Protein AF-A0A259DHG4-F1 (afdb_monomer)

Secondary structure (DSSP, 8-state):
--HHHHHHHHHHHHHHHHHHHHHHHHHHHHHHHHHHHHHHHHHTTSS-HHHHHHHHHHHHHHHHHHHHHHHHHHHHHHHHHHHHT--TTTTSHHHHHHHHHHTTTT--SPPSSHHHHHHHHHHHHHHHHHHTT-HHHHHHHHTSSSHHHHHHHHHHHHHHHHHHHHHHHHHHHHHHHH-HHHHHHHHTT-GGGHHHHHHHHHS-HHHHHHHHHHHHHHHHHHHHHHHHHHHHHIIIIIITTTS-TT---HHHHHHHHHHHHHHHHHHHHHHHHHHHHTT--HHHHHHHHHHHHIIIIIHHHHHHHH-TT--HHHHHHHHHHHHHHHHHHHHH-TT-SS-HHHHHHHHHHHHHHHHHH-GGGGTPPPPPPP--

Foldseek 3Di:
DDLVVQLVVLVVVLVVLVVVLVVLVVVLVVLVVQLVVQVVCVVVVNHDVVSNVVSVVSNVVSVVVSVVSVVSNVVSVLSNCLSVVHQVLQRDQVSLVVVCVVVVVPVPDFPPDLLRNLVVVLLCCLLVLLCPQDQLLVVQLVPDPDNVCSVVVVVVVVVVCVVVVVVLVSQLSVLCRSPVPQNVVCVVPDSVCSNVSSCVVRHDPVVNCVVVVVVVVVVVVVLVSVLQRVLLCCLPVPVCVPDDVVDDDPVNSVVSSVVSSVVVVVVVVVVVVVCVVVVQDPSNVSSVSSLLSLLAPSQLVVCVPPPPLFFPQLNVQLRVQLVVQLVVCCVPPCPDSNHSSVSSNVSSNVSNVVCSVCVVVRVIDGDDDDDD

Sequence (372 aa):
MSARGLLAVNYFSLSQTDAQKALLATTLAGYQRTLEITQNRYTAGIAAKTDVLQAQTQLATAKAEDAGLVRTRAQLEHAIAVLVGDMPAVNGVAPVIEHAAAAGKFEFWPPLEWAAIVTFVAGLLTMGLGSIPQQDVFQRANASKSERIAVWGTVIGGVLYFVFAAVPIYLTYAATLVDPALTASVLAQDAQQVLPAFIKAHLPLYAQIIFYGALLSVIMSTASGTLLAPSVTISENIIKEFMPHHRMSQKKLLWITRSVVVVFTLLVVVYSLWSLQSETSIHTMVANAYKITLACAFVPLVAGLYWKRANNAGAGLSIVLGLTAWIAMEFIAPEAALQPQFVGLLASAAGMIAGSLKPRLFGGRRPLPRHT

Nearest PDB structures (foldseek):
  5c21-assembly1_A  TM=5.154E-01  e=5.474E+00  Escherichia coli
  4tko-assembly1_B  TM=4.702E-01  e=4.037E+00  Aquifex aeolicus VF5
  5c22-assembly4_D  TM=5.212E-01  e=6.238E+00  Escherichia coli
  5iuy-assembly1_A  TM=2.911E-01  e=2.613E+00  Pseudomonas aeruginosa PAO1

Radius of gyration: 33.07 Å; Cα contacts (8 Å, |Δi|>4): 329; chains: 1; bounding box: 79×45×107 Å

Solvent-accessible surface area (backbone atoms only — not comparable to full-atom values): 19723 Å² total; per-residue (Å²): 130,54,74,69,54,51,42,52,53,34,50,52,51,38,55,52,48,53,54,51,49,59,55,48,53,56,52,50,55,51,34,52,51,51,32,52,54,39,47,53,34,33,75,71,70,77,43,57,72,65,57,36,53,51,33,49,50,55,40,52,52,52,51,53,49,51,57,48,51,54,51,54,42,54,53,30,50,45,55,40,23,57,74,73,73,44,54,68,77,45,70,55,67,63,55,47,51,52,51,36,52,76,69,52,70,72,62,83,70,62,63,97,42,71,69,46,45,50,51,52,53,47,52,50,47,32,54,56,52,10,48,68,67,34,65,70,58,52,52,54,44,70,71,35,95,42,70,69,52,31,53,51,52,51,52,52,50,55,56,49,44,56,62,59,54,46,50,62,53,50,53,42,54,42,34,52,67,65,38,46,67,60,37,53,58,34,48,74,74,39,64,83,46,37,50,62,51,45,41,69,74,70,46,56,70,70,58,40,51,51,50,55,50,50,50,52,48,52,52,51,58,47,50,53,52,66,47,45,54,58,20,46,46,44,38,63,68,42,55,46,67,78,38,71,88,91,69,78,49,72,72,54,50,53,51,48,29,54,50,42,35,54,55,50,50,52,52,50,50,54,50,52,59,52,38,69,76,65,74,61,48,69,70,57,56,54,53,56,65,18,33,57,33,31,11,30,42,30,52,44,51,53,32,60,77,72,38,91,60,42,33,69,24,3,36,52,37,8,30,53,38,2,46,51,41,17,55,50,26,53,73,75,40,60,83,39,94,67,46,23,44,55,51,0,32,52,34,9,46,50,21,31,51,53,22,29,76,41,23,75,85,59,78,28,69,82,66,78,84,79,86,128

pLDDT: mean 86.77, std 10.03, range [46.69, 98.0]

Structure (mmCIF, N/CA/C/O backbone):
data_AF-A0A259DHG4-F1
#
_entry.id   AF-A0A259DHG4-F1
#
loop_
_atom_site.group_PDB
_atom_site.id
_atom_site.type_symbol
_atom_site.label_atom_id
_atom_site.label_alt_id
_atom_site.label_comp_id
_atom_site.label_asym_id
_atom_site.label_entity_id
_atom_site.label_seq_id
_atom_site.pdbx_PDB_ins_code
_atom_site.Cartn_x
_atom_site.Cartn_y
_atom_site.Cartn_z
_atom_site.occupancy
_atom_site.B_iso_or_equiv
_atom_site.auth_seq_id
_atom_site.auth_comp_id
_atom_site.auth_asym_id
_atom_site.auth_atom_id
_atom_site.pdbx_PDB_model_num
ATOM 1 N N . MET A 1 1 ? 37.865 11.635 -6.694 1.00 52.16 1 MET A N 1
ATOM 2 C CA . MET A 1 1 ? 37.459 12.558 -7.780 1.00 52.16 1 MET A CA 1
ATOM 3 C C . MET A 1 1 ? 36.088 13.121 -7.427 1.00 52.16 1 MET A C 1
ATOM 5 O O . MET A 1 1 ? 35.242 12.344 -7.006 1.00 52.16 1 MET A O 1
ATOM 9 N N . SER A 1 2 ? 35.872 14.438 -7.501 1.00 67.31 2 SER A N 1
ATOM 10 C CA . SER A 1 2 ? 34.545 15.029 -7.245 1.00 67.31 2 SER A CA 1
ATOM 11 C C . SER A 1 2 ? 33.563 14.653 -8.366 1.00 67.31 2 SER A C 1
ATOM 13 O O . SER A 1 2 ? 33.993 14.381 -9.486 1.00 67.31 2 SER A O 1
ATOM 15 N N . ALA A 1 3 ? 32.250 14.663 -8.100 1.00 56.50 3 ALA A N 1
ATOM 16 C CA . ALA A 1 3 ? 31.225 14.346 -9.108 1.00 56.50 3 ALA A CA 1
ATOM 17 C C . ALA A 1 3 ? 31.346 15.214 -10.379 1.00 56.50 3 ALA A C 1
ATOM 19 O O . ALA A 1 3 ? 31.178 14.723 -11.490 1.00 56.50 3 ALA A O 1
ATOM 20 N N . ARG A 1 4 ? 31.749 16.484 -10.222 1.00 59.97 4 ARG A N 1
ATOM 21 C CA . ARG A 1 4 ? 32.043 17.403 -11.336 1.00 59.97 4 ARG A CA 1
ATOM 22 C C . ARG A 1 4 ? 33.290 17.000 -12.134 1.00 59.97 4 ARG A C 1
ATOM 24 O O . ARG A 1 4 ? 33.307 17.163 -13.347 1.00 59.97 4 ARG A O 1
ATOM 31 N N . GLY A 1 5 ? 34.313 16.456 -11.471 1.00 73.62 5 GLY A N 1
ATOM 32 C CA . GLY A 1 5 ? 35.511 15.934 -12.134 1.00 73.62 5 GLY A CA 1
ATOM 33 C C . GLY A 1 5 ? 35.229 14.665 -12.941 1.00 73.62 5 GLY A C 1
ATOM 34 O O . GLY A 1 5 ? 35.683 14.554 -14.073 1.00 73.62 5 GLY A O 1
ATOM 35 N N . LEU A 1 6 ? 34.420 13.746 -12.399 1.00 71.38 6 LEU A N 1
ATOM 36 C CA . LEU A 1 6 ? 33.980 12.544 -13.122 1.00 71.38 6 LEU A CA 1
ATOM 37 C C . LEU A 1 6 ? 33.096 12.886 -14.328 1.00 71.38 6 LEU A C 1
ATOM 39 O O . LEU A 1 6 ? 33.268 12.295 -15.388 1.00 71.38 6 LEU A O 1
ATOM 43 N N . LEU A 1 7 ? 32.211 13.881 -14.196 1.00 75.81 7 LEU A N 1
ATOM 44 C CA . LEU A 1 7 ? 31.392 14.369 -15.307 1.00 75.81 7 LEU A CA 1
ATOM 45 C C . LEU A 1 7 ? 32.262 14.890 -16.459 1.00 75.81 7 LEU A C 1
ATOM 47 O O . LEU A 1 7 ? 32.045 14.517 -17.609 1.00 75.81 7 LEU A O 1
ATOM 51 N N . ALA A 1 8 ? 33.271 15.709 -16.146 1.00 75.94 8 ALA A N 1
ATOM 52 C CA . ALA A 1 8 ? 34.198 16.234 -17.144 1.00 75.94 8 ALA A CA 1
ATOM 53 C C . ALA A 1 8 ? 34.988 15.109 -17.834 1.00 75.94 8 ALA A C 1
ATOM 55 O O . ALA A 1 8 ? 35.062 15.079 -19.059 1.00 75.94 8 ALA A O 1
ATOM 56 N N . VAL A 1 9 ? 35.523 14.150 -17.069 1.00 82.69 9 VAL A N 1
ATOM 57 C CA . VAL A 1 9 ? 36.259 12.998 -17.622 1.00 82.69 9 VAL A CA 1
ATOM 58 C C . VAL A 1 9 ? 35.373 12.161 -18.546 1.00 82.69 9 VAL A C 1
ATOM 60 O O . VAL A 1 9 ? 35.799 11.826 -19.652 1.00 82.69 9 VAL A O 1
ATOM 63 N N . ASN A 1 10 ? 34.134 11.870 -18.141 1.00 83.56 10 ASN A N 1
ATOM 64 C CA . ASN A 1 10 ? 33.205 11.098 -18.964 1.00 83.56 10 ASN A CA 1
ATOM 65 C C . ASN A 1 10 ? 32.813 11.861 -20.242 1.00 83.56 10 ASN A C 1
ATOM 67 O O . ASN A 1 10 ? 32.786 11.263 -21.313 1.00 83.56 10 ASN A O 1
ATOM 71 N N . TYR A 1 11 ? 32.585 13.177 -20.163 1.00 84.31 11 TYR A N 1
ATOM 72 C CA . TYR A 1 11 ? 32.269 14.020 -21.324 1.00 84.31 11 TYR A CA 1
ATOM 73 C C . TYR A 1 11 ? 33.417 14.092 -22.342 1.00 84.31 11 TYR A C 1
ATOM 75 O O . TYR A 1 11 ? 33.198 13.945 -23.548 1.00 84.31 11 TYR A O 1
ATOM 83 N N . PHE A 1 12 ? 34.655 14.280 -21.876 1.00 88.94 12 PHE A N 1
ATOM 84 C CA . PHE A 1 12 ? 35.820 14.276 -22.763 1.00 88.94 12 PHE A CA 1
ATOM 85 C C . PHE A 1 12 ? 36.059 12.892 -23.376 1.00 88.94 12 PHE A C 1
ATOM 87 O O . PHE A 1 12 ? 36.360 12.803 -24.564 1.00 88.94 12 PHE A O 1
ATOM 94 N N . SER A 1 13 ? 35.842 11.818 -22.611 1.00 88.12 13 SER A N 1
ATOM 95 C CA . SER A 1 13 ? 35.930 10.441 -23.121 1.00 88.12 13 SER A CA 1
ATOM 96 C C . SER A 1 13 ? 34.849 10.147 -24.168 1.00 88.12 13 SER A C 1
ATOM 98 O O . SER A 1 13 ? 35.115 9.463 -25.157 1.00 88.12 13 SER A O 1
ATOM 100 N N . LEU A 1 14 ? 33.639 10.694 -23.991 1.00 89.62 14 LEU A N 1
ATOM 101 C CA . LEU A 1 14 ? 32.547 10.580 -24.960 1.00 89.62 14 LEU A CA 1
ATOM 102 C C . LEU A 1 14 ? 32.919 11.292 -26.263 1.00 89.62 14 LEU A C 1
ATOM 104 O O . LEU A 1 14 ? 32.866 10.688 -27.332 1.00 89.62 14 LEU A O 1
ATOM 108 N N . SER A 1 15 ? 33.403 12.531 -26.153 1.00 87.25 15 SER A N 1
ATOM 109 C CA . SER A 1 15 ? 33.862 13.325 -27.298 1.00 87.25 15 SER A CA 1
ATOM 110 C C . SER A 1 15 ? 35.017 12.642 -28.048 1.00 87.25 15 SER A C 1
ATOM 112 O O . SER A 1 15 ? 35.050 12.634 -29.277 1.00 87.25 15 SER A O 1
ATOM 114 N N . GLN A 1 16 ? 35.954 12.022 -27.322 1.00 91.56 16 GLN A N 1
ATOM 115 C CA . GLN A 1 16 ? 37.041 11.236 -27.912 1.00 91.56 16 GLN A CA 1
ATOM 116 C C . GLN A 1 16 ? 36.514 10.001 -28.657 1.00 91.56 16 GLN A C 1
ATOM 118 O O . GLN A 1 16 ? 36.972 9.708 -29.761 1.00 91.56 16 GLN A O 1
ATOM 123 N N . THR A 1 17 ? 35.542 9.296 -28.074 1.00 90.94 17 THR A N 1
ATOM 124 C CA . THR A 1 17 ? 34.912 8.119 -28.691 1.00 90.94 17 THR A CA 1
ATOM 125 C C . THR A 1 17 ? 34.173 8.502 -29.977 1.00 90.94 17 THR A C 1
ATOM 127 O O . THR A 1 17 ? 34.283 7.799 -30.981 1.00 90.94 17 THR A O 1
ATOM 130 N N . ASP A 1 18 ? 33.479 9.643 -29.995 1.00 89.06 18 ASP A N 1
ATOM 131 C CA . ASP A 1 18 ? 32.809 10.154 -31.196 1.00 89.06 18 ASP A CA 1
ATOM 132 C C . ASP A 1 18 ? 33.810 10.491 -32.315 1.00 89.06 18 ASP A C 1
ATOM 134 O O . ASP A 1 18 ? 33.589 10.134 -33.476 1.00 89.06 18 ASP A O 1
ATOM 138 N N . ALA A 1 19 ? 34.960 11.084 -31.973 1.00 91.56 19 ALA A N 1
ATOM 139 C CA . ALA A 1 19 ? 36.036 11.326 -32.935 1.00 91.56 19 ALA A CA 1
ATOM 140 C C . ALA A 1 19 ? 36.626 10.016 -33.502 1.00 91.56 19 ALA A C 1
ATOM 142 O O . ALA A 1 19 ? 36.876 9.919 -34.706 1.00 91.56 19 ALA A O 1
ATOM 143 N N . GLN A 1 20 ? 36.800 8.985 -32.665 1.00 91.25 20 GLN A N 1
ATOM 144 C CA . GLN A 1 20 ? 37.253 7.658 -33.105 1.00 91.25 20 GLN A CA 1
ATOM 145 C C . GLN A 1 20 ? 36.243 6.988 -34.044 1.00 91.25 20 GLN A C 1
ATOM 147 O O . GLN A 1 20 ? 36.636 6.450 -35.080 1.00 91.25 20 GLN A O 1
ATOM 152 N N . LYS A 1 21 ? 34.942 7.072 -33.738 1.00 91.19 21 LYS A N 1
ATOM 153 C CA . LYS A 1 21 ? 33.882 6.543 -34.610 1.00 91.19 21 LYS A CA 1
ATOM 154 C C . LYS A 1 21 ? 33.854 7.230 -35.974 1.00 91.19 21 LYS A C 1
ATOM 156 O O . LYS A 1 21 ? 33.719 6.551 -36.988 1.00 91.19 21 LYS A O 1
ATOM 161 N N . ALA A 1 22 ? 34.016 8.554 -36.023 1.00 89.50 22 ALA A N 1
ATOM 162 C CA . ALA A 1 22 ? 34.057 9.292 -37.287 1.00 89.50 22 ALA A CA 1
ATOM 163 C C . ALA A 1 22 ? 35.230 8.846 -38.184 1.00 89.50 22 ALA A C 1
ATOM 165 O O . ALA A 1 22 ? 35.069 8.662 -39.396 1.00 89.50 22 ALA A O 1
ATOM 166 N N . LEU A 1 23 ? 36.402 8.601 -37.588 1.00 91.75 23 LEU A N 1
ATOM 167 C CA . LEU A 1 23 ? 37.565 8.073 -38.302 1.00 91.75 23 LEU A CA 1
ATOM 168 C C . LEU A 1 23 ? 37.333 6.632 -38.794 1.00 91.75 23 LEU A C 1
ATOM 170 O O . LEU A 1 23 ? 37.632 6.300 -39.947 1.00 91.75 23 LEU A O 1
ATOM 174 N N . LEU A 1 24 ? 36.755 5.780 -37.945 1.00 92.19 24 LEU A N 1
ATOM 175 C CA . LEU A 1 24 ? 36.470 4.386 -38.281 1.00 92.19 24 LEU A CA 1
ATOM 176 C C . LEU A 1 24 ? 35.411 4.261 -39.385 1.00 92.19 24 LEU A C 1
ATOM 178 O O . LEU A 1 24 ? 35.553 3.413 -40.262 1.00 92.19 24 LEU A O 1
ATOM 182 N N . ALA A 1 25 ? 34.411 5.146 -39.421 1.00 91.44 25 ALA A N 1
ATOM 183 C CA . ALA A 1 25 ? 33.412 5.190 -40.490 1.00 91.44 25 ALA A CA 1
ATOM 184 C C . ALA A 1 25 ? 34.049 5.400 -41.877 1.00 91.44 25 ALA A C 1
ATOM 186 O O . ALA A 1 25 ? 33.679 4.736 -42.848 1.00 91.44 25 ALA A O 1
ATOM 187 N N . THR A 1 26 ? 35.064 6.264 -41.961 1.00 93.75 26 THR A N 1
ATOM 188 C CA . THR A 1 26 ? 35.827 6.485 -43.202 1.00 93.75 26 THR A CA 1
ATOM 189 C C . THR A 1 26 ? 36.617 5.231 -43.597 1.00 93.75 26 THR A C 1
ATOM 191 O O . THR A 1 26 ? 36.647 4.844 -44.766 1.00 93.75 26 THR A O 1
ATOM 194 N N . THR A 1 27 ? 37.202 4.542 -42.613 1.00 92.62 27 THR A N 1
ATOM 195 C CA . THR A 1 27 ? 37.945 3.286 -42.818 1.00 92.62 27 THR A CA 1
ATOM 196 C C . THR A 1 27 ? 37.030 2.152 -43.291 1.00 92.62 27 THR A C 1
ATOM 198 O O . THR A 1 27 ? 37.367 1.432 -44.230 1.00 92.62 27 THR A O 1
ATOM 201 N N . LEU A 1 28 ? 35.837 2.031 -42.702 1.00 93.56 28 LEU A N 1
ATOM 202 C CA . LEU A 1 28 ? 34.814 1.064 -43.099 1.00 93.56 28 LEU A CA 1
ATOM 203 C C . LEU A 1 28 ? 34.371 1.269 -44.548 1.00 93.56 28 LEU A C 1
ATOM 205 O O . LEU A 1 28 ? 34.297 0.296 -45.298 1.00 93.56 28 LEU A O 1
ATOM 209 N N . ALA A 1 29 ? 34.134 2.517 -44.965 1.00 93.75 29 ALA A N 1
ATOM 210 C CA . ALA A 1 29 ? 33.807 2.832 -46.355 1.00 93.75 29 ALA A CA 1
ATOM 211 C C . ALA A 1 29 ? 34.940 2.420 -47.316 1.00 93.75 29 ALA A C 1
ATOM 213 O O . ALA A 1 29 ? 34.680 1.840 -48.373 1.00 93.75 29 ALA A O 1
ATOM 214 N N . GLY A 1 30 ? 36.198 2.649 -46.922 1.00 94.88 30 GLY A N 1
ATOM 215 C CA . GLY A 1 30 ? 37.377 2.199 -47.663 1.00 94.88 30 GLY A CA 1
ATOM 216 C C . GLY A 1 30 ? 37.455 0.674 -47.803 1.00 94.88 30 GLY A C 1
ATOM 217 O O . GLY A 1 30 ? 37.599 0.165 -48.913 1.00 94.88 30 GLY A O 1
ATOM 218 N N . TYR A 1 31 ? 37.298 -0.076 -46.708 1.00 95.31 31 TYR A N 1
ATOM 219 C CA . TYR A 1 31 ? 37.310 -1.545 -46.741 1.00 95.31 31 TYR A CA 1
ATOM 220 C C . TYR A 1 31 ? 36.132 -2.138 -47.514 1.00 95.31 31 TYR A C 1
ATOM 222 O O . TYR A 1 31 ? 36.311 -3.124 -48.228 1.00 95.31 31 TYR A O 1
ATOM 230 N N . GLN A 1 32 ? 34.954 -1.517 -47.442 1.00 95.25 32 GLN A N 1
ATOM 231 C CA . GLN A 1 32 ? 33.796 -1.904 -48.245 1.00 95.25 32 GLN A CA 1
ATOM 232 C C . GLN A 1 32 ? 34.111 -1.779 -49.748 1.00 95.25 32 GLN A C 1
ATOM 234 O O . GLN A 1 32 ? 33.858 -2.712 -50.508 1.00 95.25 32 GLN A O 1
ATOM 239 N N . ARG A 1 33 ? 34.742 -0.671 -50.165 1.00 95.25 33 ARG A N 1
ATOM 240 C CA . ARG A 1 33 ? 35.179 -0.446 -51.554 1.00 95.25 33 ARG A CA 1
ATOM 241 C C . ARG A 1 33 ? 36.246 -1.454 -51.994 1.00 95.25 33 ARG A C 1
ATOM 243 O O . ARG A 1 33 ? 36.180 -1.981 -53.102 1.00 95.25 33 ARG A O 1
ATOM 250 N N . THR A 1 34 ? 37.222 -1.746 -51.135 1.00 92.81 34 THR A N 1
ATOM 251 C CA . THR A 1 34 ? 38.274 -2.740 -51.414 1.00 92.81 34 THR A CA 1
ATOM 252 C C . THR A 1 34 ? 37.694 -4.141 -51.592 1.00 92.81 34 THR A C 1
ATOM 254 O O . THR A 1 34 ? 38.103 -4.867 -52.502 1.00 92.81 34 THR A O 1
ATOM 257 N N . LEU A 1 35 ? 36.715 -4.514 -50.764 1.00 94.31 35 LEU A N 1
ATOM 258 C CA . LEU A 1 35 ? 36.002 -5.781 -50.888 1.00 94.31 35 LEU A CA 1
ATOM 259 C C . LEU A 1 35 ? 35.245 -5.874 -52.222 1.00 94.31 35 LEU A C 1
ATOM 261 O O . LEU A 1 35 ? 35.351 -6.879 -52.920 1.00 94.31 35 LEU A O 1
ATOM 265 N N . GLU A 1 36 ? 34.552 -4.807 -52.615 1.00 94.88 36 GLU A N 1
ATOM 266 C CA . GLU A 1 36 ? 33.826 -4.749 -53.888 1.00 94.88 36 GLU A CA 1
ATOM 267 C C . GLU A 1 36 ? 34.773 -4.914 -55.092 1.00 94.88 36 GLU A C 1
ATOM 269 O O . GLU A 1 36 ? 34.540 -5.738 -55.978 1.00 94.88 36 GLU A O 1
ATOM 274 N N . ILE A 1 37 ? 35.903 -4.197 -55.100 1.00 94.00 37 ILE A N 1
ATOM 275 C CA . ILE A 1 37 ? 36.908 -4.293 -56.171 1.00 94.00 37 ILE A CA 1
ATOM 276 C C . ILE A 1 37 ? 37.509 -5.703 -56.244 1.00 94.00 37 ILE A C 1
ATOM 278 O O . ILE A 1 37 ? 37.667 -6.254 -57.337 1.00 94.00 37 ILE A O 1
ATOM 282 N N . THR A 1 38 ? 37.856 -6.299 -55.102 1.00 91.94 38 THR A N 1
ATOM 283 C CA . THR A 1 38 ? 38.441 -7.651 -55.065 1.00 91.94 38 THR A CA 1
ATOM 284 C C . THR A 1 38 ? 37.438 -8.719 -55.498 1.00 91.94 38 THR A C 1
ATOM 286 O O . THR A 1 38 ? 37.810 -9.616 -56.253 1.00 91.94 38 THR A O 1
ATOM 289 N N . GLN A 1 39 ? 36.160 -8.590 -55.130 1.00 92.31 39 GLN A N 1
ATOM 290 C CA . GLN A 1 39 ? 35.089 -9.470 -55.612 1.00 92.31 39 GLN A CA 1
ATOM 291 C C . GLN A 1 39 ? 34.878 -9.356 -57.124 1.00 92.31 39 GLN A C 1
ATOM 293 O O . GLN A 1 39 ? 34.776 -10.379 -57.807 1.00 92.31 39 GLN A O 1
ATOM 298 N N . ASN A 1 40 ? 34.893 -8.138 -57.670 1.00 93.00 40 ASN A N 1
ATOM 299 C CA . ASN A 1 40 ? 34.783 -7.919 -59.112 1.00 93.00 40 ASN A CA 1
ATOM 300 C C . ASN A 1 40 ? 35.966 -8.547 -59.869 1.00 93.00 40 ASN A C 1
ATOM 302 O O . ASN A 1 40 ? 35.769 -9.237 -60.869 1.00 93.00 40 ASN A O 1
ATOM 306 N N . ARG A 1 41 ? 37.199 -8.392 -59.361 1.00 90.44 41 ARG A N 1
ATOM 307 C CA . ARG A 1 41 ? 38.403 -9.004 -59.957 1.00 90.44 41 ARG A CA 1
ATOM 308 C C . ARG A 1 41 ? 38.414 -10.529 -59.861 1.00 90.44 41 ARG A C 1
ATOM 310 O O . ARG A 1 41 ? 38.870 -11.178 -60.799 1.00 90.44 41 ARG A O 1
ATOM 317 N N . TYR A 1 42 ? 37.920 -11.097 -58.761 1.00 92.31 42 TYR A N 1
ATOM 318 C CA . TYR A 1 42 ? 37.761 -12.546 -58.613 1.00 92.31 42 TYR A CA 1
ATOM 319 C C . TYR A 1 42 ? 36.749 -13.097 -59.625 1.00 92.31 42 TYR A C 1
ATOM 321 O O . TYR A 1 42 ? 37.037 -14.069 -60.316 1.00 92.31 42 TYR A O 1
ATOM 329 N N . THR A 1 43 ? 35.602 -12.427 -59.776 1.00 91.19 43 THR A N 1
ATOM 330 C CA . THR A 1 43 ? 34.552 -12.810 -60.738 1.00 91.19 43 THR A CA 1
ATOM 331 C C . THR A 1 43 ? 35.049 -12.741 -62.185 1.00 91.19 43 THR A C 1
ATOM 333 O O . THR A 1 43 ? 34.678 -13.570 -63.008 1.00 91.19 43 THR A O 1
ATOM 336 N N . ALA A 1 44 ? 35.948 -11.799 -62.485 1.00 91.00 44 ALA A N 1
ATOM 337 C CA . ALA A 1 44 ? 36.627 -11.688 -63.776 1.00 91.00 44 ALA A CA 1
ATOM 338 C C . ALA A 1 44 ? 37.789 -12.690 -63.976 1.00 91.00 44 ALA A C 1
ATOM 340 O O . ALA A 1 44 ? 38.429 -12.668 -65.024 1.00 91.00 44 ALA A O 1
ATOM 341 N N . GLY A 1 45 ? 38.099 -13.543 -62.990 1.00 89.00 45 GLY A N 1
ATOM 342 C CA . GLY A 1 45 ? 39.179 -14.539 -63.057 1.00 89.00 45 GLY A CA 1
ATOM 343 C C . GLY A 1 45 ? 40.598 -13.987 -62.855 1.00 89.00 45 GLY A C 1
ATOM 344 O O . GLY A 1 45 ? 41.567 -14.683 -63.137 1.00 89.00 45 GLY A O 1
ATOM 345 N N . ILE A 1 46 ? 40.737 -12.744 -62.380 1.00 89.31 46 ILE A N 1
ATOM 346 C CA . ILE A 1 46 ? 42.012 -12.002 -62.300 1.00 89.31 46 ILE A CA 1
ATOM 347 C C . ILE A 1 46 ? 42.614 -12.016 -60.878 1.00 89.31 46 ILE A C 1
ATOM 349 O O . ILE A 1 46 ? 43.794 -11.719 -60.703 1.00 89.31 46 ILE A O 1
ATOM 353 N N . ALA A 1 47 ? 41.823 -12.325 -59.846 1.00 87.00 47 ALA A N 1
ATOM 354 C CA . ALA A 1 47 ? 42.264 -12.366 -58.444 1.00 87.00 47 ALA A CA 1
ATOM 355 C C . ALA A 1 47 ? 41.954 -13.719 -57.790 1.00 87.00 47 ALA A C 1
ATOM 357 O O . ALA A 1 47 ? 41.052 -14.431 -58.232 1.00 87.00 47 ALA A O 1
ATOM 358 N N . ALA A 1 48 ? 42.679 -14.068 -56.725 1.00 89.56 48 ALA A N 1
ATOM 359 C CA . ALA A 1 48 ? 42.461 -15.311 -55.996 1.00 89.56 48 ALA A CA 1
ATOM 360 C C . ALA A 1 48 ? 41.327 -15.163 -54.967 1.00 89.56 48 ALA A C 1
ATOM 362 O O . ALA A 1 48 ? 41.094 -14.093 -54.406 1.00 89.56 48 ALA A O 1
ATOM 363 N N . LYS A 1 49 ? 40.636 -16.267 -54.650 1.00 89.62 49 LYS A N 1
ATOM 364 C CA . LYS A 1 49 ? 39.581 -16.277 -53.615 1.00 89.62 49 LYS A CA 1
ATOM 365 C C . LYS A 1 49 ? 40.115 -15.879 -52.230 1.00 89.62 49 LYS A C 1
ATOM 367 O O . LYS A 1 49 ? 39.376 -15.327 -51.419 1.00 89.62 49 LYS A O 1
ATOM 372 N N . THR A 1 50 ? 41.394 -16.141 -51.966 1.00 91.38 50 THR A N 1
ATOM 373 C CA . THR A 1 50 ? 42.096 -15.741 -50.737 1.00 91.38 50 THR A CA 1
ATOM 374 C C . THR A 1 50 ? 42.116 -14.228 -50.542 1.00 91.38 50 THR A C 1
ATOM 376 O O . THR A 1 50 ? 41.940 -13.775 -49.415 1.00 91.38 50 THR A O 1
ATOM 379 N N . ASP A 1 51 ? 42.223 -13.449 -51.621 1.00 88.81 51 ASP A N 1
ATOM 380 C CA . ASP A 1 51 ? 42.253 -11.981 -51.563 1.00 88.81 51 ASP A CA 1
ATOM 381 C C . ASP A 1 51 ? 40.890 -11.426 -51.123 1.00 88.81 51 ASP A C 1
ATOM 383 O O . ASP A 1 51 ? 40.806 -10.503 -50.312 1.00 88.81 51 ASP A O 1
ATOM 387 N N . VAL A 1 52 ? 39.804 -12.049 -51.601 1.00 91.50 52 VAL A N 1
ATOM 388 C CA . VAL A 1 52 ? 38.431 -11.726 -51.182 1.00 91.50 52 VAL A CA 1
ATOM 389 C C . VAL A 1 52 ? 38.225 -12.066 -49.709 1.00 91.50 52 VAL A C 1
ATOM 391 O O . VAL A 1 52 ? 37.689 -11.250 -48.965 1.00 91.50 52 VAL A O 1
ATOM 394 N N . LEU A 1 53 ? 38.670 -13.245 -49.261 1.00 90.88 53 LEU A N 1
ATOM 395 C CA . LEU A 1 53 ? 38.556 -13.652 -47.855 1.00 90.88 53 LEU A CA 1
ATOM 396 C C . LEU A 1 53 ? 39.357 -12.729 -46.925 1.00 90.88 53 LEU A C 1
ATOM 398 O O . LEU A 1 53 ? 38.891 -12.395 -45.833 1.00 90.88 53 LEU A O 1
ATOM 402 N N . GLN A 1 54 ? 40.529 -12.265 -47.360 1.00 92.31 54 GLN A N 1
ATOM 403 C CA . GLN A 1 54 ? 41.333 -11.301 -46.616 1.00 92.31 54 GLN A CA 1
ATOM 404 C C . GLN A 1 54 ? 40.623 -9.943 -46.503 1.00 92.31 54 GLN A C 1
ATOM 406 O O . GLN A 1 54 ? 40.507 -9.410 -45.398 1.00 92.31 54 GLN A O 1
ATOM 411 N N . ALA A 1 55 ? 40.079 -9.417 -47.607 1.00 90.88 55 ALA A N 1
ATOM 412 C CA . ALA A 1 55 ? 39.308 -8.172 -47.602 1.00 90.88 55 ALA A CA 1
ATOM 413 C C . ALA A 1 55 ? 38.028 -8.280 -46.746 1.00 90.88 55 ALA A C 1
ATOM 415 O O . ALA A 1 55 ? 37.702 -7.365 -45.988 1.00 90.88 55 ALA A O 1
ATOM 416 N N . GLN A 1 56 ? 37.331 -9.422 -46.798 1.00 93.38 56 GLN A N 1
ATOM 417 C CA . GLN A 1 56 ? 36.179 -9.703 -45.932 1.00 93.38 56 GLN A CA 1
ATOM 418 C C . GLN A 1 56 ? 36.567 -9.714 -44.453 1.00 93.38 56 GLN A C 1
ATOM 420 O O . GLN A 1 56 ? 35.857 -9.133 -43.634 1.00 93.38 56 GLN A O 1
ATOM 425 N N . THR A 1 57 ? 37.697 -10.337 -44.112 1.00 94.12 57 THR A N 1
ATOM 426 C CA . THR A 1 57 ? 38.188 -10.408 -42.729 1.00 94.12 57 THR A CA 1
ATOM 427 C C . THR A 1 57 ? 38.527 -9.017 -42.193 1.00 94.12 57 THR A C 1
ATOM 429 O O . THR A 1 57 ? 38.129 -8.679 -41.083 1.00 94.12 57 THR A O 1
ATOM 432 N N . GLN A 1 58 ? 39.183 -8.169 -42.992 1.00 91.44 58 GLN A N 1
ATOM 433 C CA . GLN A 1 58 ? 39.491 -6.785 -42.605 1.00 91.44 58 GLN A CA 1
ATOM 434 C C . GLN A 1 58 ? 38.227 -5.959 -42.338 1.00 91.44 58 GLN A C 1
ATOM 436 O O . GLN A 1 58 ? 38.140 -5.265 -41.324 1.00 91.44 58 GLN A O 1
ATOM 441 N N . LEU A 1 59 ? 37.220 -6.079 -43.209 1.00 92.62 59 LEU A N 1
ATOM 442 C CA . LEU A 1 59 ? 35.931 -5.419 -43.018 1.00 92.62 59 LEU A CA 1
ATOM 443 C C . LEU A 1 59 ? 35.202 -5.941 -41.770 1.00 92.62 59 LEU A C 1
ATOM 445 O O . LEU A 1 59 ? 34.625 -5.153 -41.025 1.00 92.62 59 LEU A O 1
ATOM 449 N N . ALA A 1 60 ? 35.218 -7.254 -41.534 1.00 90.00 60 ALA A N 1
ATOM 450 C CA . ALA A 1 60 ? 34.582 -7.864 -40.370 1.00 90.00 60 ALA A CA 1
ATOM 451 C C . ALA A 1 60 ? 35.228 -7.398 -39.055 1.00 90.00 60 ALA A C 1
ATOM 453 O O . ALA A 1 60 ? 34.511 -7.028 -38.126 1.00 90.00 60 ALA A O 1
ATOM 454 N N . THR A 1 61 ? 36.562 -7.337 -38.998 1.00 91.56 61 THR A N 1
ATOM 455 C CA . THR A 1 61 ? 37.298 -6.816 -37.837 1.00 91.56 61 THR A CA 1
ATOM 456 C C . THR A 1 61 ? 36.965 -5.348 -37.577 1.00 91.56 61 THR A C 1
ATOM 458 O O . THR A 1 61 ? 36.623 -4.994 -36.451 1.00 91.56 61 THR A O 1
ATOM 461 N N . ALA A 1 62 ? 36.962 -4.505 -38.615 1.00 90.44 62 ALA A N 1
ATOM 462 C CA . ALA A 1 62 ? 36.604 -3.093 -38.472 1.00 90.44 62 ALA A CA 1
ATOM 463 C C . ALA A 1 62 ? 35.145 -2.898 -38.010 1.00 90.44 62 ALA A C 1
ATOM 465 O O . ALA A 1 62 ? 34.857 -2.018 -37.202 1.00 90.44 62 ALA A O 1
ATOM 466 N N . LYS A 1 63 ? 34.211 -3.745 -38.470 1.00 89.62 63 LYS A N 1
ATOM 467 C CA . LYS A 1 63 ? 32.814 -3.735 -37.996 1.00 89.62 63 LYS A CA 1
ATOM 468 C C . LYS A 1 63 ? 32.695 -4.150 -36.529 1.00 89.62 63 LYS A C 1
ATOM 470 O O . LYS A 1 63 ? 31.876 -3.594 -35.800 1.00 89.62 63 LYS A O 1
ATOM 475 N N . ALA A 1 64 ? 33.497 -5.117 -36.085 1.00 87.69 64 ALA A N 1
ATOM 476 C CA . ALA A 1 64 ? 33.528 -5.528 -34.684 1.00 87.69 64 ALA A CA 1
ATOM 477 C C . ALA A 1 64 ? 34.062 -4.408 -33.771 1.00 87.69 64 ALA A C 1
ATOM 479 O O . ALA A 1 64 ? 33.545 -4.217 -32.668 1.00 87.69 64 ALA A O 1
ATOM 480 N N . GLU A 1 65 ? 35.050 -3.648 -34.247 1.00 87.81 65 GLU A N 1
ATOM 481 C CA . GLU A 1 65 ? 35.599 -2.482 -33.552 1.00 87.81 65 GLU A CA 1
ATOM 482 C C . GLU A 1 65 ? 34.575 -1.339 -33.443 1.00 87.81 65 GLU A C 1
ATOM 484 O O . GLU A 1 65 ? 34.395 -0.784 -32.358 1.00 87.81 65 GLU A O 1
ATOM 489 N N . ASP A 1 66 ? 33.806 -1.070 -34.505 1.00 84.62 66 ASP A N 1
ATOM 490 C CA . ASP A 1 66 ? 32.718 -0.079 -34.480 1.00 84.62 66 ASP A CA 1
ATOM 491 C C . ASP A 1 66 ? 31.637 -0.451 -33.457 1.00 84.62 66 ASP A C 1
ATOM 493 O O . ASP A 1 66 ? 31.242 0.368 -32.622 1.00 84.62 66 ASP A O 1
ATOM 497 N N . ALA A 1 67 ? 31.238 -1.726 -33.421 1.00 78.94 67 ALA A N 1
ATOM 498 C CA . ALA A 1 67 ? 30.322 -2.231 -32.403 1.00 78.94 67 ALA A CA 1
ATOM 499 C C . ALA A 1 67 ? 30.890 -2.089 -30.974 1.00 78.94 67 ALA A C 1
ATOM 501 O O . ALA A 1 67 ? 30.134 -1.880 -30.022 1.00 78.94 67 ALA A O 1
ATOM 502 N N . GLY A 1 68 ? 32.213 -2.189 -30.811 1.00 81.25 68 GLY A N 1
ATOM 503 C CA . GLY A 1 68 ? 32.911 -1.900 -29.558 1.00 81.25 68 GLY A CA 1
ATOM 504 C C . GLY A 1 68 ? 32.771 -0.437 -29.139 1.00 81.25 68 GLY A C 1
ATOM 505 O O . GLY A 1 68 ? 32.328 -0.165 -28.023 1.00 81.25 68 GLY A O 1
ATOM 506 N N . LEU A 1 69 ? 33.065 0.498 -30.044 1.00 85.94 69 LEU A N 1
ATOM 507 C CA . LEU A 1 69 ? 32.957 1.938 -29.786 1.00 85.94 69 LEU A CA 1
ATOM 508 C C . LEU A 1 69 ? 31.516 2.378 -29.501 1.00 85.94 69 LEU A C 1
ATOM 510 O O . LEU A 1 69 ? 31.293 3.226 -28.639 1.00 85.94 69 LEU A O 1
ATOM 514 N N . VAL A 1 70 ? 30.523 1.779 -30.165 1.00 81.25 70 VAL A N 1
ATOM 515 C CA . VAL A 1 70 ? 29.098 2.007 -29.867 1.00 81.25 70 VAL A CA 1
ATOM 516 C C . VAL A 1 70 ? 28.766 1.638 -28.418 1.00 81.25 70 VAL A C 1
ATOM 518 O O . VAL A 1 70 ? 28.105 2.419 -27.733 1.00 81.25 70 VAL A O 1
ATOM 521 N N . ARG A 1 71 ? 29.251 0.490 -27.923 1.00 82.00 71 ARG A N 1
ATOM 522 C CA . ARG A 1 71 ? 29.041 0.079 -26.524 1.00 82.00 71 ARG A CA 1
ATOM 523 C C . ARG A 1 71 ? 29.723 1.029 -25.542 1.00 82.00 71 ARG A C 1
ATOM 525 O O . ARG A 1 71 ? 29.093 1.435 -24.570 1.00 82.00 71 ARG A O 1
ATOM 532 N N . THR A 1 72 ? 30.970 1.416 -25.807 1.00 82.25 72 THR A N 1
ATOM 533 C CA . THR A 1 72 ? 31.713 2.364 -24.959 1.00 82.25 72 THR A CA 1
ATOM 534 C C . THR A 1 72 ? 31.007 3.715 -24.882 1.00 82.25 72 THR A C 1
ATOM 536 O O . THR A 1 72 ? 30.849 4.277 -23.800 1.00 82.25 72 THR A O 1
ATOM 539 N N . ARG A 1 73 ? 30.505 4.213 -26.018 1.00 88.25 73 ARG A N 1
ATOM 540 C CA . ARG A 1 73 ? 29.723 5.451 -26.087 1.00 88.25 73 ARG A CA 1
ATOM 541 C C . ARG A 1 73 ? 28.473 5.377 -25.205 1.00 88.25 73 ARG A C 1
ATOM 543 O O . ARG A 1 73 ? 28.264 6.262 -24.383 1.00 88.25 73 ARG A O 1
ATOM 550 N N . ALA A 1 74 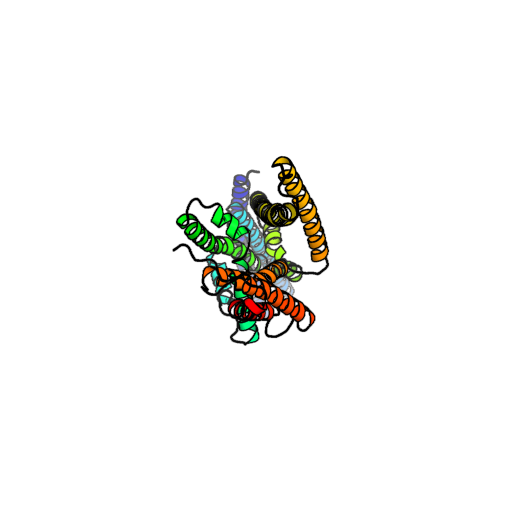? 27.703 4.293 -25.311 1.00 72.19 74 ALA A N 1
ATOM 551 C CA . ALA A 1 74 ? 26.505 4.083 -24.496 1.00 72.19 74 ALA A CA 1
ATOM 552 C C . ALA A 1 74 ? 26.819 4.010 -22.987 1.00 72.19 74 ALA A C 1
ATOM 554 O O . ALA A 1 74 ? 26.075 4.549 -22.170 1.00 72.19 74 ALA A O 1
ATOM 555 N N . GLN A 1 75 ? 27.944 3.395 -22.601 1.00 79.25 75 GLN A N 1
ATOM 556 C CA . GLN A 1 75 ? 28.398 3.361 -21.204 1.00 79.25 75 GLN A CA 1
ATOM 557 C C . GLN A 1 75 ? 28.765 4.753 -20.675 1.00 79.25 75 GLN A C 1
ATOM 559 O O . GLN A 1 75 ? 28.448 5.081 -19.531 1.00 79.25 75 GLN A O 1
ATOM 564 N N . LEU A 1 76 ? 29.406 5.585 -21.499 1.00 82.00 76 LEU A N 1
ATOM 565 C CA . LEU A 1 76 ? 29.763 6.956 -21.138 1.00 82.00 76 LEU A CA 1
ATOM 566 C C . LEU A 1 76 ? 28.528 7.856 -21.031 1.00 82.00 76 LEU A C 1
ATOM 568 O O . LEU A 1 76 ? 28.425 8.619 -20.074 1.00 82.00 76 LEU A O 1
ATOM 572 N N . GLU A 1 77 ? 27.565 7.729 -21.946 1.00 76.00 77 GLU A N 1
ATOM 573 C CA . GLU A 1 77 ? 26.273 8.424 -21.859 1.00 76.00 77 GLU A CA 1
ATOM 574 C C . GLU A 1 77 ? 25.501 8.018 -20.600 1.00 76.00 77 GLU A C 1
ATOM 576 O O . GLU A 1 77 ? 25.010 8.884 -19.877 1.00 76.00 77 GLU A O 1
ATOM 581 N N . HIS A 1 78 ? 25.479 6.721 -20.275 1.00 71.56 78 HIS A N 1
ATOM 582 C CA . HIS A 1 78 ? 24.917 6.221 -19.023 1.00 71.56 78 HIS A CA 1
ATOM 583 C C . HIS A 1 78 ? 25.594 6.848 -17.799 1.00 71.56 78 HIS A C 1
ATOM 585 O O . HIS A 1 78 ? 24.921 7.389 -16.923 1.00 71.56 78 HIS A O 1
ATOM 591 N N . ALA A 1 79 ? 26.927 6.851 -17.761 1.00 72.00 79 ALA A N 1
ATOM 592 C CA . ALA A 1 79 ? 27.680 7.422 -16.652 1.00 72.00 79 ALA A CA 1
ATOM 593 C C . ALA A 1 79 ? 27.479 8.943 -16.512 1.00 72.00 79 ALA A C 1
ATOM 595 O O . ALA A 1 79 ? 27.406 9.447 -15.393 1.00 72.00 79 ALA A O 1
ATOM 596 N N . ILE A 1 80 ? 27.378 9.685 -17.620 1.00 75.38 80 ILE A N 1
ATOM 597 C CA . ILE A 1 80 ? 27.085 11.129 -17.614 1.00 75.38 80 ILE A CA 1
ATOM 598 C C . ILE A 1 80 ? 25.676 11.377 -17.086 1.00 75.38 80 ILE A C 1
ATOM 600 O O . ILE A 1 80 ? 25.497 12.200 -16.193 1.00 75.38 80 ILE A O 1
ATOM 604 N N . ALA A 1 81 ? 24.686 10.650 -17.588 1.00 65.12 81 ALA A N 1
ATOM 605 C CA . ALA A 1 81 ? 23.301 10.842 -17.194 1.00 65.12 81 ALA A CA 1
ATOM 606 C C . ALA A 1 81 ? 23.073 10.501 -15.714 1.00 65.12 81 ALA A C 1
ATOM 608 O O . ALA A 1 81 ? 22.492 11.306 -14.993 1.00 65.12 81 ALA A O 1
ATOM 609 N N . VAL A 1 82 ? 23.664 9.411 -15.206 1.00 68.50 82 VAL A N 1
ATOM 610 C CA . VAL A 1 82 ? 23.654 9.080 -13.768 1.00 68.50 82 VAL A CA 1
ATOM 611 C C . VAL A 1 82 ? 24.255 10.210 -12.920 1.00 68.50 82 VAL A C 1
ATOM 613 O O . VAL A 1 82 ? 23.759 10.507 -11.832 1.00 68.50 82 VAL A O 1
ATOM 616 N N . LEU A 1 83 ? 25.309 10.873 -13.406 1.00 67.56 83 LEU A N 1
ATOM 617 C CA . LEU A 1 83 ? 25.936 12.002 -12.709 1.00 67.56 83 LEU A CA 1
ATOM 618 C C . LEU A 1 83 ? 25.106 13.293 -12.772 1.00 67.56 83 LEU A C 1
ATOM 620 O O . LEU A 1 83 ? 25.239 14.131 -11.880 1.00 67.56 83 LEU A O 1
ATOM 624 N N . VAL A 1 84 ? 24.264 13.451 -13.794 1.00 66.25 84 VAL A N 1
ATOM 625 C CA . VAL A 1 84 ? 23.374 14.611 -13.991 1.00 66.25 84 VAL A CA 1
ATOM 626 C C . VAL A 1 84 ? 21.962 14.354 -13.431 1.00 66.25 84 VAL A C 1
ATOM 628 O O . VAL A 1 84 ? 21.169 15.283 -13.312 1.00 66.25 84 VAL A O 1
ATOM 631 N N . GLY A 1 85 ? 21.672 13.126 -12.988 1.00 57.09 85 GLY A N 1
ATOM 632 C CA . GLY A 1 85 ? 20.367 12.722 -12.454 1.00 57.09 85 GLY A CA 1
ATOM 633 C C . GLY A 1 85 ? 19.337 12.368 -13.530 1.00 57.09 85 GLY A C 1
ATOM 634 O O . GLY A 1 85 ? 18.147 12.317 -13.229 1.00 57.09 85 GLY A O 1
ATOM 635 N N . ASP A 1 86 ? 19.786 12.129 -14.761 1.00 53.47 86 ASP A N 1
ATOM 636 C CA . ASP A 1 86 ? 18.961 11.703 -15.888 1.00 53.47 86 ASP A CA 1
ATOM 637 C C . ASP A 1 86 ? 19.038 10.174 -16.077 1.00 53.47 86 ASP A C 1
ATOM 639 O O . ASP A 1 86 ? 20.051 9.543 -15.764 1.00 53.47 86 ASP A O 1
ATOM 643 N N . MET A 1 87 ? 17.963 9.558 -16.577 1.00 55.66 87 MET A N 1
ATOM 644 C CA . MET A 1 87 ? 17.922 8.131 -16.928 1.00 55.66 87 MET A CA 1
ATOM 645 C C . MET A 1 87 ? 17.947 8.005 -18.459 1.00 55.66 87 MET A C 1
ATOM 647 O O . MET A 1 87 ? 16.891 8.024 -19.097 1.00 55.66 87 MET A O 1
ATOM 651 N N . PRO A 1 88 ? 19.120 7.832 -19.088 1.00 53.38 88 PRO A N 1
ATOM 652 C CA . PRO A 1 88 ? 19.253 7.946 -20.541 1.00 53.38 88 PRO A CA 1
ATOM 653 C C . PRO A 1 88 ? 18.627 6.757 -21.276 1.00 53.38 88 PRO A C 1
ATOM 655 O O . PRO A 1 88 ? 18.275 6.867 -22.442 1.00 53.38 88 PRO A O 1
ATOM 658 N N . ALA A 1 89 ? 18.429 5.625 -20.591 1.00 57.31 89 ALA A N 1
ATOM 659 C CA . ALA A 1 89 ? 17.726 4.474 -21.153 1.00 57.31 89 ALA A CA 1
ATOM 660 C C . ALA A 1 89 ? 16.223 4.738 -21.381 1.00 57.31 89 ALA A C 1
ATOM 662 O O . ALA A 1 89 ? 15.605 4.046 -22.183 1.00 57.31 89 ALA A O 1
ATOM 663 N N . VAL A 1 90 ? 15.640 5.739 -20.707 1.00 62.47 90 VAL A N 1
ATOM 664 C CA . VAL A 1 90 ? 14.216 6.102 -20.827 1.00 62.47 90 VAL A CA 1
ATOM 665 C C . VAL A 1 90 ? 13.984 7.539 -21.293 1.00 62.47 90 VAL A C 1
ATOM 667 O O . VAL A 1 90 ? 12.841 7.886 -21.558 1.00 62.47 90 VAL A O 1
ATOM 670 N N . ASN A 1 91 ? 15.033 8.354 -21.475 1.00 66.94 91 ASN A N 1
ATOM 671 C CA . ASN A 1 91 ? 14.952 9.721 -22.019 1.00 66.94 91 ASN A CA 1
ATOM 672 C C . ASN A 1 91 ? 13.861 10.588 -21.347 1.00 66.94 91 ASN A C 1
ATOM 674 O O . ASN A 1 91 ? 13.117 11.316 -22.008 1.00 66.94 91 ASN A O 1
ATOM 678 N N . GLY A 1 92 ? 13.754 10.497 -20.018 1.00 69.81 92 GLY A N 1
ATOM 679 C CA . GLY A 1 92 ? 12.779 11.236 -19.213 1.00 69.81 92 GLY A CA 1
ATOM 680 C C . GLY A 1 92 ? 11.451 10.505 -18.976 1.00 69.81 92 GLY A C 1
ATOM 681 O O . GLY A 1 92 ? 11.354 9.285 -19.057 1.00 69.81 92 GLY A O 1
ATOM 682 N N . VAL A 1 93 ? 10.417 11.271 -18.609 1.00 79.56 93 VAL A N 1
ATOM 683 C CA . VAL A 1 93 ? 9.125 10.734 -18.136 1.00 79.56 93 VAL A CA 1
ATOM 684 C C . VAL A 1 93 ? 8.210 10.300 -19.284 1.00 79.56 93 VAL A C 1
ATOM 686 O O . VAL A 1 93 ? 7.503 9.300 -19.162 1.00 79.56 93 VAL A O 1
ATOM 689 N N . ALA A 1 94 ? 8.211 11.041 -20.398 1.00 81.88 94 ALA A N 1
ATOM 690 C CA . ALA A 1 94 ? 7.274 10.818 -21.500 1.00 81.88 94 ALA A CA 1
ATOM 691 C C . ALA A 1 94 ? 7.387 9.409 -22.115 1.00 81.88 94 ALA A C 1
ATOM 693 O O . ALA A 1 94 ? 6.354 8.747 -22.199 1.00 81.88 94 ALA A O 1
ATOM 694 N N . PRO A 1 95 ? 8.586 8.871 -22.421 1.00 83.44 95 PRO A N 1
ATOM 695 C CA . PRO A 1 95 ? 8.690 7.542 -23.032 1.00 83.44 95 PRO A CA 1
ATOM 696 C C . PRO A 1 95 ? 8.211 6.415 -22.110 1.00 83.44 95 PRO A C 1
ATOM 698 O O . PRO A 1 95 ? 7.633 5.432 -22.568 1.00 83.44 95 PRO A O 1
ATOM 701 N N . VAL A 1 96 ? 8.391 6.568 -20.794 1.00 86.38 96 VAL A N 1
ATOM 702 C CA . VAL A 1 96 ? 7.888 5.612 -19.796 1.00 86.38 96 VAL A CA 1
ATOM 703 C C . VAL A 1 96 ? 6.360 5.601 -19.783 1.00 86.38 96 VAL A C 1
ATOM 705 O O . VAL A 1 96 ? 5.752 4.531 -19.777 1.00 86.38 96 VAL A O 1
ATOM 708 N N . ILE A 1 97 ? 5.737 6.784 -19.799 1.00 88.06 97 ILE A N 1
ATOM 709 C CA . ILE A 1 97 ? 4.277 6.929 -19.834 1.00 88.06 97 ILE A CA 1
ATOM 710 C C . ILE A 1 97 ? 3.716 6.409 -21.158 1.00 88.06 97 ILE A C 1
ATOM 712 O O . ILE A 1 97 ? 2.736 5.671 -21.149 1.00 88.06 97 ILE A O 1
ATOM 716 N N . GLU A 1 98 ? 4.334 6.738 -22.289 1.00 88.12 98 GLU A N 1
ATOM 717 C CA . GLU A 1 98 ? 3.911 6.257 -23.607 1.00 88.12 98 GLU A CA 1
ATOM 718 C C . GLU A 1 98 ? 3.998 4.732 -23.696 1.00 88.12 98 GLU A C 1
ATOM 720 O O . GLU A 1 98 ? 3.041 4.085 -24.121 1.00 88.12 98 GLU A O 1
ATOM 725 N N . HIS A 1 99 ? 5.088 4.135 -23.204 1.00 89.44 99 HIS A N 1
ATOM 726 C CA . HIS A 1 99 ? 5.213 2.683 -23.126 1.00 89.44 99 HIS A CA 1
ATOM 727 C C . HIS A 1 99 ? 4.183 2.066 -22.167 1.00 89.44 99 HIS A C 1
ATOM 729 O O . HIS A 1 99 ? 3.624 1.009 -22.449 1.00 89.44 99 HIS A O 1
ATOM 735 N N . ALA A 1 100 ? 3.898 2.702 -21.025 1.00 90.69 100 ALA A N 1
ATOM 736 C CA . ALA A 1 100 ? 2.841 2.274 -20.102 1.00 90.69 100 ALA A CA 1
ATOM 737 C C . ALA A 1 100 ? 1.455 2.307 -20.757 1.00 90.69 100 ALA A C 1
ATOM 739 O O . ALA A 1 100 ? 0.683 1.361 -20.604 1.00 90.69 100 ALA A O 1
ATOM 740 N N . ALA A 1 101 ? 1.162 3.357 -21.524 1.00 91.19 101 ALA A N 1
ATOM 741 C CA . ALA A 1 101 ? -0.087 3.499 -22.257 1.00 91.19 101 ALA A CA 1
ATOM 742 C C . ALA A 1 101 ? -0.222 2.462 -23.369 1.00 91.19 101 ALA A C 1
ATOM 744 O O . ALA A 1 101 ? -1.248 1.791 -23.442 1.00 91.19 101 ALA A O 1
ATOM 745 N N . ALA A 1 102 ? 0.825 2.265 -24.172 1.00 91.44 102 ALA A N 1
ATOM 746 C CA . ALA A 1 102 ? 0.849 1.242 -25.212 1.00 91.44 102 ALA A CA 1
ATOM 747 C C . ALA A 1 102 ? 0.698 -0.179 -24.639 1.00 91.44 102 ALA A C 1
ATOM 749 O O . ALA A 1 102 ? 0.082 -1.036 -25.265 1.00 91.44 102 ALA A O 1
ATOM 750 N N . ALA A 1 103 ? 1.211 -0.422 -23.429 1.00 90.44 103 ALA A N 1
ATOM 751 C CA . ALA A 1 103 ? 1.073 -1.689 -22.712 1.00 90.44 103 ALA A CA 1
ATOM 752 C C . ALA A 1 103 ? -0.243 -1.826 -21.913 1.00 90.44 103 ALA A C 1
ATOM 754 O O . ALA A 1 103 ? -0.350 -2.729 -21.078 1.00 90.44 103 ALA A O 1
ATOM 755 N N . GLY A 1 104 ? -1.213 -0.922 -22.104 1.00 90.50 104 GLY A N 1
ATOM 756 C CA . GLY A 1 104 ? -2.530 -0.976 -21.456 1.00 90.50 104 GLY A CA 1
ATOM 757 C C . GLY A 1 104 ? -2.515 -0.725 -19.943 1.00 90.50 104 GLY A C 1
ATOM 758 O O . GLY A 1 104 ? -3.483 -1.021 -19.254 1.00 90.50 104 GLY A O 1
ATOM 759 N N . LYS A 1 105 ? -1.433 -0.175 -19.372 1.00 89.56 105 LYS A N 1
ATOM 760 C CA . LYS A 1 105 ? -1.292 -0.013 -17.908 1.00 89.56 105 LYS A CA 1
ATOM 761 C C . LYS A 1 105 ? -2.168 1.088 -17.304 1.00 89.56 105 LYS A C 1
ATOM 763 O O . LYS A 1 105 ? -2.275 1.160 -16.084 1.00 89.56 105 LYS A O 1
ATOM 768 N N . PHE A 1 106 ? -2.788 1.925 -18.135 1.00 89.75 106 PHE A N 1
ATOM 769 C CA . PHE A 1 106 ? -3.762 2.937 -17.708 1.00 89.75 106 PHE A CA 1
ATOM 770 C C . PHE A 1 106 ? -5.219 2.464 -17.816 1.00 89.75 106 PHE A C 1
ATOM 772 O O . PHE A 1 106 ? -6.132 3.247 -17.553 1.00 89.75 106 PHE A O 1
ATOM 779 N N . GLU A 1 107 ? -5.462 1.204 -18.187 1.00 89.12 107 GLU A N 1
ATOM 780 C CA . GLU A 1 107 ? -6.804 0.627 -18.141 1.00 89.12 107 GLU A CA 1
ATOM 781 C C . GLU A 1 107 ? -7.260 0.509 -16.683 1.00 89.12 107 GLU A C 1
ATOM 783 O O . GLU A 1 107 ? -6.790 -0.326 -15.915 1.00 89.12 107 GLU A O 1
ATOM 788 N N . PHE A 1 108 ? -8.157 1.412 -16.280 1.00 87.12 108 PHE A N 1
ATOM 789 C CA . PHE A 1 108 ? -8.659 1.473 -14.908 1.00 87.12 108 PHE A CA 1
ATOM 790 C C . PHE A 1 108 ? -9.621 0.326 -14.583 1.00 87.12 108 PHE A C 1
ATOM 792 O O . PHE A 1 108 ? -9.649 -0.171 -13.457 1.00 87.12 108 PHE A O 1
ATOM 799 N N . TRP A 1 109 ? -10.448 -0.062 -15.554 1.00 90.38 109 TRP A N 1
ATOM 800 C CA . TRP A 1 109 ? -11.465 -1.083 -15.351 1.00 90.38 109 TRP A CA 1
ATOM 801 C C . TRP A 1 109 ? -10.867 -2.477 -15.529 1.00 90.38 109 TRP A C 1
ATOM 803 O O . TRP A 1 109 ? -10.137 -2.696 -16.496 1.00 90.38 109 TRP A O 1
ATOM 813 N N . PRO A 1 110 ? -11.195 -3.436 -14.644 1.00 90.12 110 PRO A N 1
ATOM 814 C CA . PRO A 1 110 ? -10.856 -4.827 -14.895 1.00 90.12 110 PRO A CA 1
ATOM 815 C C . PRO A 1 110 ? -11.600 -5.331 -16.145 1.00 90.12 110 PRO A C 1
ATOM 817 O O . PRO A 1 110 ? -12.599 -4.723 -16.554 1.00 90.12 110 PRO A O 1
ATOM 820 N N . PRO A 1 111 ? -11.182 -6.476 -16.716 1.00 90.06 111 PRO A N 1
ATOM 821 C CA . PRO A 1 111 ? -11.977 -7.174 -17.719 1.00 90.06 111 PRO A CA 1
ATOM 822 C C . PRO A 1 111 ? -13.438 -7.294 -17.265 1.00 90.06 111 PRO A C 1
ATOM 824 O O . PRO A 1 111 ? -13.697 -7.551 -16.086 1.00 90.06 111 PRO A O 1
ATOM 827 N N . LEU A 1 112 ? -14.396 -7.120 -18.186 1.00 90.12 112 LEU A N 1
ATOM 828 C CA . LEU A 1 112 ? -15.843 -7.159 -17.903 1.00 90.12 112 LEU A CA 1
ATOM 829 C C . LEU A 1 112 ? -16.367 -8.585 -17.641 1.00 90.12 112 LEU A C 1
ATOM 831 O O . LEU A 1 112 ? -17.462 -8.966 -18.051 1.00 90.12 112 LEU A O 1
ATOM 835 N N . GLU A 1 113 ? -15.569 -9.382 -16.945 1.00 91.38 113 GLU A N 1
ATOM 836 C CA . GLU A 1 113 ? -15.898 -10.708 -16.467 1.00 91.38 113 GLU A CA 1
ATOM 837 C C . GLU A 1 113 ? -16.372 -10.621 -15.019 1.00 91.38 113 GLU A C 1
ATOM 839 O O . GLU A 1 113 ? -15.827 -9.872 -14.202 1.00 91.38 113 GLU A O 1
ATOM 844 N N . TRP A 1 114 ? -17.378 -11.427 -14.678 1.00 86.38 114 TRP A N 1
ATOM 845 C CA . TRP A 1 114 ? -17.992 -11.415 -13.351 1.00 86.38 114 TRP A CA 1
ATOM 846 C C . TRP A 1 114 ? -16.961 -11.542 -12.219 1.00 86.38 114 TRP A C 1
ATOM 848 O O . TRP A 1 114 ? -16.965 -10.737 -11.290 1.00 86.38 114 TRP A O 1
ATOM 858 N N . ALA A 1 115 ? -16.038 -12.503 -12.315 1.00 85.81 115 ALA A N 1
ATOM 859 C CA . ALA A 1 115 ? -15.030 -12.744 -11.282 1.00 85.81 115 ALA A CA 1
ATOM 860 C C . ALA A 1 115 ? -14.072 -11.553 -11.089 1.00 85.81 115 ALA A C 1
ATOM 862 O O . ALA A 1 115 ? -13.744 -11.197 -9.952 1.00 85.81 115 ALA A O 1
ATOM 863 N N . ALA A 1 116 ? -13.657 -10.906 -12.182 1.00 88.06 116 ALA A N 1
ATOM 864 C CA . ALA A 1 116 ? -12.737 -9.774 -12.146 1.00 88.06 116 ALA A CA 1
ATOM 865 C C . ALA A 1 116 ? -13.405 -8.525 -11.550 1.00 88.06 116 ALA A C 1
ATOM 867 O O . ALA A 1 116 ? -12.836 -7.884 -10.664 1.00 88.06 116 ALA A O 1
ATOM 868 N N . ILE A 1 117 ? -14.647 -8.233 -11.952 1.00 89.81 117 ILE A N 1
ATOM 869 C CA . ILE A 1 117 ? -15.442 -7.135 -11.384 1.00 89.81 117 ILE A CA 1
ATOM 870 C C . ILE A 1 117 ? -15.687 -7.366 -9.892 1.00 89.81 117 ILE A C 1
ATOM 872 O O . ILE A 1 117 ? -15.470 -6.459 -9.089 1.00 89.81 117 ILE A O 1
ATOM 876 N N . VAL A 1 118 ? -16.108 -8.574 -9.502 1.00 86.56 118 VAL A N 1
ATOM 877 C CA . VAL A 1 118 ? -16.363 -8.897 -8.093 1.00 86.56 118 VAL A CA 1
ATOM 878 C C . VAL A 1 118 ? -15.095 -8.742 -7.264 1.00 86.56 118 VAL A C 1
ATOM 880 O O . VAL A 1 118 ? -15.154 -8.133 -6.204 1.00 86.56 118 VAL A O 1
ATOM 883 N N . THR A 1 119 ? -13.944 -9.210 -7.749 1.00 86.25 119 THR A N 1
ATOM 884 C CA . THR A 1 119 ? -12.659 -9.073 -7.041 1.00 86.25 119 THR A CA 1
ATOM 885 C C . THR A 1 119 ? -12.223 -7.611 -6.917 1.00 86.25 119 THR A C 1
ATOM 887 O O . THR A 1 119 ? -11.785 -7.187 -5.847 1.00 86.25 119 THR A O 1
ATOM 890 N N . PHE A 1 120 ? -12.393 -6.817 -7.975 1.00 88.81 120 PHE A N 1
ATOM 891 C CA . PHE A 1 120 ? -12.084 -5.387 -7.972 1.00 88.81 120 PHE A CA 1
ATOM 892 C C . PHE A 1 120 ? -12.956 -4.613 -6.974 1.00 88.81 120 PHE A C 1
ATOM 894 O O . PHE A 1 120 ? -12.443 -3.910 -6.100 1.00 88.81 120 PHE A O 1
ATOM 901 N N . VAL A 1 121 ? -14.279 -4.796 -7.050 1.00 89.19 121 VAL A N 1
ATOM 902 C CA . VAL A 1 121 ? -15.236 -4.193 -6.112 1.00 89.19 121 VAL A CA 1
ATOM 903 C C . VAL A 1 121 ? -14.967 -4.689 -4.693 1.00 89.19 121 VAL A C 1
ATOM 905 O O . VAL A 1 121 ? -15.009 -3.904 -3.747 1.00 89.19 121 VAL A O 1
ATOM 908 N N . ALA A 1 122 ? -14.632 -5.969 -4.534 1.00 88.12 122 ALA A N 1
ATOM 909 C CA . ALA A 1 122 ? -14.318 -6.552 -3.244 1.00 88.12 122 ALA A CA 1
ATOM 910 C C . ALA A 1 122 ? -13.105 -5.892 -2.583 1.00 88.12 122 ALA A C 1
ATOM 912 O O . ALA A 1 122 ? -13.177 -5.532 -1.406 1.00 88.12 122 ALA A O 1
ATOM 913 N N . GLY A 1 123 ? -12.017 -5.697 -3.331 1.00 88.94 123 GLY A N 1
ATOM 914 C CA . GLY A 1 123 ? -10.826 -4.996 -2.854 1.00 88.94 123 GLY A CA 1
ATOM 915 C C . GLY A 1 123 ? -11.140 -3.556 -2.450 1.00 88.94 123 GLY A C 1
ATOM 916 O O . GLY A 1 123 ? -10.805 -3.142 -1.337 1.00 88.94 123 GLY A O 1
ATOM 917 N N . LEU A 1 124 ? -11.871 -2.829 -3.303 1.00 89.75 124 LEU A N 1
ATOM 918 C CA . LEU A 1 124 ? -12.271 -1.446 -3.047 1.00 89.75 124 LEU A CA 1
ATOM 919 C C . LEU A 1 124 ? -13.139 -1.316 -1.790 1.00 89.75 124 LEU A C 1
ATOM 921 O O . LEU A 1 124 ? -12.890 -0.444 -0.962 1.00 89.75 124 LEU A O 1
ATOM 925 N N . LEU A 1 125 ? -14.141 -2.180 -1.617 1.00 92.44 125 LEU A N 1
ATOM 926 C CA . LEU A 1 125 ? -15.010 -2.149 -0.439 1.00 92.44 125 LEU A CA 1
ATOM 927 C C . LEU A 1 125 ? -14.271 -2.601 0.822 1.00 92.44 125 LEU A C 1
ATOM 929 O O . LEU A 1 125 ? -14.450 -1.992 1.874 1.00 92.44 125 LEU A O 1
ATOM 933 N N . THR A 1 126 ? -13.421 -3.626 0.724 1.00 92.94 126 THR A N 1
ATOM 934 C CA . THR A 1 126 ? -12.649 -4.134 1.868 1.00 92.94 126 THR A CA 1
ATOM 935 C C . THR A 1 126 ? -11.700 -3.067 2.396 1.00 92.94 126 THR A C 1
ATOM 937 O O . THR A 1 126 ? -11.777 -2.724 3.571 1.00 92.94 126 THR A O 1
ATOM 940 N N . MET A 1 127 ? -10.860 -2.483 1.541 1.00 90.50 127 MET A N 1
ATOM 941 C CA . MET A 1 127 ? -9.922 -1.443 1.972 1.00 90.50 127 MET A CA 1
ATOM 942 C C . MET A 1 127 ? -10.628 -0.109 2.240 1.00 90.50 127 MET A C 1
ATOM 944 O O . MET A 1 127 ? -10.379 0.535 3.256 1.00 90.50 127 MET A O 1
ATOM 948 N N . GLY A 1 128 ? -11.553 0.294 1.368 1.00 92.00 128 GLY A N 1
ATOM 949 C CA . GLY A 1 128 ? -12.272 1.560 1.477 1.00 92.00 128 GLY A CA 1
ATOM 950 C C . GLY A 1 128 ? -13.161 1.609 2.714 1.00 92.00 128 GLY A C 1
ATOM 951 O O . GLY A 1 128 ? -12.920 2.407 3.615 1.00 92.00 128 GLY A O 1
ATOM 952 N N . LEU A 1 129 ? -14.164 0.732 2.803 1.00 94.25 129 LEU A N 1
ATOM 953 C CA . LEU A 1 129 ? -15.102 0.745 3.929 1.00 94.25 129 LEU A CA 1
ATOM 954 C C . LEU A 1 129 ? -14.479 0.186 5.211 1.00 94.25 129 LEU A C 1
ATOM 956 O O . LEU A 1 129 ? -14.774 0.686 6.294 1.00 94.25 129 LEU A O 1
ATOM 960 N N . GLY A 1 130 ? -13.595 -0.811 5.104 1.00 92.94 130 GLY A N 1
ATOM 961 C CA . GLY A 1 130 ? -12.889 -1.371 6.257 1.00 92.94 130 GLY A CA 1
ATOM 962 C C . GLY A 1 130 ? -11.923 -0.386 6.919 1.00 92.94 130 GLY A C 1
ATOM 963 O O . GLY A 1 130 ? -11.631 -0.542 8.105 1.00 92.94 130 GLY A O 1
ATOM 964 N N . SER A 1 131 ? -11.449 0.644 6.210 1.00 91.44 131 SER A N 1
ATOM 965 C CA . SER A 1 131 ? -10.587 1.677 6.804 1.00 91.44 131 SER A CA 1
ATOM 966 C C . SER A 1 131 ? -11.337 2.696 7.664 1.00 91.44 131 SER A C 1
ATOM 968 O O . SER A 1 131 ? -10.762 3.246 8.599 1.00 91.44 131 SER A O 1
ATOM 970 N N . ILE A 1 132 ? -12.636 2.905 7.423 1.00 92.44 132 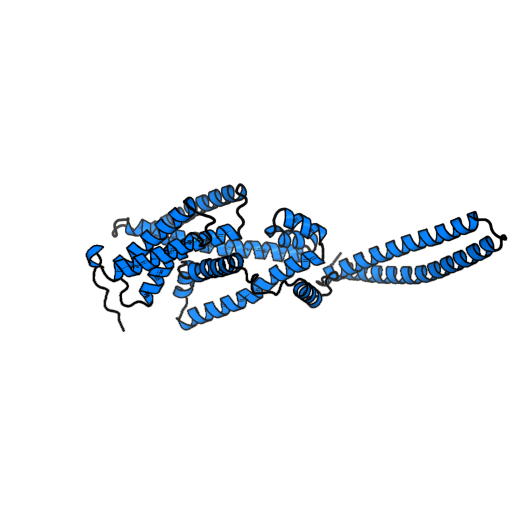ILE A N 1
ATOM 971 C CA . ILE A 1 132 ? -13.432 3.926 8.124 1.00 92.44 132 ILE A CA 1
ATOM 972 C C . ILE A 1 132 ? -13.448 3.717 9.651 1.00 92.44 132 ILE A C 1
ATOM 974 O O . ILE A 1 132 ? -13.255 4.692 10.375 1.00 92.44 132 ILE A O 1
ATOM 978 N N . PRO A 1 133 ? -13.646 2.493 10.186 1.00 92.44 133 PRO A N 1
ATOM 979 C CA . PRO A 1 133 ? -13.670 2.271 11.628 1.00 92.44 133 PRO A CA 1
ATOM 980 C C . PRO A 1 133 ? -12.288 2.262 12.296 1.00 92.44 133 PRO A C 1
ATOM 982 O O . PRO A 1 133 ? -12.210 1.966 13.489 1.00 92.44 133 PRO A O 1
ATOM 985 N N . GLN A 1 134 ? -11.194 2.496 11.564 1.00 88.38 134 GLN A N 1
ATOM 986 C CA . GLN A 1 134 ? -9.857 2.323 12.123 1.00 88.38 134 GLN A CA 1
ATOM 987 C C . GLN A 1 134 ? -9.477 3.403 13.138 1.00 88.38 134 GLN A C 1
ATOM 989 O O . GLN A 1 134 ? -9.753 4.593 12.986 1.00 88.38 134 GLN A O 1
ATOM 994 N N . GLN A 1 135 ? -8.775 2.964 14.183 1.00 85.94 135 GLN A N 1
ATOM 995 C CA . GLN A 1 135 ? -8.419 3.799 15.325 1.00 85.94 135 GLN A CA 1
ATOM 996 C C . GLN A 1 135 ? -7.483 4.960 14.970 1.00 85.94 135 GLN A C 1
ATOM 998 O O . GLN A 1 135 ? -7.590 6.034 15.556 1.00 85.94 135 GLN A O 1
ATOM 1003 N N . ASP A 1 136 ? -6.562 4.774 14.032 1.00 83.19 136 ASP A N 1
ATOM 1004 C CA . ASP A 1 136 ? -5.616 5.799 13.590 1.00 83.19 136 ASP A CA 1
ATOM 1005 C C . ASP A 1 136 ? -6.312 6.961 12.862 1.00 83.19 136 ASP A C 1
ATOM 1007 O O . ASP A 1 136 ? -5.944 8.122 13.067 1.00 83.19 136 ASP A O 1
ATOM 1011 N N . VAL A 1 137 ? -7.369 6.679 12.093 1.00 85.44 137 VAL A N 1
ATOM 1012 C CA . VAL A 1 137 ? -8.231 7.700 11.478 1.00 85.44 137 VAL A CA 1
ATOM 1013 C C . VAL A 1 137 ? -8.914 8.537 12.562 1.00 85.44 137 VAL A C 1
ATOM 1015 O O . VAL A 1 137 ? -8.819 9.769 12.550 1.00 85.44 137 VAL A O 1
ATOM 1018 N N . PHE A 1 138 ? -9.527 7.890 13.559 1.00 85.88 138 PHE A N 1
ATOM 1019 C CA . PHE A 1 138 ? -10.171 8.593 14.675 1.00 85.88 138 PHE A CA 1
ATOM 1020 C C . PHE A 1 138 ? -9.185 9.389 15.528 1.00 85.88 138 PHE A C 1
ATOM 1022 O O . PHE A 1 138 ? -9.495 10.505 15.940 1.00 85.88 138 PHE A O 1
ATOM 1029 N N . GLN A 1 139 ? -7.988 8.858 15.782 1.00 85.12 139 GLN A N 1
ATOM 1030 C CA . GLN A 1 139 ? -6.953 9.570 16.533 1.00 85.12 139 GLN A CA 1
ATOM 1031 C C . GLN A 1 139 ? -6.546 10.873 15.836 1.00 85.12 139 GLN A C 1
ATOM 1033 O O . GLN A 1 139 ? -6.422 11.903 16.497 1.00 85.12 139 GLN A O 1
ATOM 1038 N N . ARG A 1 140 ? -6.392 10.858 14.507 1.00 86.62 140 ARG A N 1
ATOM 1039 C CA . ARG A 1 140 ? -6.055 12.057 13.722 1.00 86.62 140 ARG A CA 1
ATOM 1040 C C . ARG A 1 140 ? -7.207 13.061 13.679 1.00 86.62 140 ARG A C 1
ATOM 1042 O O . ARG A 1 140 ? -6.979 14.261 13.846 1.00 86.62 140 ARG A O 1
ATOM 1049 N N . ALA A 1 141 ? -8.438 12.583 13.505 1.00 87.88 141 ALA A N 1
ATOM 1050 C CA . ALA A 1 141 ? -9.620 13.439 13.518 1.00 87.88 141 ALA A CA 1
ATOM 1051 C C . ALA A 1 141 ? -9.804 14.124 14.885 1.00 87.88 141 ALA A C 1
ATOM 1053 O O . ALA A 1 141 ? -9.956 15.340 14.944 1.00 87.88 141 ALA A O 1
ATOM 1054 N N . ASN A 1 142 ? -9.683 13.377 15.985 1.00 89.00 142 ASN A N 1
ATOM 1055 C CA . ASN A 1 142 ? -9.861 13.899 17.345 1.00 89.00 142 ASN A CA 1
ATOM 1056 C C . ASN A 1 142 ? -8.703 14.792 17.818 1.00 89.00 142 ASN A C 1
ATOM 1058 O O . ASN A 1 142 ? -8.892 15.620 18.705 1.00 89.00 142 ASN A O 1
ATOM 1062 N N . ALA A 1 143 ? -7.510 14.652 17.234 1.00 89.88 143 ALA A N 1
ATOM 1063 C CA . ALA A 1 143 ? -6.384 15.551 17.488 1.00 89.88 143 ALA A CA 1
ATOM 1064 C C . ALA A 1 143 ? -6.475 16.874 16.699 1.00 89.88 143 ALA A C 1
ATOM 1066 O O . ALA A 1 143 ? -5.665 17.782 16.909 1.00 89.88 143 ALA A O 1
ATOM 1067 N N . SER A 1 144 ? -7.433 16.995 15.774 1.00 93.94 144 SER A N 1
ATOM 1068 C CA . SER A 1 144 ? -7.614 18.202 14.971 1.00 93.94 144 SER A CA 1
ATOM 1069 C C . SER A 1 144 ? -8.257 19.320 15.789 1.00 93.94 144 SER A C 1
ATOM 1071 O O . SER A 1 144 ? -9.198 19.106 16.545 1.00 93.94 144 SER A O 1
ATOM 1073 N N . LYS A 1 145 ? -7.778 20.555 15.601 1.00 94.50 145 LYS A N 1
ATOM 1074 C CA . LYS A 1 145 ? -8.272 21.730 16.347 1.00 94.50 145 LYS A CA 1
ATOM 1075 C C . LYS A 1 145 ? -9.724 22.104 16.024 1.00 94.50 145 LYS A C 1
ATOM 1077 O O . LYS A 1 145 ? -10.352 22.819 16.797 1.00 94.50 145 LYS A O 1
ATOM 1082 N N . SER A 1 146 ? -10.230 21.699 14.862 1.00 96.06 146 SER A N 1
ATOM 1083 C CA . SER A 1 146 ? -11.608 21.939 14.435 1.00 96.06 146 SER A CA 1
ATOM 1084 C C . SER A 1 146 ? -12.049 20.895 13.415 1.00 96.06 146 SER A C 1
ATOM 1086 O O . SER A 1 146 ? -11.220 20.299 12.723 1.00 96.06 146 SER A O 1
ATOM 1088 N N . GLU A 1 147 ? -13.363 20.729 13.272 1.00 93.75 147 GLU A N 1
ATOM 1089 C CA . GLU A 1 147 ? -13.972 19.849 12.270 1.00 93.75 147 GLU A CA 1
ATOM 1090 C C . GLU A 1 147 ? -13.506 20.192 10.848 1.00 93.75 147 GLU A C 1
ATOM 1092 O O . GLU A 1 147 ? -13.109 19.313 10.086 1.00 93.75 147 GLU A O 1
ATOM 1097 N N . ARG A 1 148 ? -13.450 21.488 10.509 1.00 96.12 148 ARG A N 1
ATOM 1098 C CA . ARG A 1 148 ? -12.980 21.947 9.194 1.00 96.12 148 ARG A CA 1
ATOM 1099 C C . ARG A 1 148 ? -11.553 21.474 8.902 1.00 96.12 148 ARG A C 1
ATOM 1101 O O . ARG A 1 148 ? -11.268 21.091 7.771 1.00 96.12 148 ARG A O 1
ATOM 1108 N N . ILE A 1 149 ? -10.669 21.499 9.901 1.00 95.25 149 ILE A N 1
ATOM 1109 C CA . ILE A 1 149 ? -9.287 21.022 9.755 1.00 95.25 149 ILE A CA 1
ATOM 1110 C C . ILE A 1 149 ? -9.259 19.499 9.600 1.00 95.25 149 ILE A C 1
ATOM 1112 O O . ILE A 1 149 ? -8.526 19.009 8.747 1.00 95.25 149 ILE A O 1
ATOM 1116 N N . ALA A 1 150 ? -10.077 18.762 10.357 1.00 93.56 150 ALA A N 1
ATOM 1117 C CA . ALA A 1 150 ? -10.160 17.306 10.240 1.00 93.56 150 ALA A CA 1
ATOM 1118 C C . ALA A 1 150 ? -10.605 16.866 8.831 1.00 93.56 150 ALA A C 1
ATOM 1120 O O . ALA A 1 150 ? -9.978 15.996 8.223 1.00 93.56 150 ALA A O 1
ATOM 1121 N N . VAL A 1 151 ? -11.640 17.510 8.277 1.00 94.06 151 VAL A N 1
ATOM 1122 C CA . VAL A 1 151 ? -12.170 17.201 6.939 1.00 94.06 151 VAL A CA 1
ATOM 1123 C C . VAL A 1 151 ? -11.152 17.544 5.854 1.00 94.06 151 VAL A C 1
ATOM 1125 O O . VAL A 1 151 ? -10.727 16.667 5.102 1.00 94.06 151 VAL A O 1
ATOM 1128 N N . TRP A 1 152 ? -10.719 18.806 5.777 1.00 95.50 152 TRP A N 1
ATOM 1129 C CA . TRP A 1 152 ? -9.824 19.237 4.700 1.00 95.50 152 TRP A CA 1
ATOM 1130 C C . TRP A 1 152 ? -8.426 18.639 4.823 1.00 95.50 152 TRP A C 1
ATOM 1132 O O . TRP A 1 152 ? -7.816 18.339 3.803 1.00 95.50 152 TRP A O 1
ATOM 1142 N N . GLY A 1 153 ? -7.938 18.394 6.041 1.00 93.38 153 GLY A N 1
ATOM 1143 C CA . GLY A 1 153 ? -6.688 17.670 6.262 1.00 93.38 153 GLY A CA 1
ATOM 1144 C C . GLY A 1 153 ? -6.738 16.251 5.693 1.00 93.38 153 GLY A C 1
ATOM 1145 O O . GLY A 1 153 ? -5.794 15.828 5.029 1.00 93.38 153 GLY A O 1
ATOM 1146 N N . THR A 1 154 ? -7.860 15.547 5.876 1.00 91.50 154 THR A N 1
ATOM 1147 C CA . THR A 1 154 ? -8.063 14.199 5.320 1.00 91.50 154 THR A CA 1
ATOM 1148 C C . THR A 1 154 ? -8.170 14.227 3.795 1.00 91.50 154 THR A C 1
ATOM 1150 O O . THR A 1 154 ? -7.515 13.432 3.125 1.00 91.50 154 THR A O 1
ATOM 1153 N N . VAL A 1 155 ? -8.932 15.171 3.228 1.00 92.94 155 VAL A N 1
ATOM 1154 C CA . VAL A 1 155 ? -9.084 15.314 1.767 1.00 92.94 155 VAL A CA 1
ATOM 1155 C C . VAL A 1 155 ? -7.752 15.659 1.102 1.00 92.94 155 VAL A C 1
ATOM 1157 O O . VAL A 1 155 ? -7.354 14.992 0.151 1.00 92.94 155 VAL A O 1
ATOM 1160 N N . ILE A 1 156 ? -7.028 16.657 1.617 1.00 94.56 156 ILE A N 1
ATOM 1161 C CA . ILE A 1 156 ? -5.715 17.050 1.087 1.00 94.56 156 ILE A CA 1
ATOM 1162 C C . ILE A 1 156 ? -4.728 15.889 1.219 1.00 94.56 156 ILE A C 1
ATOM 1164 O O . ILE A 1 156 ? -4.014 15.590 0.265 1.00 94.56 156 ILE A O 1
ATOM 1168 N N . GLY A 1 157 ? -4.716 15.203 2.367 1.00 91.81 157 GLY A N 1
ATOM 1169 C CA . GLY A 1 157 ? -3.889 14.017 2.576 1.00 91.81 157 GLY A CA 1
ATOM 1170 C C . GLY A 1 157 ? -4.169 12.918 1.548 1.00 91.81 157 GLY A C 1
ATOM 1171 O O . GLY A 1 157 ? -3.231 12.392 0.956 1.00 91.81 157 GLY A O 1
ATOM 1172 N N . GLY A 1 158 ? -5.443 12.622 1.280 1.00 90.69 158 GLY A N 1
ATOM 1173 C CA . GLY A 1 158 ? -5.852 11.645 0.267 1.00 90.69 158 GLY A CA 1
ATOM 1174 C C . GLY A 1 158 ? -5.489 12.056 -1.163 1.00 90.69 158 GLY A C 1
ATOM 1175 O O . GLY A 1 158 ? -5.030 11.228 -1.941 1.00 90.69 158 GLY A O 1
ATOM 1176 N N . VAL A 1 159 ? -5.618 13.337 -1.517 1.00 92.81 159 VAL A N 1
ATOM 1177 C CA . VAL A 1 159 ? -5.209 13.838 -2.844 1.00 92.81 159 VAL A CA 1
ATOM 1178 C C . VAL A 1 159 ? -3.692 13.757 -3.017 1.00 92.81 159 VAL A C 1
ATOM 1180 O O . VAL A 1 159 ? -3.210 13.257 -4.033 1.00 92.81 159 VAL A O 1
ATOM 1183 N N . LEU A 1 160 ? -2.927 14.198 -2.014 1.00 93.06 160 LEU A N 1
ATOM 1184 C CA . LEU A 1 160 ? -1.467 14.101 -2.030 1.00 93.06 160 LEU A CA 1
ATOM 1185 C C . LEU A 1 160 ? -0.996 12.647 -2.087 1.00 93.06 160 LEU A C 1
ATOM 1187 O O . LEU A 1 160 ? 0.007 12.366 -2.740 1.00 93.06 160 LEU A O 1
ATOM 1191 N N . TYR A 1 161 ? -1.724 11.719 -1.460 1.00 89.94 161 TYR A N 1
ATOM 1192 C CA . TYR A 1 161 ? -1.415 10.294 -1.520 1.00 89.94 161 TYR A CA 1
ATOM 1193 C C . TYR A 1 161 ? -1.342 9.780 -2.963 1.00 89.94 161 TYR A C 1
ATOM 1195 O O . TYR A 1 161 ? -0.390 9.079 -3.287 1.00 89.94 161 TYR A O 1
ATOM 1203 N N . PHE A 1 162 ? -2.252 10.185 -3.858 1.00 88.06 162 PHE A N 1
ATOM 1204 C CA . PHE A 1 162 ? -2.187 9.782 -5.272 1.00 88.06 162 PHE A CA 1
ATOM 1205 C C . PHE A 1 162 ? -0.937 10.309 -5.985 1.00 88.06 162 PHE A C 1
ATOM 1207 O O . PHE A 1 162 ? -0.325 9.587 -6.771 1.00 88.06 162 PHE A O 1
ATOM 1214 N N . VAL A 1 163 ? -0.519 11.539 -5.676 1.00 87.69 163 VAL A N 1
ATOM 1215 C CA . VAL A 1 163 ? 0.694 12.139 -6.253 1.00 87.69 163 VAL A CA 1
ATOM 1216 C C . VAL A 1 163 ? 1.942 11.392 -5.782 1.00 87.69 163 VAL A C 1
ATOM 1218 O O . VAL A 1 163 ? 2.792 11.029 -6.592 1.00 87.69 163 VAL A O 1
ATOM 1221 N N . PHE A 1 164 ? 2.046 11.113 -4.482 1.00 87.56 164 PHE A N 1
ATOM 1222 C CA . PHE A 1 164 ? 3.202 10.406 -3.930 1.00 87.56 164 PHE A CA 1
ATOM 1223 C C . PHE A 1 164 ? 3.217 8.918 -4.280 1.00 87.56 164 PHE A C 1
ATOM 1225 O O . PHE A 1 164 ? 4.298 8.373 -4.484 1.00 87.56 164 PHE A O 1
ATOM 1232 N N . ALA A 1 165 ? 2.057 8.266 -4.400 1.00 88.25 165 ALA A N 1
ATOM 1233 C CA . ALA A 1 165 ? 1.951 6.871 -4.822 1.00 88.25 165 ALA A CA 1
ATOM 1234 C C . ALA A 1 165 ? 2.372 6.675 -6.287 1.00 88.25 165 ALA A C 1
ATOM 1236 O O . ALA A 1 165 ? 2.922 5.629 -6.629 1.00 88.25 165 ALA A O 1
ATOM 1237 N N . ALA A 1 166 ? 2.189 7.688 -7.141 1.00 87.44 166 ALA A N 1
ATOM 1238 C CA . ALA A 1 166 ? 2.626 7.632 -8.533 1.00 87.44 166 ALA A CA 1
ATOM 1239 C C . ALA A 1 166 ? 4.154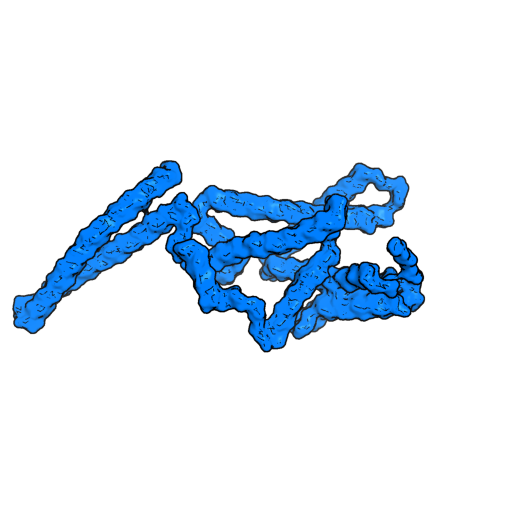 7.504 -8.674 1.00 87.44 166 ALA A C 1
ATOM 1241 O O . ALA A 1 166 ? 4.621 6.866 -9.612 1.00 87.44 166 ALA A O 1
ATOM 1242 N N . VAL A 1 167 ? 4.941 8.050 -7.737 1.00 86.81 167 VAL A N 1
ATOM 1243 C CA . VAL A 1 167 ? 6.415 8.034 -7.796 1.00 86.81 167 VAL A CA 1
ATOM 1244 C C . VAL A 1 167 ? 7.002 6.612 -7.757 1.00 86.81 167 VAL A C 1
ATOM 1246 O O . VAL A 1 167 ? 7.704 6.247 -8.701 1.00 86.81 167 VAL A O 1
ATOM 1249 N N . PRO A 1 168 ? 6.751 5.770 -6.732 1.00 87.19 168 PRO A N 1
ATOM 1250 C CA . PRO A 1 168 ? 7.277 4.408 -6.707 1.00 87.19 168 PRO A CA 1
ATOM 1251 C C . PRO A 1 168 ? 6.691 3.538 -7.824 1.00 87.19 168 PRO A C 1
ATOM 1253 O O . PRO A 1 168 ? 7.411 2.693 -8.350 1.00 87.19 168 PRO A O 1
ATOM 1256 N N . ILE A 1 169 ? 5.433 3.757 -8.232 1.00 89.50 169 ILE A N 1
ATOM 1257 C CA . ILE A 1 169 ? 4.821 3.043 -9.366 1.00 89.50 169 ILE A CA 1
ATOM 1258 C C . ILE A 1 169 ? 5.577 3.363 -10.660 1.00 89.50 169 ILE A C 1
ATOM 1260 O O . ILE A 1 169 ? 5.989 2.448 -11.372 1.00 89.50 169 ILE A O 1
ATOM 1264 N N . TYR A 1 170 ? 5.823 4.648 -10.926 1.00 88.81 170 TYR A N 1
ATOM 1265 C CA . TYR A 1 170 ? 6.608 5.108 -12.067 1.00 88.81 170 TYR A CA 1
ATOM 1266 C C . TYR A 1 170 ? 8.016 4.508 -12.058 1.00 88.81 170 TYR A C 1
ATOM 1268 O O . TYR A 1 170 ? 8.438 3.941 -13.059 1.00 88.81 170 TYR A O 1
ATOM 1276 N N . LEU A 1 171 ? 8.728 4.580 -10.928 1.00 87.19 171 LEU A N 1
ATOM 1277 C CA . LEU A 1 171 ? 10.092 4.053 -10.820 1.00 87.19 171 LEU A CA 1
ATOM 1278 C C . LEU A 1 171 ? 10.142 2.534 -11.022 1.00 87.19 171 LEU A C 1
ATOM 1280 O O . LEU A 1 171 ? 11.039 2.032 -11.694 1.00 87.19 171 LEU A O 1
ATOM 1284 N N . THR A 1 172 ? 9.162 1.808 -10.484 1.00 89.56 172 THR A N 1
ATOM 1285 C CA . THR A 1 172 ? 9.050 0.353 -10.661 1.00 89.56 172 THR A CA 1
ATOM 1286 C C . THR A 1 172 ? 8.777 -0.002 -12.120 1.00 89.56 172 THR A C 1
ATOM 1288 O O . THR A 1 172 ? 9.373 -0.936 -12.647 1.00 89.56 172 THR A O 1
ATOM 1291 N N . TYR A 1 173 ? 7.916 0.754 -12.806 1.00 90.00 173 TYR A N 1
ATOM 1292 C CA . TYR A 1 173 ? 7.668 0.534 -14.229 1.00 90.00 173 TYR A CA 1
ATOM 1293 C C . TYR A 1 173 ? 8.882 0.911 -15.084 1.00 90.00 173 TYR A C 1
ATOM 1295 O O . TYR A 1 173 ? 9.265 0.151 -15.970 1.00 90.00 173 TYR A O 1
ATOM 1303 N N . ALA A 1 174 ? 9.549 2.027 -14.784 1.00 87.50 174 ALA A N 1
ATOM 1304 C CA . ALA A 1 174 ? 10.776 2.439 -15.460 1.00 87.50 174 ALA A CA 1
ATOM 1305 C C . ALA A 1 174 ? 11.880 1.372 -15.346 1.00 87.50 174 ALA A C 1
ATOM 1307 O O . ALA A 1 174 ? 12.598 1.144 -16.317 1.00 87.50 174 ALA A O 1
ATOM 1308 N N . ALA A 1 175 ? 11.966 0.652 -14.221 1.00 88.31 175 ALA A N 1
ATOM 1309 C CA . ALA A 1 175 ? 12.904 -0.461 -14.059 1.00 88.31 175 ALA A CA 1
ATOM 1310 C C . ALA A 1 175 ? 12.750 -1.534 -15.154 1.00 88.31 175 ALA A C 1
ATOM 1312 O O . ALA A 1 175 ? 13.753 -2.039 -15.657 1.00 88.31 175 ALA A O 1
ATOM 1313 N N . THR A 1 176 ? 11.514 -1.811 -15.596 1.00 87.56 176 THR A N 1
ATOM 1314 C CA . THR A 1 176 ? 11.239 -2.781 -16.674 1.00 87.56 176 THR A CA 1
ATOM 1315 C C . THR A 1 176 ? 11.814 -2.362 -18.027 1.00 87.56 176 THR A C 1
ATOM 1317 O O . THR A 1 176 ? 12.069 -3.223 -18.862 1.00 87.56 176 THR A O 1
ATOM 1320 N N . LEU A 1 177 ? 12.029 -1.060 -18.237 1.00 85.44 177 LEU A N 1
ATOM 1321 C CA . LEU A 1 177 ? 12.592 -0.493 -19.464 1.00 85.44 177 LEU A CA 1
ATOM 1322 C C . LEU A 1 177 ? 14.110 -0.354 -19.385 1.00 85.44 177 LEU A C 1
ATOM 1324 O O . LEU A 1 177 ? 14.808 -0.597 -20.365 1.00 85.44 177 LEU A O 1
ATOM 1328 N N . VAL A 1 178 ? 14.616 0.038 -18.215 1.00 84.12 178 VAL A N 1
ATOM 1329 C CA . VAL A 1 178 ? 16.044 0.283 -17.990 1.00 84.12 178 VAL A CA 1
ATOM 1330 C C . VAL A 1 178 ? 16.821 -1.028 -17.872 1.00 84.12 178 VAL A C 1
ATOM 1332 O O . VAL A 1 178 ? 17.904 -1.148 -18.440 1.00 84.12 178 VAL A O 1
ATOM 1335 N N . ASP A 1 179 ? 16.280 -2.011 -17.150 1.00 84.25 179 ASP A N 1
ATOM 1336 C CA . ASP A 1 179 ? 16.918 -3.312 -16.942 1.00 84.25 179 ASP A CA 1
ATOM 1337 C C . ASP A 1 179 ? 15.867 -4.438 -16.898 1.00 84.25 179 ASP A C 1
ATOM 1339 O O . ASP A 1 179 ? 15.450 -4.892 -15.821 1.00 84.25 179 ASP A O 1
ATOM 1343 N N . PRO A 1 180 ? 15.405 -4.897 -18.078 1.00 87.12 180 PRO A N 1
ATOM 1344 C CA . PRO A 1 180 ? 14.382 -5.933 -18.171 1.00 87.12 180 PRO A CA 1
ATOM 1345 C C . PRO A 1 180 ? 14.830 -7.267 -17.562 1.00 87.12 180 PRO A C 1
ATOM 1347 O O . PRO A 1 180 ? 14.008 -7.985 -16.997 1.00 87.12 180 PRO A O 1
ATOM 1350 N N . ALA A 1 181 ? 16.122 -7.605 -17.654 1.00 88.56 181 ALA A N 1
ATOM 1351 C CA . ALA A 1 181 ? 16.658 -8.873 -17.164 1.00 88.56 181 ALA A CA 1
ATOM 1352 C C . ALA A 1 181 ? 16.676 -8.920 -15.632 1.00 88.56 181 ALA A C 1
ATOM 1354 O O . ALA A 1 181 ? 16.166 -9.877 -15.039 1.00 88.56 181 ALA A O 1
ATOM 1355 N N . LEU A 1 182 ? 17.194 -7.865 -14.989 1.00 86.75 182 LEU A N 1
ATOM 1356 C CA . LEU A 1 182 ? 17.122 -7.724 -13.537 1.00 86.75 182 LEU A CA 1
ATOM 1357 C C . LEU A 1 182 ? 15.665 -7.733 -13.084 1.00 86.75 182 LEU A C 1
ATOM 1359 O O . LEU A 1 182 ? 15.302 -8.518 -12.210 1.00 86.75 182 LEU A O 1
ATOM 1363 N N . THR A 1 183 ? 14.820 -6.913 -13.713 1.00 90.06 183 THR A N 1
ATOM 1364 C CA . THR A 1 183 ? 13.419 -6.776 -13.312 1.00 90.06 183 THR A CA 1
ATOM 1365 C C . THR A 1 183 ? 12.661 -8.093 -13.436 1.00 90.06 183 THR A C 1
ATOM 1367 O O . THR A 1 183 ? 11.969 -8.469 -12.497 1.00 90.06 183 THR A O 1
ATOM 1370 N N . ALA A 1 184 ? 12.835 -8.840 -14.531 1.00 89.62 184 ALA A N 1
ATOM 1371 C CA . ALA A 1 184 ? 12.215 -10.151 -14.701 1.00 89.62 184 ALA A CA 1
ATOM 1372 C C . ALA A 1 184 ? 12.691 -11.160 -13.643 1.00 89.62 184 ALA A C 1
ATOM 1374 O O . ALA A 1 184 ? 11.871 -11.883 -13.080 1.00 89.62 184 ALA A O 1
ATOM 1375 N N . SER A 1 185 ? 13.994 -11.182 -13.331 1.00 91.69 185 SER A N 1
ATOM 1376 C CA . SER A 1 185 ? 14.538 -12.089 -12.310 1.00 91.69 185 SER A CA 1
ATOM 1377 C C . SER A 1 185 ? 14.007 -11.790 -10.906 1.00 91.69 185 SER A C 1
ATOM 1379 O O . SER A 1 185 ? 13.660 -12.712 -10.171 1.00 91.69 185 SER A O 1
ATOM 1381 N N . VAL A 1 186 ? 13.895 -10.507 -10.548 1.00 92.31 186 VAL A N 1
ATOM 1382 C CA . VAL A 1 186 ? 13.395 -10.078 -9.239 1.00 92.31 186 VAL A CA 1
ATOM 1383 C C . VAL A 1 186 ? 11.887 -10.275 -9.155 1.00 92.31 186 VAL A C 1
ATOM 1385 O O . VAL A 1 186 ? 11.405 -10.786 -8.153 1.00 92.31 186 VAL A O 1
ATOM 1388 N N . LEU A 1 187 ? 11.143 -9.951 -10.214 1.00 89.12 187 LEU A N 1
ATOM 1389 C CA . LEU A 1 187 ? 9.693 -10.137 -10.268 1.00 89.12 187 LEU A CA 1
ATOM 1390 C C . LEU A 1 187 ? 9.289 -11.610 -10.110 1.00 89.12 187 LEU A C 1
ATOM 1392 O O . LEU A 1 187 ? 8.262 -11.890 -9.501 1.00 89.12 187 LEU A O 1
ATOM 1396 N N . ALA A 1 188 ? 10.105 -12.537 -10.623 1.00 88.12 188 ALA A N 1
ATOM 1397 C CA . ALA A 1 188 ? 9.892 -13.973 -10.462 1.00 88.12 188 ALA A CA 1
ATOM 1398 C C . ALA A 1 188 ? 10.118 -14.472 -9.022 1.00 88.12 188 ALA A C 1
ATOM 1400 O O . ALA A 1 188 ? 9.614 -15.535 -8.672 1.00 88.12 188 ALA A O 1
ATOM 1401 N N . GLN A 1 189 ? 10.878 -13.736 -8.206 1.00 86.94 189 GLN A N 1
ATOM 1402 C CA . GLN A 1 189 ? 11.171 -14.093 -6.814 1.00 86.94 189 GLN A CA 1
ATOM 1403 C C . GLN A 1 189 ? 10.270 -13.332 -5.837 1.00 86.94 189 GLN A C 1
ATOM 1405 O O . GLN A 1 189 ? 9.564 -13.938 -5.041 1.00 86.94 189 GLN A O 1
ATOM 1410 N N . ASP A 1 190 ? 10.297 -12.000 -5.896 1.00 86.19 190 ASP A N 1
ATOM 1411 C CA . ASP A 1 190 ? 9.477 -11.116 -5.076 1.00 86.19 190 ASP A CA 1
ATOM 1412 C C . ASP A 1 190 ? 9.282 -9.761 -5.773 1.00 86.19 190 ASP A C 1
ATOM 1414 O O . ASP A 1 190 ? 10.186 -8.920 -5.849 1.00 86.19 190 ASP A O 1
ATOM 1418 N N . ALA A 1 191 ? 8.052 -9.516 -6.228 1.00 85.88 191 ALA A N 1
ATOM 1419 C CA . ALA A 1 191 ? 7.649 -8.257 -6.848 1.00 85.88 191 ALA A CA 1
ATOM 1420 C C . ALA A 1 191 ? 7.916 -7.026 -5.957 1.00 85.88 191 ALA A C 1
ATOM 1422 O O . ALA A 1 191 ? 8.136 -5.928 -6.470 1.00 85.88 191 ALA A O 1
ATOM 1423 N N . GLN A 1 192 ? 7.929 -7.187 -4.630 1.00 87.12 192 GLN A N 1
ATOM 1424 C CA . GLN A 1 192 ? 8.154 -6.093 -3.680 1.00 87.12 192 GLN A CA 1
ATOM 1425 C C . GLN A 1 192 ? 9.618 -5.627 -3.664 1.00 87.12 192 GLN A C 1
ATOM 1427 O O . GLN A 1 192 ? 9.899 -4.496 -3.261 1.00 87.12 192 GLN A O 1
ATOM 1432 N N . GLN A 1 193 ? 10.550 -6.461 -4.141 1.00 89.56 193 GLN A N 1
ATOM 1433 C CA . GLN A 1 193 ? 11.978 -6.141 -4.201 1.00 89.56 193 GLN A CA 1
ATOM 1434 C C . GLN A 1 193 ? 12.394 -5.415 -5.481 1.00 89.56 193 GLN A C 1
ATOM 1436 O O . GLN A 1 193 ? 13.525 -4.935 -5.545 1.00 89.56 193 GLN A O 1
ATOM 1441 N N . VAL A 1 194 ? 11.513 -5.274 -6.480 1.00 91.81 194 VAL A N 1
ATOM 1442 C CA . VAL A 1 194 ? 11.863 -4.648 -7.769 1.00 91.81 194 VAL A CA 1
ATOM 1443 C C . VAL A 1 194 ? 12.408 -3.234 -7.568 1.00 91.81 194 VAL A C 1
ATOM 1445 O O . VAL A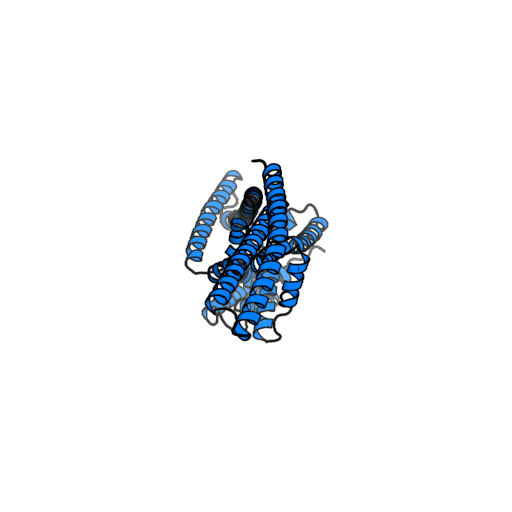 1 194 ? 13.500 -2.922 -8.038 1.00 91.81 194 VAL A O 1
ATOM 1448 N N . LEU A 1 195 ? 11.695 -2.389 -6.818 1.00 91.50 195 LEU A N 1
ATOM 1449 C CA . LEU A 1 195 ? 12.119 -1.009 -6.580 1.00 91.50 195 LEU A CA 1
ATOM 1450 C C . LEU A 1 195 ? 13.419 -0.917 -5.747 1.00 91.50 195 LEU A C 1
ATOM 1452 O O . LEU A 1 195 ? 14.345 -0.237 -6.195 1.00 91.50 195 LEU A O 1
ATOM 1456 N N . PRO A 1 196 ? 13.561 -1.600 -4.589 1.00 92.50 196 PRO A N 1
ATOM 1457 C CA . PRO A 1 196 ? 14.828 -1.636 -3.853 1.00 92.50 196 PRO A CA 1
ATOM 1458 C C . PRO A 1 196 ? 16.019 -2.146 -4.676 1.00 92.50 196 PRO A C 1
ATOM 1460 O O . PRO A 1 196 ? 17.100 -1.549 -4.631 1.00 92.50 196 PRO A O 1
ATOM 1463 N N . ALA A 1 197 ? 15.828 -3.224 -5.445 1.00 92.06 197 ALA A N 1
ATOM 1464 C CA . ALA A 1 197 ? 16.866 -3.813 -6.286 1.00 92.06 197 ALA A CA 1
ATOM 1465 C C . ALA A 1 197 ? 17.284 -2.855 -7.405 1.00 92.06 197 ALA A C 1
ATOM 1467 O O . ALA A 1 197 ? 18.479 -2.631 -7.602 1.00 92.06 197 ALA A O 1
ATOM 1468 N N . PHE A 1 198 ? 16.312 -2.227 -8.070 1.00 89.94 198 PHE A N 1
ATOM 1469 C CA . PHE A 1 198 ? 16.557 -1.229 -9.106 1.00 89.94 198 PHE A CA 1
ATOM 1470 C C . PHE A 1 198 ? 17.359 -0.038 -8.568 1.00 89.94 198 PHE A C 1
ATOM 1472 O O . PHE A 1 198 ? 18.380 0.337 -9.140 1.00 89.94 198 PHE A O 1
ATOM 1479 N N . ILE A 1 199 ? 16.963 0.506 -7.414 1.00 89.44 199 ILE A N 1
ATOM 1480 C CA . ILE A 1 199 ? 17.659 1.626 -6.765 1.00 89.44 199 ILE A CA 1
ATOM 1481 C C . ILE A 1 199 ? 19.089 1.250 -6.380 1.00 89.44 199 ILE A C 1
ATOM 1483 O O . ILE A 1 199 ? 20.016 2.027 -6.602 1.00 89.44 199 ILE A O 1
ATOM 1487 N N . LYS A 1 200 ? 19.286 0.054 -5.819 1.00 90.50 200 LYS A N 1
ATOM 1488 C CA . LYS A 1 200 ? 20.612 -0.428 -5.422 1.00 90.50 200 LYS A CA 1
ATOM 1489 C C . LYS A 1 200 ? 21.542 -0.620 -6.624 1.00 90.50 200 LYS A C 1
ATOM 1491 O O . LYS A 1 200 ? 22.736 -0.352 -6.500 1.00 90.50 200 LYS A O 1
ATOM 1496 N N . ALA A 1 201 ? 21.007 -1.098 -7.746 1.00 87.12 201 ALA A N 1
ATOM 1497 C CA . ALA A 1 201 ? 21.776 -1.390 -8.950 1.00 87.12 201 ALA A CA 1
ATOM 1498 C C . ALA A 1 201 ? 22.096 -0.137 -9.781 1.00 87.12 201 ALA A C 1
ATOM 1500 O O . ALA A 1 201 ? 23.204 -0.030 -10.298 1.00 87.12 201 ALA A O 1
ATOM 1501 N N . HIS A 1 202 ? 21.154 0.809 -9.886 1.00 83.81 202 HIS A N 1
ATOM 1502 C CA . HIS A 1 202 ? 21.214 1.879 -10.894 1.00 83.81 202 HIS A CA 1
ATOM 1503 C C . HIS A 1 202 ? 21.346 3.300 -10.330 1.00 83.81 202 HIS A C 1
ATOM 1505 O O . HIS A 1 202 ? 21.750 4.200 -11.064 1.00 83.81 202 HIS A O 1
ATOM 1511 N N . LEU A 1 203 ? 21.037 3.547 -9.049 1.00 81.75 203 LEU A N 1
ATOM 1512 C CA . LEU A 1 203 ? 21.157 4.892 -8.469 1.00 81.75 203 LEU A CA 1
ATOM 1513 C C . LEU A 1 203 ? 22.499 5.112 -7.756 1.00 81.75 203 LEU A C 1
ATOM 1515 O O . LEU A 1 203 ? 23.044 4.193 -7.144 1.00 81.75 203 LEU A O 1
ATOM 1519 N N . PRO A 1 204 ? 23.029 6.348 -7.754 1.00 81.94 204 PRO A N 1
ATOM 1520 C CA . PRO A 1 204 ? 24.253 6.677 -7.031 1.00 81.94 204 PRO A CA 1
ATOM 1521 C C . PRO A 1 204 ? 24.054 6.618 -5.509 1.00 81.94 204 PRO A C 1
ATOM 1523 O O . PRO A 1 204 ? 22.951 6.812 -4.994 1.00 81.94 204 PRO A O 1
ATOM 1526 N N . LEU A 1 205 ? 25.151 6.423 -4.768 1.00 84.50 205 LEU A N 1
ATOM 1527 C CA . LEU A 1 205 ? 25.135 6.182 -3.317 1.00 84.50 205 LEU A CA 1
ATOM 1528 C C . LEU A 1 205 ? 24.320 7.213 -2.516 1.00 84.50 205 LEU A C 1
ATOM 1530 O O . LEU A 1 205 ? 23.582 6.837 -1.612 1.00 84.50 205 LEU A O 1
ATOM 1534 N N . TYR A 1 206 ? 24.413 8.505 -2.840 1.00 86.00 206 TYR A N 1
ATOM 1535 C CA . TYR A 1 206 ? 23.668 9.542 -2.115 1.00 86.00 206 TYR A CA 1
ATOM 1536 C C . TYR A 1 206 ? 22.146 9.381 -2.270 1.00 86.00 206 TYR A C 1
ATOM 1538 O O . TYR A 1 206 ? 21.409 9.563 -1.303 1.00 86.00 206 TYR A O 1
ATOM 1546 N N . ALA A 1 207 ? 21.674 8.993 -3.457 1.00 84.50 207 ALA A N 1
ATOM 1547 C CA . ALA A 1 207 ? 20.261 8.752 -3.722 1.00 84.50 207 ALA A CA 1
ATOM 1548 C C . ALA A 1 207 ? 19.788 7.473 -3.021 1.00 84.50 207 ALA A C 1
ATOM 1550 O O . ALA A 1 207 ? 18.697 7.459 -2.456 1.00 84.50 207 ALA A O 1
ATOM 1551 N N . GLN A 1 208 ? 20.634 6.436 -2.968 1.00 89.44 208 GLN A N 1
ATOM 1552 C CA . GLN A 1 208 ? 20.362 5.237 -2.170 1.00 89.44 208 GLN A CA 1
ATOM 1553 C C . GLN A 1 208 ? 20.224 5.577 -0.678 1.00 89.44 208 GLN A C 1
ATOM 1555 O O . GLN A 1 208 ? 19.269 5.141 -0.041 1.00 89.44 208 GLN A O 1
ATOM 1560 N N . ILE A 1 209 ? 21.130 6.393 -0.123 1.00 91.75 209 ILE A N 1
ATOM 1561 C CA . ILE A 1 209 ? 21.069 6.836 1.281 1.00 91.75 209 ILE A CA 1
ATOM 1562 C C . ILE A 1 209 ? 19.761 7.584 1.556 1.00 91.75 209 ILE A C 1
ATOM 1564 O O . ILE A 1 209 ? 19.096 7.299 2.551 1.00 91.75 209 ILE A O 1
ATOM 1568 N N . ILE A 1 210 ? 19.367 8.504 0.670 1.00 90.88 210 ILE A N 1
ATOM 1569 C CA . ILE A 1 210 ? 18.097 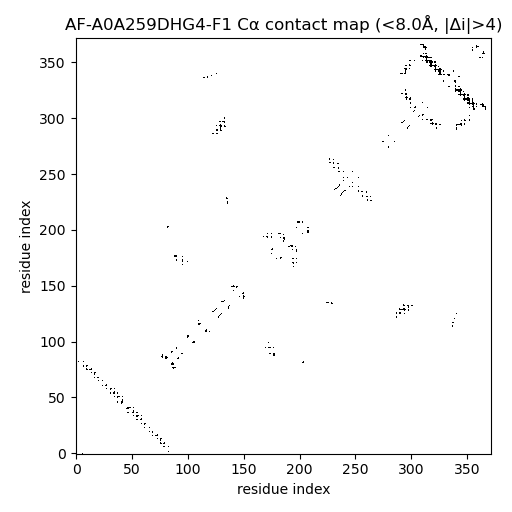9.230 0.794 1.00 90.88 210 ILE A CA 1
ATOM 1570 C C . ILE A 1 210 ? 16.916 8.258 0.737 1.00 90.88 210 ILE A C 1
ATOM 1572 O O . ILE A 1 210 ? 16.045 8.320 1.601 1.00 90.88 210 ILE A O 1
ATOM 1576 N N . PHE A 1 211 ? 16.890 7.343 -0.236 1.00 90.94 211 PHE A N 1
ATOM 1577 C CA . PHE A 1 211 ? 15.797 6.389 -0.408 1.00 90.94 211 PHE A CA 1
ATOM 1578 C C . PHE A 1 211 ? 15.647 5.456 0.796 1.00 90.94 211 PHE A C 1
ATOM 1580 O O . PHE A 1 211 ? 14.575 5.398 1.392 1.00 90.94 211 PHE A O 1
ATOM 1587 N N . TYR A 1 212 ? 16.713 4.757 1.192 1.00 92.88 212 TYR A N 1
ATOM 1588 C CA . TYR A 1 212 ? 16.663 3.826 2.320 1.00 92.88 212 TYR A CA 1
ATOM 1589 C C . TYR A 1 212 ? 16.451 4.557 3.651 1.00 92.88 212 TYR A C 1
ATOM 1591 O O . TYR A 1 212 ? 15.724 4.060 4.508 1.00 92.88 212 TYR A O 1
ATOM 1599 N N . GLY A 1 213 ? 17.007 5.762 3.815 1.00 94.38 213 GLY A N 1
ATOM 1600 C CA . GLY A 1 213 ? 16.745 6.611 4.977 1.00 94.38 213 GLY A CA 1
ATOM 1601 C C . GLY A 1 213 ? 15.277 7.037 5.072 1.00 94.38 213 GLY A C 1
ATOM 1602 O O . GLY A 1 213 ? 14.668 6.916 6.136 1.00 94.38 213 GLY A O 1
ATOM 1603 N N . ALA A 1 214 ? 14.680 7.473 3.959 1.00 92.06 214 ALA A N 1
ATOM 1604 C CA . ALA A 1 214 ? 13.263 7.819 3.886 1.00 92.06 214 ALA A CA 1
ATOM 1605 C C . ALA A 1 214 ? 12.365 6.593 4.110 1.00 92.06 214 ALA A C 1
ATOM 1607 O O . ALA A 1 214 ? 11.407 6.675 4.877 1.00 92.06 214 ALA A O 1
ATOM 1608 N N . LEU A 1 215 ? 12.703 5.446 3.512 1.00 91.62 215 LEU A N 1
ATOM 1609 C CA . LEU A 1 215 ? 11.992 4.181 3.692 1.00 91.62 215 LEU A CA 1
ATOM 1610 C C . LEU A 1 215 ? 11.965 3.770 5.170 1.00 91.62 215 LEU A C 1
ATOM 1612 O O . LEU A 1 215 ? 10.892 3.539 5.725 1.00 91.62 215 LEU A O 1
ATOM 1616 N N . LEU A 1 216 ? 13.126 3.753 5.834 1.00 92.19 216 LEU A N 1
ATOM 1617 C CA . LEU A 1 216 ? 13.222 3.447 7.263 1.00 92.19 216 LEU A CA 1
ATOM 1618 C C . LEU A 1 216 ? 12.458 4.467 8.117 1.00 92.19 216 LEU A C 1
ATOM 1620 O O . LEU A 1 216 ? 11.775 4.080 9.063 1.00 92.19 216 LEU A O 1
ATOM 1624 N N . SER A 1 217 ? 12.524 5.758 7.778 1.00 93.50 217 SER A N 1
ATOM 1625 C CA . SER A 1 217 ? 11.787 6.813 8.484 1.00 93.50 217 SER A CA 1
ATOM 1626 C C . SER A 1 217 ? 10.269 6.612 8.404 1.00 93.50 217 SER A C 1
ATOM 1628 O O . SER A 1 217 ? 9.584 6.640 9.430 1.00 93.50 217 SER A O 1
ATOM 1630 N N . VAL A 1 218 ? 9.739 6.333 7.208 1.00 89.50 218 VAL A N 1
ATOM 1631 C CA . VAL A 1 218 ? 8.309 6.076 6.990 1.00 89.50 218 VAL A CA 1
ATOM 1632 C C . VAL A 1 218 ? 7.863 4.814 7.727 1.00 89.50 218 VAL A C 1
ATOM 1634 O O . VAL A 1 218 ? 6.845 4.857 8.428 1.00 89.50 218 VAL A O 1
ATOM 1637 N N . ILE A 1 219 ? 8.645 3.731 7.654 1.00 90.62 219 ILE A N 1
ATOM 1638 C CA . ILE A 1 219 ? 8.376 2.482 8.383 1.00 90.62 219 ILE A CA 1
ATOM 1639 C C . ILE A 1 219 ? 8.314 2.750 9.889 1.00 90.62 219 ILE A C 1
ATOM 1641 O O . ILE A 1 219 ? 7.334 2.384 10.532 1.00 90.62 219 ILE A O 1
ATOM 1645 N N . MET A 1 220 ? 9.307 3.443 10.450 1.00 90.25 220 MET A N 1
ATOM 1646 C CA . MET A 1 220 ? 9.366 3.729 11.887 1.00 90.25 220 MET A CA 1
ATOM 1647 C C . MET A 1 220 ? 8.226 4.641 12.353 1.00 90.25 220 MET A C 1
ATOM 1649 O O . MET A 1 220 ? 7.642 4.400 13.412 1.00 90.25 220 MET A O 1
ATOM 1653 N N . SER A 1 221 ? 7.871 5.664 11.567 1.00 87.56 221 SER A N 1
ATOM 1654 C CA . SER A 1 221 ? 6.759 6.566 11.899 1.00 87.56 221 SER A CA 1
ATOM 1655 C C . SER A 1 221 ? 5.414 5.833 11.934 1.00 87.56 221 SER A C 1
ATOM 1657 O O . SER A 1 221 ? 4.604 6.062 12.836 1.00 87.56 221 SER A O 1
ATOM 1659 N N . THR A 1 222 ? 5.213 4.897 11.002 1.00 89.31 222 THR A N 1
ATOM 1660 C CA . THR A 1 222 ? 3.985 4.105 10.896 1.00 89.31 222 THR A CA 1
ATOM 1661 C C . THR A 1 222 ? 3.937 3.048 11.988 1.00 89.31 222 THR A C 1
ATOM 1663 O O . THR A 1 222 ? 2.961 3.004 12.732 1.00 89.31 222 THR A O 1
ATOM 1666 N N . ALA A 1 223 ? 5.014 2.274 12.158 1.00 88.12 223 ALA A N 1
ATOM 1667 C CA . ALA A 1 223 ? 5.124 1.238 13.180 1.00 88.12 223 ALA A CA 1
ATOM 1668 C C . ALA A 1 223 ? 4.870 1.795 14.588 1.00 88.12 223 ALA A C 1
ATOM 1670 O O . ALA A 1 223 ? 4.133 1.193 15.365 1.00 88.12 223 ALA A O 1
ATOM 1671 N N . SER A 1 224 ? 5.414 2.975 14.904 1.00 86.00 224 SER A N 1
ATOM 1672 C CA . SER A 1 224 ? 5.159 3.652 16.180 1.00 86.00 224 SER A CA 1
ATOM 1673 C C . SER A 1 224 ? 3.666 3.940 16.390 1.00 86.00 224 SER A C 1
ATOM 1675 O O . SER A 1 224 ? 3.108 3.586 17.430 1.00 86.00 224 SER A O 1
ATOM 1677 N N . GLY A 1 225 ? 2.986 4.508 15.386 1.00 84.56 225 GLY A N 1
ATOM 1678 C CA . GLY A 1 225 ? 1.550 4.795 15.456 1.00 84.56 225 GLY A CA 1
ATOM 1679 C C . GLY A 1 225 ? 0.688 3.533 15.564 1.00 84.56 225 GLY A C 1
ATOM 1680 O O . GLY A 1 225 ? -0.180 3.446 16.436 1.00 84.56 225 GLY A O 1
ATOM 1681 N N . THR A 1 226 ? 0.957 2.528 14.728 1.00 85.44 226 THR A N 1
ATOM 1682 C CA . THR A 1 226 ? 0.178 1.282 14.667 1.00 85.44 226 THR A CA 1
ATOM 1683 C C . THR A 1 226 ? 0.424 0.354 15.851 1.00 85.44 226 THR A C 1
ATOM 1685 O O . THR A 1 226 ? -0.448 -0.446 16.164 1.00 85.44 226 THR A O 1
ATOM 1688 N N . LEU A 1 227 ? 1.572 0.446 16.534 1.00 87.88 227 LEU A N 1
ATOM 1689 C CA . LEU A 1 227 ? 1.814 -0.268 17.795 1.00 87.88 227 LEU A CA 1
ATOM 1690 C C . LEU A 1 227 ? 1.196 0.473 18.986 1.00 87.88 227 LEU A C 1
ATOM 1692 O O . LEU A 1 227 ? 0.678 -0.160 19.909 1.00 87.88 227 LEU A O 1
ATOM 1696 N N . LEU A 1 228 ? 1.211 1.809 18.973 1.00 85.56 228 LEU A N 1
ATOM 1697 C CA . LEU A 1 228 ? 0.681 2.612 20.071 1.00 85.56 228 LEU A CA 1
ATOM 1698 C C . LEU A 1 228 ? -0.850 2.568 20.134 1.00 85.56 228 LEU A C 1
ATOM 1700 O O . LEU A 1 228 ? -1.400 2.407 21.220 1.00 85.56 228 LEU A O 1
ATOM 1704 N N . ALA A 1 229 ? -1.548 2.678 19.002 1.00 85.12 229 ALA A N 1
ATOM 1705 C CA . ALA A 1 229 ? -3.011 2.705 18.959 1.00 85.12 229 ALA A CA 1
ATOM 1706 C C . ALA A 1 229 ? -3.701 1.491 19.630 1.00 85.12 229 ALA A C 1
ATOM 1708 O O . ALA A 1 229 ? -4.523 1.711 20.532 1.00 85.12 229 ALA A O 1
ATOM 1709 N N . PRO A 1 230 ? -3.383 0.227 19.285 1.00 86.00 230 PRO A N 1
ATOM 1710 C CA . PRO A 1 230 ? -3.957 -0.934 19.960 1.00 86.00 230 PRO A CA 1
ATOM 1711 C C . PRO A 1 230 ? -3.488 -1.025 21.411 1.00 86.00 230 PRO A C 1
ATOM 1713 O O . PRO A 1 230 ? -4.287 -1.352 22.284 1.00 86.00 230 PRO A O 1
ATOM 1716 N N . SER A 1 231 ? -2.238 -0.656 21.704 1.00 88.62 231 SER A N 1
ATOM 1717 C CA . SER A 1 231 ? -1.714 -0.704 23.071 1.00 88.62 231 SER A CA 1
ATOM 1718 C C . SER A 1 231 ? -2.433 0.264 24.006 1.00 88.62 231 SER A C 1
ATOM 1720 O O . SER A 1 231 ? -2.770 -0.099 25.132 1.00 88.62 231 SER A O 1
ATOM 1722 N N . VAL A 1 232 ? -2.728 1.479 23.538 1.00 84.50 232 VAL A N 1
ATOM 1723 C CA . VAL A 1 232 ? -3.524 2.459 24.285 1.00 84.50 232 VAL A CA 1
ATOM 1724 C C . VAL A 1 232 ? -4.961 1.972 24.426 1.00 84.50 232 VAL A C 1
ATOM 1726 O O . VAL A 1 232 ? -5.499 2.017 25.525 1.00 84.50 232 VAL A O 1
ATOM 1729 N N . THR A 1 233 ? -5.555 1.436 23.359 1.00 87.38 233 THR A N 1
ATOM 1730 C CA . THR A 1 233 ? -6.933 0.917 23.385 1.00 87.38 233 THR A CA 1
ATOM 1731 C C . THR A 1 233 ? -7.083 -0.225 24.392 1.00 87.38 233 THR A C 1
ATOM 1733 O O . THR A 1 233 ? -7.987 -0.200 25.220 1.00 87.38 233 THR A O 1
ATOM 1736 N N . ILE A 1 234 ? -6.169 -1.196 24.393 1.00 89.81 234 ILE A N 1
ATOM 1737 C CA . ILE A 1 234 ? -6.155 -2.291 25.370 1.00 89.81 234 ILE A CA 1
ATOM 1738 C C . ILE A 1 234 ? -5.933 -1.746 26.787 1.00 89.81 234 ILE A C 1
ATOM 1740 O O . ILE A 1 234 ? -6.603 -2.173 27.724 1.00 89.81 234 ILE A O 1
ATOM 1744 N N . SER A 1 235 ? -5.024 -0.789 26.968 1.00 87.69 235 SER A N 1
ATOM 1745 C CA . SER A 1 235 ? -4.694 -0.283 28.308 1.00 87.69 235 SER A CA 1
ATOM 1746 C C . SER A 1 235 ? -5.821 0.550 28.922 1.00 87.69 235 SER A C 1
ATOM 1748 O O . SER A 1 235 ? -6.151 0.360 30.091 1.00 87.69 235 SER A O 1
ATOM 1750 N N . GLU A 1 236 ? -6.426 1.447 28.142 1.00 84.12 236 GLU A N 1
ATOM 1751 C CA . GLU A 1 236 ? -7.453 2.394 28.599 1.00 84.12 236 GLU A CA 1
ATOM 1752 C C . GLU A 1 236 ? -8.874 1.828 28.538 1.00 84.12 236 GLU A C 1
ATOM 1754 O O . GLU A 1 236 ? -9.658 2.104 29.441 1.00 84.12 236 GLU A O 1
ATOM 1759 N N . ASN A 1 237 ? -9.215 1.035 27.514 1.00 85.94 237 ASN A N 1
ATOM 1760 C CA . ASN A 1 237 ? -10.599 0.587 27.296 1.00 85.94 237 ASN A CA 1
ATOM 1761 C C . ASN A 1 237 ? -10.854 -0.846 27.774 1.00 85.94 237 ASN A C 1
ATOM 1763 O O . ASN A 1 237 ? -12.006 -1.224 27.958 1.00 85.94 237 ASN A O 1
ATOM 1767 N N . ILE A 1 238 ? -9.806 -1.658 27.944 1.00 88.69 238 ILE A N 1
ATOM 1768 C CA . ILE A 1 238 ? -9.934 -3.045 28.406 1.00 88.69 238 ILE A CA 1
ATOM 1769 C C . ILE A 1 238 ? -9.374 -3.144 29.825 1.00 88.69 238 ILE A C 1
ATOM 1771 O O . ILE A 1 238 ? -10.133 -3.218 30.785 1.00 88.69 238 ILE A O 1
ATOM 1775 N N . ILE A 1 239 ? -8.050 -3.082 29.991 1.00 86.25 239 ILE A N 1
ATOM 1776 C CA . ILE A 1 239 ? -7.379 -3.348 31.274 1.00 86.25 239 ILE A CA 1
ATOM 1777 C C . ILE A 1 239 ? -7.875 -2.413 32.379 1.00 86.25 239 ILE A C 1
ATOM 1779 O O . ILE A 1 239 ? -8.132 -2.861 33.495 1.00 86.25 239 ILE A O 1
ATOM 1783 N N . LYS A 1 240 ? -8.016 -1.118 32.081 1.00 82.44 240 LYS A N 1
ATOM 1784 C CA . LYS A 1 240 ? -8.498 -0.130 33.050 1.00 82.44 240 LYS A CA 1
ATOM 1785 C C . LYS A 1 240 ? -9.947 -0.336 33.460 1.00 82.44 240 LYS A C 1
ATOM 1787 O O . LYS A 1 240 ? -10.238 -0.154 34.637 1.00 82.44 240 LYS A O 1
ATOM 1792 N N . GLU A 1 241 ? -10.810 -0.742 32.536 1.00 82.69 241 GLU A N 1
ATOM 1793 C CA . GLU A 1 241 ? -12.226 -0.994 32.818 1.00 82.69 241 GLU A CA 1
ATOM 1794 C C . GLU A 1 241 ? -12.416 -2.255 33.676 1.00 82.69 241 GLU A C 1
ATOM 1796 O O . GLU A 1 241 ? -13.268 -2.295 34.559 1.00 82.69 241 GLU A O 1
ATOM 1801 N N . PHE A 1 242 ? -11.558 -3.266 33.496 1.00 82.56 242 PHE A N 1
ATOM 1802 C CA . PHE A 1 242 ? -11.535 -4.462 34.346 1.00 82.56 242 PHE A CA 1
ATOM 1803 C C . PHE A 1 242 ? -10.875 -4.238 35.718 1.00 82.56 242 PHE A C 1
ATOM 1805 O O . PHE A 1 242 ? -10.930 -5.120 36.580 1.00 82.56 242 PHE A O 1
ATOM 1812 N N . MET A 1 243 ? -10.236 -3.086 35.951 1.00 76.19 243 MET A N 1
ATOM 1813 C CA . MET A 1 243 ? -9.528 -2.792 37.197 1.00 76.19 243 MET A CA 1
ATOM 1814 C C . MET A 1 243 ? -10.391 -1.911 38.123 1.00 76.19 243 MET A C 1
ATOM 1816 O O . MET A 1 243 ? -11.056 -0.990 37.657 1.00 76.19 243 MET A O 1
ATOM 1820 N N . PRO A 1 244 ? -10.380 -2.119 39.456 1.00 73.38 244 PRO A N 1
ATOM 1821 C CA . PRO A 1 244 ? -11.199 -1.321 40.368 1.00 73.38 244 PRO A CA 1
ATOM 1822 C C . PRO A 1 244 ? -10.896 0.186 40.250 1.00 73.38 244 PRO A C 1
ATOM 1824 O O . PRO A 1 244 ? -9.761 0.607 40.502 1.00 73.38 244 PRO A O 1
ATOM 1827 N N . HIS A 1 245 ? -11.916 0.998 39.926 1.00 63.50 245 HIS A N 1
ATOM 1828 C CA . HIS A 1 245 ? -11.817 2.436 39.595 1.00 63.50 245 HIS A CA 1
ATOM 1829 C C . HIS A 1 245 ? -11.047 3.309 40.610 1.00 63.50 245 HIS A C 1
ATOM 1831 O O . HIS A 1 245 ? -10.569 4.386 40.271 1.00 63.50 245 HIS A O 1
ATOM 1837 N N . HIS A 1 246 ? -10.859 2.840 41.844 1.00 59.88 246 HIS A N 1
ATOM 1838 C CA . HIS A 1 246 ? -10.198 3.580 42.920 1.00 59.88 246 HIS A CA 1
ATOM 1839 C C . HIS A 1 246 ? -8.656 3.455 42.948 1.00 59.88 246 HIS A C 1
ATOM 1841 O O . HIS A 1 246 ? -8.034 3.962 43.880 1.00 59.88 246 HIS A O 1
ATOM 1847 N N . ARG A 1 247 ? -7.998 2.759 41.998 1.00 58.91 247 ARG A N 1
ATOM 1848 C CA . ARG A 1 247 ? -6.564 2.385 42.140 1.00 58.91 247 ARG A CA 1
ATOM 1849 C C . ARG A 1 247 ? -5.599 2.768 41.014 1.00 58.91 247 ARG A C 1
ATOM 1851 O O . ARG A 1 247 ? -4.399 2.479 41.144 1.00 58.91 247 ARG A O 1
ATOM 1858 N N . MET A 1 248 ? -6.049 3.426 39.947 1.00 68.31 248 MET A N 1
ATOM 1859 C CA . MET A 1 248 ? -5.177 3.696 38.801 1.00 68.31 248 MET A CA 1
ATOM 1860 C C . MET A 1 248 ? -4.564 5.102 38.840 1.00 68.31 248 MET A C 1
ATOM 1862 O O . MET A 1 248 ? -5.122 6.068 38.333 1.00 68.31 248 MET A O 1
ATOM 1866 N N . SER A 1 249 ? -3.368 5.214 39.422 1.00 82.25 249 SER A N 1
ATOM 1867 C CA . SER A 1 249 ? -2.529 6.408 39.250 1.00 82.25 249 SER A CA 1
ATOM 1868 C C . SER A 1 249 ? -2.028 6.508 37.802 1.00 82.25 249 SER A C 1
ATOM 1870 O O . SER A 1 249 ? -1.691 5.484 37.202 1.00 82.25 249 SER A O 1
ATOM 1872 N N . GLN A 1 250 ? -1.879 7.732 37.279 1.00 84.38 250 GLN A N 1
ATOM 1873 C CA . GLN A 1 250 ? -1.258 8.033 35.975 1.00 84.38 250 GLN A CA 1
ATOM 1874 C C . GLN A 1 250 ? 0.063 7.271 35.753 1.00 84.38 250 GLN A C 1
ATOM 1876 O O . GLN A 1 250 ? 0.313 6.730 34.679 1.00 84.38 250 GLN A O 1
ATOM 1881 N N . LYS A 1 251 ? 0.883 7.129 36.805 1.00 87.50 251 LYS A N 1
ATOM 1882 C CA . LYS A 1 251 ? 2.152 6.388 36.737 1.00 87.50 251 LYS A CA 1
ATOM 1883 C C . LYS A 1 251 ? 1.951 4.893 36.467 1.00 87.50 251 LYS A C 1
ATOM 1885 O O . LYS A 1 251 ? 2.732 4.303 35.727 1.00 87.50 251 LYS A O 1
ATOM 1890 N N . LYS A 1 252 ? 0.924 4.274 37.061 1.00 86.75 252 LYS A N 1
ATOM 1891 C CA . LYS A 1 252 ? 0.612 2.849 36.852 1.00 86.75 252 LYS A CA 1
ATOM 1892 C C . LYS A 1 252 ? 0.073 2.607 35.449 1.00 86.75 252 LYS A C 1
ATOM 1894 O O . LYS A 1 252 ? 0.534 1.687 34.788 1.00 86.75 252 LYS A O 1
ATOM 1899 N N . LEU A 1 253 ? -0.836 3.465 34.987 1.00 84.62 253 LEU A N 1
ATOM 1900 C CA . LEU A 1 253 ? -1.379 3.403 33.632 1.00 84.62 253 LEU A CA 1
ATOM 1901 C C . LEU A 1 253 ? -0.266 3.496 32.580 1.00 84.62 253 LEU A C 1
ATOM 1903 O O . LEU A 1 253 ? -0.214 2.680 31.671 1.00 84.62 253 LEU A O 1
ATOM 1907 N N . LEU A 1 254 ? 0.687 4.414 32.758 1.00 88.38 254 LEU A N 1
ATOM 1908 C CA . LEU A 1 254 ? 1.824 4.559 31.850 1.00 88.38 254 LEU A CA 1
ATOM 1909 C C . LEU A 1 254 ? 2.723 3.309 31.810 1.00 88.38 254 LEU A C 1
ATOM 1911 O O . LEU A 1 254 ? 3.197 2.925 30.740 1.00 88.38 254 LEU A O 1
ATOM 1915 N N . TRP A 1 255 ? 2.936 2.642 32.949 1.00 91.38 255 TRP A N 1
ATOM 1916 C CA . TRP A 1 255 ? 3.648 1.359 32.996 1.00 91.38 255 TRP A CA 1
ATOM 1917 C C . TRP A 1 255 ? 2.875 0.225 32.320 1.00 91.38 255 TRP A C 1
ATOM 1919 O O . TRP A 1 255 ? 3.485 -0.568 31.602 1.00 91.38 255 TRP A O 1
ATOM 1929 N N . ILE A 1 256 ? 1.554 0.167 32.505 1.00 90.06 256 ILE A N 1
ATOM 1930 C CA . ILE A 1 256 ? 0.685 -0.800 31.822 1.00 90.06 256 ILE A CA 1
ATOM 1931 C C . ILE A 1 256 ? 0.784 -0.591 30.313 1.00 90.06 256 ILE A C 1
ATOM 1933 O O . ILE A 1 256 ? 1.153 -1.526 29.611 1.00 90.06 256 ILE A O 1
ATOM 1937 N N . THR A 1 257 ? 0.581 0.635 29.825 1.00 89.94 257 THR A N 1
ATOM 1938 C CA . THR A 1 257 ? 0.658 0.939 28.391 1.00 89.94 257 THR A CA 1
ATOM 1939 C C . THR A 1 257 ? 2.011 0.554 27.804 1.00 89.94 257 THR A C 1
ATOM 1941 O O . THR A 1 257 ? 2.056 -0.108 26.773 1.00 89.94 257 THR A O 1
ATOM 1944 N N . ARG A 1 258 ? 3.126 0.878 28.474 1.00 92.44 258 ARG A N 1
ATOM 1945 C CA . ARG A 1 258 ? 4.469 0.471 28.018 1.00 92.44 258 ARG A CA 1
ATOM 1946 C C . ARG A 1 258 ? 4.649 -1.047 27.983 1.00 92.44 258 ARG A C 1
ATOM 1948 O O . ARG A 1 258 ? 5.254 -1.560 27.048 1.00 92.44 258 ARG A O 1
ATOM 1955 N N . SER A 1 259 ? 4.112 -1.760 28.970 1.00 92.69 259 SER A N 1
ATOM 1956 C CA . SER A 1 259 ? 4.183 -3.225 29.026 1.00 92.69 259 SER A CA 1
ATOM 1957 C C . SER A 1 259 ? 3.360 -3.863 27.907 1.00 92.69 259 SER A C 1
ATOM 1959 O O . SER A 1 259 ? 3.842 -4.769 27.233 1.00 92.69 259 SER A O 1
ATOM 1961 N N . VAL A 1 260 ? 2.154 -3.344 27.654 1.00 93.31 260 VAL A N 1
ATOM 1962 C CA . VAL A 1 260 ? 1.300 -3.779 26.542 1.00 93.31 260 VAL A CA 1
ATOM 1963 C C . VAL A 1 260 ? 1.991 -3.526 25.204 1.00 93.31 260 VAL A C 1
ATOM 1965 O O . VAL A 1 260 ? 2.012 -4.434 24.381 1.00 93.31 260 VAL A O 1
ATOM 1968 N N . VAL A 1 261 ? 2.629 -2.363 25.006 1.00 93.31 261 VAL A N 1
ATOM 1969 C CA . VAL A 1 261 ? 3.407 -2.077 23.783 1.00 93.31 261 VAL A CA 1
ATOM 1970 C C . VAL A 1 261 ? 4.492 -3.130 23.563 1.00 93.31 261 VAL A C 1
ATOM 1972 O O . VAL A 1 261 ? 4.612 -3.651 22.456 1.00 93.31 261 VAL A O 1
ATOM 1975 N N . VAL A 1 262 ? 5.267 -3.476 24.596 1.00 94.25 262 VAL A N 1
ATOM 1976 C CA . VAL A 1 262 ? 6.347 -4.474 24.490 1.00 94.25 262 VAL A CA 1
ATOM 1977 C C . VAL A 1 262 ? 5.786 -5.849 24.127 1.00 94.25 262 VAL A C 1
ATOM 1979 O O . VAL A 1 262 ? 6.246 -6.459 23.164 1.00 94.25 262 VAL A O 1
ATOM 1982 N N . VAL A 1 263 ? 4.766 -6.322 24.849 1.00 93.50 263 VAL A N 1
ATOM 1983 C CA . VAL A 1 263 ? 4.135 -7.627 24.590 1.00 93.50 263 VAL A CA 1
ATOM 1984 C C . VAL A 1 263 ? 3.533 -7.675 23.187 1.00 93.50 263 VAL A C 1
ATOM 1986 O O . VAL A 1 263 ? 3.763 -8.629 22.449 1.00 93.50 263 VAL A O 1
ATOM 1989 N N . PHE A 1 264 ? 2.809 -6.632 22.787 1.00 91.81 264 PHE A N 1
ATOM 1990 C CA . PHE A 1 264 ? 2.194 -6.556 21.467 1.00 91.81 264 PHE A CA 1
ATOM 1991 C C . PHE A 1 264 ? 3.247 -6.521 20.352 1.00 91.81 264 PHE A C 1
ATOM 1993 O O . PHE A 1 264 ? 3.102 -7.214 19.350 1.00 91.81 264 PHE A O 1
ATOM 2000 N N . THR A 1 265 ? 4.352 -5.799 20.555 1.00 93.06 265 THR A N 1
ATOM 2001 C CA . THR A 1 265 ? 5.485 -5.784 19.616 1.00 93.06 265 THR A CA 1
ATOM 2002 C C . THR A 1 265 ? 6.083 -7.180 19.447 1.00 93.06 265 THR A C 1
ATOM 2004 O O . THR A 1 265 ? 6.325 -7.600 18.320 1.00 93.06 265 THR A O 1
ATOM 2007 N N . LEU A 1 266 ? 6.271 -7.933 20.536 1.00 94.75 266 LEU A N 1
ATOM 2008 C CA . LEU A 1 266 ? 6.765 -9.313 20.464 1.00 94.75 266 LEU A CA 1
ATOM 2009 C C . LEU A 1 266 ? 5.814 -10.219 19.670 1.00 94.75 266 LEU A C 1
ATOM 2011 O O . LEU A 1 266 ? 6.275 -10.988 18.831 1.00 94.75 266 LEU A O 1
ATOM 2015 N N . LEU A 1 267 ? 4.498 -10.093 19.872 1.00 93.06 267 LEU A N 1
ATOM 2016 C CA . LEU A 1 267 ? 3.500 -10.843 19.098 1.00 93.06 267 LEU A CA 1
ATOM 2017 C C . LEU A 1 267 ? 3.553 -10.497 17.605 1.00 93.06 267 LEU A C 1
ATOM 2019 O O . LEU A 1 267 ? 3.521 -11.397 16.768 1.00 93.06 267 LEU A O 1
ATOM 2023 N N . VAL A 1 268 ? 3.685 -9.210 17.266 1.00 91.56 268 VAL A N 1
ATOM 2024 C CA . VAL A 1 268 ? 3.835 -8.753 15.875 1.00 91.56 268 VAL A CA 1
ATOM 2025 C C . VAL A 1 268 ? 5.123 -9.294 15.251 1.00 91.56 268 VAL A C 1
ATOM 2027 O O . VAL A 1 268 ? 5.090 -9.738 14.108 1.00 91.56 268 VAL A O 1
ATOM 2030 N N . VAL A 1 269 ? 6.241 -9.323 15.987 1.00 92.75 269 VAL A N 1
ATOM 2031 C CA . VAL A 1 269 ? 7.505 -9.912 15.507 1.00 92.75 269 VAL A CA 1
ATOM 2032 C C . VAL A 1 269 ? 7.347 -11.409 15.246 1.00 92.75 269 VAL A C 1
ATOM 2034 O O . VAL A 1 269 ? 7.744 -11.880 14.185 1.00 92.75 269 VAL A O 1
ATOM 2037 N N . VAL A 1 270 ? 6.723 -12.156 16.162 1.00 93.56 270 VAL A N 1
ATOM 2038 C CA . VAL A 1 270 ? 6.458 -13.593 15.973 1.00 93.56 270 VAL A CA 1
ATOM 2039 C C . VAL A 1 270 ? 5.579 -13.829 14.744 1.00 93.56 270 VAL A C 1
ATOM 2041 O O . VAL A 1 270 ? 5.913 -14.666 13.908 1.00 93.56 270 VAL A O 1
ATOM 2044 N N . TYR A 1 271 ? 4.499 -13.059 14.590 1.00 90.06 271 TYR A N 1
ATOM 2045 C CA . TYR A 1 271 ? 3.633 -13.136 13.414 1.00 90.06 271 TYR A CA 1
ATOM 2046 C C . TYR A 1 271 ? 4.384 -12.788 12.122 1.00 90.06 271 TYR A C 1
ATOM 2048 O O . TYR A 1 271 ? 4.239 -13.484 11.121 1.00 90.06 271 TYR A O 1
ATOM 2056 N N . SER A 1 272 ? 5.235 -11.759 12.144 1.00 89.25 272 SER A N 1
ATOM 2057 C CA . SER A 1 272 ? 6.056 -11.373 10.996 1.00 89.25 272 SER A CA 1
ATOM 2058 C C . SER A 1 272 ? 7.047 -12.471 10.604 1.00 89.25 272 SER A C 1
ATOM 2060 O O . SER A 1 272 ? 7.225 -12.716 9.417 1.00 89.25 272 SER A O 1
ATOM 2062 N N . LEU A 1 273 ? 7.675 -13.152 11.569 1.00 90.31 273 LEU A N 1
ATOM 2063 C CA . LEU A 1 273 ? 8.590 -14.267 11.298 1.00 90.31 273 LEU A CA 1
ATOM 2064 C C . LEU A 1 273 ? 7.858 -15.490 10.732 1.00 90.31 273 LEU A C 1
ATOM 2066 O O . LEU A 1 273 ? 8.368 -16.142 9.825 1.00 90.31 273 LEU A O 1
ATOM 2070 N N . TRP A 1 274 ? 6.653 -15.779 11.227 1.00 88.88 274 TRP A N 1
ATOM 2071 C CA . TRP A 1 274 ? 5.797 -16.839 10.688 1.00 88.88 274 TRP A CA 1
ATOM 2072 C C . TRP A 1 274 ? 5.308 -16.520 9.264 1.00 88.88 274 TRP A C 1
ATOM 2074 O O . TRP A 1 274 ? 5.325 -17.378 8.381 1.00 88.88 274 TRP A O 1
ATOM 2084 N N . SER A 1 275 ? 4.945 -15.259 9.015 1.00 85.88 275 SER A N 1
ATOM 2085 C CA . SER A 1 275 ? 4.519 -14.759 7.705 1.00 85.88 275 SER A CA 1
ATOM 2086 C C . SER A 1 275 ? 5.602 -14.912 6.633 1.00 85.88 275 SER A C 1
ATOM 2088 O O . SER A 1 275 ? 5.260 -15.175 5.483 1.00 85.88 275 SER A O 1
ATOM 2090 N N . LEU A 1 276 ? 6.888 -14.786 6.988 1.00 81.06 276 LEU A N 1
ATOM 2091 C CA . LEU A 1 276 ? 8.001 -14.984 6.047 1.00 81.06 276 LEU A CA 1
ATOM 2092 C C . LEU A 1 276 ? 8.087 -16.425 5.524 1.00 81.06 276 LEU A C 1
ATOM 2094 O O . LEU A 1 276 ? 8.558 -16.639 4.415 1.00 81.06 276 LEU A O 1
ATOM 2098 N N . GLN A 1 277 ? 7.637 -17.406 6.308 1.00 81.75 277 GLN A N 1
ATOM 2099 C CA . GLN A 1 277 ? 7.648 -18.821 5.918 1.00 81.75 277 GLN A CA 1
ATOM 2100 C C . GLN A 1 277 ? 6.407 -19.221 5.111 1.00 81.75 277 GLN A C 1
ATOM 2102 O O . GLN A 1 277 ? 6.428 -20.236 4.427 1.00 81.75 277 GLN A O 1
ATOM 2107 N N . SER A 1 278 ? 5.329 -18.437 5.203 1.00 75.69 278 SER A N 1
ATOM 2108 C CA . SER A 1 278 ? 4.024 -18.756 4.609 1.00 75.69 278 SER A CA 1
ATOM 2109 C C . SER A 1 278 ? 3.775 -18.050 3.267 1.00 75.69 278 SER A C 1
ATOM 2111 O O . SER A 1 278 ? 2.643 -18.045 2.795 1.00 75.69 278 SER A O 1
ATOM 2113 N N . GLU A 1 279 ? 4.797 -17.403 2.690 1.00 73.56 279 GLU A N 1
ATOM 2114 C CA . GLU A 1 279 ? 4.744 -16.653 1.417 1.00 73.56 279 GLU A CA 1
ATOM 2115 C C . GLU A 1 279 ? 3.599 -15.617 1.319 1.00 73.56 279 GLU A C 1
ATOM 2117 O O . GLU A 1 279 ? 3.191 -15.192 0.236 1.00 73.56 279 GLU A O 1
ATOM 2122 N N . THR A 1 280 ? 3.064 -15.149 2.453 1.00 78.31 280 THR A N 1
ATOM 2123 C CA . THR A 1 280 ? 1.966 -14.177 2.456 1.00 78.31 280 THR A CA 1
ATOM 2124 C C . THR A 1 280 ? 2.486 -12.788 2.105 1.00 78.31 280 THR A C 1
ATOM 2126 O O . THR A 1 280 ? 3.242 -12.185 2.867 1.00 78.31 280 THR A O 1
ATOM 2129 N N . SER A 1 281 ? 2.037 -12.246 0.973 1.00 82.00 281 SER A N 1
ATOM 2130 C CA . SER A 1 281 ? 2.431 -10.906 0.529 1.00 82.00 281 SER A CA 1
ATOM 2131 C C . SER A 1 281 ? 1.945 -9.801 1.475 1.00 82.00 281 SER A C 1
ATOM 2133 O O . SER A 1 281 ? 0.879 -9.918 2.090 1.00 82.00 281 SER A O 1
ATOM 2135 N N . ILE A 1 282 ? 2.672 -8.673 1.527 1.00 83.81 282 ILE A N 1
ATOM 2136 C CA . ILE A 1 282 ? 2.284 -7.501 2.337 1.00 83.81 282 ILE A CA 1
ATOM 2137 C C . ILE A 1 282 ? 0.871 -7.033 1.964 1.00 83.81 282 ILE A C 1
ATOM 2139 O O . ILE A 1 282 ? 0.070 -6.722 2.842 1.00 83.81 282 ILE A O 1
ATOM 2143 N N . HIS A 1 283 ? 0.526 -7.055 0.673 1.00 82.81 283 HIS A N 1
ATOM 2144 C CA . HIS A 1 283 ? -0.821 -6.733 0.197 1.00 82.81 283 HIS A CA 1
ATOM 2145 C C . HIS A 1 283 ? -1.897 -7.610 0.858 1.00 82.81 283 HIS A C 1
ATOM 2147 O O . HIS A 1 283 ? -2.916 -7.102 1.325 1.00 82.81 283 HIS A O 1
ATOM 2153 N N . THR A 1 284 ? -1.657 -8.919 0.946 1.00 83.81 284 THR A N 1
ATOM 2154 C CA . THR A 1 284 ? -2.597 -9.873 1.551 1.00 83.81 284 THR A CA 1
ATOM 2155 C C . THR A 1 284 ? -2.726 -9.651 3.054 1.00 83.81 284 THR A C 1
ATOM 2157 O O . THR A 1 284 ? -3.835 -9.661 3.586 1.00 83.81 284 THR A O 1
ATOM 2160 N N . MET A 1 285 ? -1.612 -9.381 3.744 1.00 86.88 285 MET A N 1
ATOM 2161 C CA . MET A 1 285 ? -1.622 -9.060 5.175 1.00 86.88 285 MET A CA 1
ATOM 2162 C C . MET A 1 285 ? -2.463 -7.812 5.461 1.00 86.88 285 MET A C 1
ATOM 2164 O O . MET A 1 285 ? -3.301 -7.818 6.364 1.00 86.88 285 MET A O 1
ATOM 2168 N N . VAL A 1 286 ? -2.270 -6.762 4.660 1.00 87.19 286 VAL A N 1
ATOM 2169 C CA . VAL A 1 286 ? -3.025 -5.511 4.760 1.00 87.19 286 VAL A CA 1
ATOM 2170 C C . VAL A 1 286 ? -4.508 -5.765 4.485 1.00 87.19 286 VAL A C 1
ATOM 2172 O O . VAL A 1 286 ? -5.345 -5.407 5.309 1.00 87.19 286 VAL A O 1
ATOM 2175 N N . ALA A 1 287 ? -4.851 -6.450 3.391 1.00 87.19 287 ALA A N 1
ATOM 2176 C CA . ALA A 1 287 ? -6.237 -6.778 3.060 1.00 87.19 287 ALA A CA 1
ATOM 2177 C C . ALA A 1 287 ? -6.935 -7.564 4.186 1.00 87.19 287 ALA A C 1
ATOM 2179 O O . ALA A 1 287 ? -8.052 -7.223 4.577 1.00 87.19 287 ALA A O 1
ATOM 2180 N N . ASN A 1 288 ? -6.261 -8.562 4.765 1.00 88.25 288 ASN A N 1
ATOM 2181 C CA . ASN A 1 288 ? -6.789 -9.354 5.877 1.00 88.25 288 ASN A CA 1
ATOM 2182 C C . ASN A 1 288 ? -7.053 -8.510 7.134 1.00 88.25 288 ASN A C 1
ATOM 2184 O O . ASN A 1 288 ? -8.070 -8.716 7.798 1.00 88.25 288 ASN A O 1
ATOM 2188 N N . ALA A 1 289 ? -6.203 -7.523 7.431 1.00 88.69 289 ALA A N 1
ATOM 2189 C CA . ALA A 1 289 ? -6.415 -6.608 8.553 1.00 88.69 289 ALA A CA 1
ATOM 2190 C C . ALA A 1 289 ? -7.675 -5.736 8.389 1.00 88.69 289 ALA A C 1
ATOM 2192 O O . ALA A 1 289 ? -8.297 -5.364 9.382 1.00 88.69 289 ALA A O 1
ATOM 2193 N N . TYR A 1 290 ? -8.085 -5.442 7.153 1.00 92.88 290 TYR A N 1
ATOM 2194 C CA . TYR A 1 290 ? -9.296 -4.668 6.857 1.00 92.88 290 TYR A CA 1
ATOM 2195 C C . TYR A 1 290 ? -10.580 -5.511 6.798 1.00 92.88 290 TYR A C 1
ATOM 2197 O O . TYR A 1 290 ? -11.676 -4.981 6.997 1.00 92.88 290 TYR A O 1
ATOM 2205 N N . LYS A 1 291 ? -10.479 -6.830 6.572 1.00 93.88 291 LYS A N 1
ATOM 2206 C CA . LYS A 1 291 ? -11.646 -7.734 6.559 1.00 93.88 291 LYS A CA 1
ATOM 2207 C C . LYS A 1 291 ? -12.410 -7.697 7.886 1.00 93.88 291 LYS A C 1
ATOM 2209 O O . LYS A 1 291 ? -13.635 -7.582 7.886 1.00 93.88 291 LYS A O 1
ATOM 2214 N N . ILE A 1 292 ? -11.694 -7.746 9.013 1.00 92.88 292 ILE A N 1
ATOM 2215 C CA . ILE A 1 292 ? -12.310 -7.782 10.348 1.00 92.88 292 ILE A CA 1
ATOM 2216 C C . ILE A 1 292 ? -13.083 -6.497 10.665 1.00 92.88 292 ILE A C 1
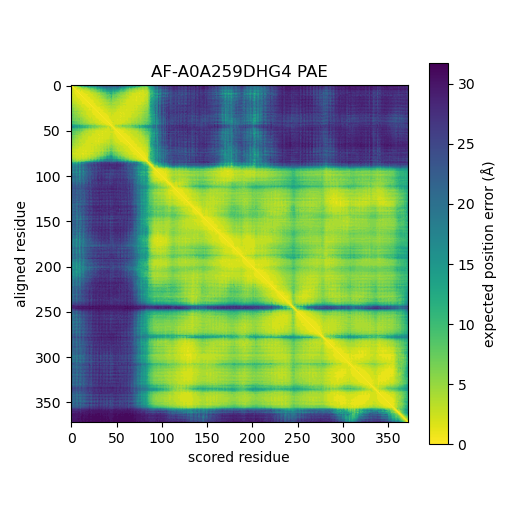ATOM 2218 O O . ILE A 1 292 ? -14.206 -6.563 11.171 1.00 92.88 292 ILE A O 1
ATOM 2222 N N . THR A 1 293 ? -12.528 -5.326 10.343 1.00 94.12 293 THR A N 1
ATOM 2223 C CA . THR A 1 293 ? -13.185 -4.037 10.596 1.00 94.12 293 THR A CA 1
ATOM 2224 C C . THR A 1 293 ? -14.398 -3.849 9.692 1.00 94.12 293 THR A C 1
ATOM 2226 O O . THR A 1 293 ? -15.430 -3.366 10.165 1.00 94.12 293 THR A O 1
ATOM 2229 N N . LEU A 1 294 ? -14.322 -4.299 8.435 1.00 96.25 294 LEU A N 1
ATOM 2230 C CA . LEU A 1 294 ? -15.467 -4.311 7.528 1.00 96.25 294 LEU A CA 1
ATOM 2231 C C . LEU A 1 294 ? -16.598 -5.210 8.054 1.00 96.25 294 LEU A C 1
ATOM 2233 O O . LEU A 1 294 ? -17.739 -4.762 8.158 1.00 96.25 294 LEU A O 1
ATOM 2237 N N . ALA A 1 295 ? -16.287 -6.458 8.410 1.00 96.25 295 ALA A N 1
ATOM 2238 C CA . ALA A 1 295 ? -17.288 -7.430 8.844 1.00 96.25 295 ALA A CA 1
ATOM 2239 C C . ALA A 1 295 ? -17.921 -7.062 10.199 1.00 96.25 295 ALA A C 1
ATOM 2241 O O . ALA A 1 295 ? -19.122 -7.243 10.396 1.00 96.25 295 ALA A O 1
ATOM 2242 N N . CYS A 1 296 ? -17.136 -6.525 11.138 1.00 95.56 296 CYS A N 1
ATOM 2243 C CA . CYS A 1 296 ? -17.572 -6.385 12.530 1.00 95.56 296 CYS A CA 1
ATOM 2244 C C . CYS A 1 296 ? -17.934 -4.950 12.930 1.00 95.56 296 CYS A C 1
ATOM 2246 O O . CYS A 1 296 ? -18.881 -4.755 13.686 1.00 95.56 296 CYS A O 1
ATOM 2248 N N . ALA A 1 297 ? -17.185 -3.946 12.465 1.00 94.94 297 ALA A N 1
ATOM 2249 C CA . ALA A 1 297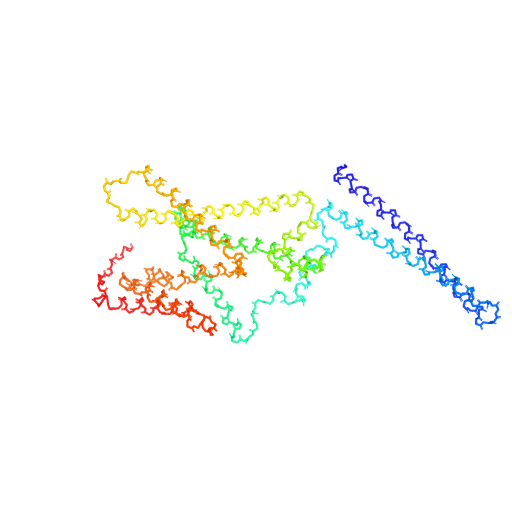 ? -17.228 -2.594 13.033 1.00 94.94 297 ALA A CA 1
ATOM 2250 C C . ALA A 1 297 ? -17.902 -1.556 12.124 1.00 94.94 297 ALA A C 1
ATOM 2252 O O . ALA A 1 297 ? -18.513 -0.611 12.624 1.00 94.94 297 ALA A O 1
ATOM 2253 N N . PHE A 1 298 ? -17.833 -1.728 10.802 1.00 97.19 298 PHE A N 1
ATOM 2254 C CA . PHE A 1 298 ? -18.358 -0.753 9.845 1.00 97.19 298 PHE A CA 1
ATOM 2255 C C . PHE A 1 298 ? -19.867 -0.514 9.998 1.00 97.19 298 PHE A C 1
ATOM 2257 O O . PHE A 1 298 ? -20.303 0.620 10.200 1.00 97.19 298 PHE A O 1
ATOM 2264 N N . VAL A 1 299 ? -20.670 -1.580 9.960 1.00 97.88 299 VAL A N 1
ATOM 2265 C CA . VAL A 1 299 ? -22.136 -1.497 10.079 1.00 97.88 299 VAL A CA 1
ATOM 2266 C C . VAL A 1 299 ? -22.592 -0.815 11.373 1.00 97.88 299 VAL A C 1
ATOM 2268 O O . VAL A 1 299 ? -23.360 0.147 11.273 1.00 97.88 299 VAL A O 1
ATOM 2271 N N . PRO A 1 300 ? -22.171 -1.249 12.581 1.00 96.75 300 PRO A N 1
ATOM 2272 C CA . PRO A 1 300 ? -22.650 -0.630 13.813 1.00 96.75 300 PRO A CA 1
ATOM 2273 C C . PRO A 1 300 ? -22.198 0.829 13.942 1.00 96.75 300 PRO A C 1
ATOM 2275 O O . PRO A 1 300 ? -22.966 1.645 14.452 1.00 96.75 300 PRO A O 1
ATOM 2278 N N . LEU A 1 301 ? -21.013 1.185 13.431 1.00 95.44 301 LEU A N 1
ATOM 2279 C CA . LEU A 1 301 ? -20.535 2.569 13.395 1.00 95.44 301 LEU A CA 1
ATOM 2280 C C . LEU A 1 301 ? -21.434 3.454 12.518 1.00 95.44 301 LEU A C 1
ATOM 2282 O O . LEU A 1 301 ? -21.959 4.467 12.984 1.00 95.44 301 LEU A O 1
ATOM 2286 N N . VAL A 1 302 ? -21.648 3.058 11.259 1.00 96.06 302 VAL A N 1
ATOM 2287 C CA . VAL A 1 302 ? -22.474 3.813 10.302 1.00 96.06 302 VAL A CA 1
ATOM 2288 C C . VAL A 1 302 ? -23.910 3.925 10.802 1.00 96.06 302 VAL A C 1
ATOM 2290 O O . VAL A 1 302 ? -24.503 5.005 10.787 1.00 96.06 302 VAL A O 1
ATOM 2293 N N . ALA A 1 303 ? -24.473 2.825 11.298 1.00 96.50 303 ALA A N 1
ATOM 2294 C CA . ALA A 1 303 ? -25.814 2.822 11.850 1.00 96.50 303 ALA A CA 1
ATOM 2295 C C . ALA A 1 303 ? -25.918 3.693 13.115 1.00 96.50 303 ALA A C 1
ATOM 2297 O O . ALA A 1 303 ? -26.890 4.431 13.251 1.00 96.50 303 ALA A O 1
ATOM 2298 N N . GLY A 1 304 ? -24.926 3.682 14.008 1.00 94.38 304 GLY A N 1
ATOM 2299 C CA . GLY A 1 304 ? -24.906 4.548 15.192 1.00 94.38 304 GLY A CA 1
ATOM 2300 C C . GLY A 1 304 ? -24.949 6.042 14.848 1.00 94.38 304 GLY A C 1
ATOM 2301 O O . GLY A 1 304 ? -25.699 6.803 15.464 1.00 94.38 304 GLY A O 1
ATOM 2302 N N . LEU A 1 305 ? -24.208 6.451 13.814 1.00 92.25 305 LEU A N 1
ATOM 2303 C CA . LEU A 1 305 ? -24.166 7.837 13.339 1.00 92.25 305 LEU A CA 1
ATOM 2304 C C . LEU A 1 305 ? -25.465 8.234 12.618 1.00 92.25 305 LEU A C 1
ATOM 2306 O O . LEU A 1 305 ? -26.128 9.213 12.981 1.00 92.25 305 LEU A O 1
ATOM 2310 N N . TYR A 1 306 ? -25.886 7.448 11.627 1.00 94.75 306 TYR A N 1
ATOM 2311 C CA . TYR A 1 306 ? -26.918 7.873 10.677 1.00 94.75 306 TYR A CA 1
ATOM 2312 C C . TYR A 1 306 ? -28.305 7.276 10.935 1.00 94.75 306 TYR A C 1
ATOM 2314 O O . TYR A 1 306 ? -29.315 7.888 10.579 1.00 94.75 306 TYR A O 1
ATOM 2322 N N . TRP A 1 307 ? -28.407 6.119 11.593 1.00 96.00 307 TRP A N 1
ATOM 2323 C CA . TRP A 1 307 ? -29.683 5.433 11.778 1.00 96.00 307 TRP A CA 1
ATOM 2324 C C . TRP A 1 307 ? -30.314 5.722 13.142 1.00 96.00 307 TRP A C 1
ATOM 2326 O O . TRP A 1 307 ? -29.876 5.250 14.186 1.00 96.00 307 TRP A O 1
ATOM 2336 N N . LYS A 1 308 ? -31.441 6.444 13.141 1.00 89.69 308 LYS A N 1
ATOM 2337 C CA . LYS A 1 308 ? -32.150 6.865 14.368 1.00 89.69 308 LYS A CA 1
ATOM 2338 C C . LYS A 1 308 ? -32.619 5.715 15.275 1.00 89.69 308 LYS A C 1
ATOM 2340 O O . LYS A 1 308 ? -32.912 5.956 16.441 1.00 89.69 308 LYS A O 1
ATOM 2345 N N . ARG A 1 309 ? -32.752 4.492 14.747 1.00 90.00 309 ARG A N 1
ATOM 2346 C CA . ARG A 1 309 ? -33.195 3.309 15.511 1.00 90.00 309 ARG A CA 1
ATOM 2347 C C . ARG A 1 309 ? -32.037 2.473 16.064 1.00 90.00 309 ARG A C 1
ATOM 2349 O O . ARG A 1 309 ? -32.305 1.522 16.795 1.00 90.00 309 ARG A O 1
ATOM 2356 N N . ALA A 1 310 ? -30.793 2.819 15.731 1.00 92.00 310 ALA A N 1
ATOM 2357 C CA . ALA A 1 310 ? -29.613 2.125 16.222 1.00 92.00 310 ALA A CA 1
ATOM 2358 C C . ALA A 1 310 ? -29.572 2.106 17.756 1.00 92.00 310 ALA A C 1
ATOM 2360 O O . ALA A 1 310 ? -29.881 3.099 18.417 1.00 92.00 310 ALA A O 1
ATOM 2361 N N . ASN A 1 311 ? -29.205 0.958 18.324 1.00 90.81 311 ASN A N 1
ATOM 2362 C CA . ASN A 1 311 ? -29.055 0.777 19.765 1.00 90.81 311 ASN A CA 1
ATOM 2363 C C . ASN A 1 311 ? -28.010 -0.302 20.090 1.00 90.81 311 ASN A C 1
ATOM 2365 O O . ASN A 1 311 ? -27.550 -1.023 19.205 1.00 90.81 311 ASN A O 1
ATOM 2369 N N . ASN A 1 312 ? -27.662 -0.426 21.374 1.00 91.12 312 ASN A N 1
ATOM 2370 C CA . ASN A 1 312 ? -26.603 -1.328 21.839 1.00 91.12 312 ASN A CA 1
ATOM 2371 C C . ASN A 1 312 ? -26.896 -2.812 21.559 1.00 91.12 312 ASN A C 1
ATOM 2373 O O . ASN A 1 312 ? -25.961 -3.570 21.320 1.00 91.12 312 ASN A O 1
ATOM 2377 N N . ALA A 1 313 ? -28.168 -3.233 21.560 1.00 91.94 313 ALA A N 1
ATOM 2378 C CA . ALA A 1 313 ? -28.529 -4.616 21.241 1.00 91.94 313 ALA A CA 1
ATOM 2379 C C . ALA A 1 313 ? -28.324 -4.919 19.750 1.00 91.94 313 ALA A C 1
ATOM 2381 O O . ALA A 1 313 ? -27.747 -5.948 19.407 1.00 91.94 313 ALA A O 1
ATOM 2382 N N . GLY A 1 314 ? -28.731 -3.996 18.871 1.00 94.75 314 GLY A N 1
ATOM 2383 C CA . GLY A 1 314 ? -28.405 -4.043 17.446 1.00 94.75 314 GLY A CA 1
ATOM 2384 C C . GLY A 1 314 ? -26.902 -4.100 17.204 1.00 94.75 314 GLY A C 1
ATOM 2385 O O . GLY A 1 314 ? -26.438 -4.982 16.490 1.00 94.75 314 GLY A O 1
ATOM 2386 N N . ALA A 1 315 ? -26.139 -3.215 17.848 1.00 95.69 315 ALA A N 1
ATOM 2387 C CA . ALA A 1 315 ? -24.688 -3.164 17.689 1.00 95.69 315 ALA A CA 1
ATOM 2388 C C . ALA A 1 315 ? -24.002 -4.460 18.155 1.00 95.69 315 ALA A C 1
ATOM 2390 O O . ALA A 1 315 ? -23.174 -5.007 17.431 1.00 95.69 315 ALA A O 1
ATOM 2391 N N . GLY A 1 316 ? -24.382 -4.994 19.320 1.00 95.00 316 GLY A N 1
ATOM 2392 C CA . GLY A 1 316 ? -23.846 -6.262 19.821 1.00 95.00 316 GLY A CA 1
ATOM 2393 C C . GLY A 1 316 ? -24.150 -7.436 18.888 1.00 95.00 316 GLY A C 1
ATOM 2394 O O . GLY A 1 316 ? -23.248 -8.200 18.548 1.00 95.00 316 GLY A O 1
ATOM 2395 N N . LEU A 1 317 ? -25.397 -7.547 18.412 1.00 96.06 317 LEU A N 1
ATOM 2396 C CA . LEU A 1 317 ? -25.793 -8.607 17.482 1.00 96.06 317 LEU A CA 1
ATOM 2397 C C . LEU A 1 317 ? -25.090 -8.472 16.121 1.00 96.06 317 LEU A C 1
ATOM 2399 O O . LEU A 1 317 ? -24.665 -9.476 15.559 1.00 96.06 317 LEU A O 1
ATOM 2403 N N . SER A 1 318 ? -24.924 -7.243 15.623 1.00 97.75 318 SER A N 1
ATOM 2404 C CA . SER A 1 318 ? -24.162 -6.921 14.409 1.00 97.75 318 SER A CA 1
ATOM 2405 C C . SER A 1 318 ? -22.727 -7.446 14.499 1.00 97.75 318 SER A C 1
ATOM 2407 O O . SER A 1 318 ? -22.282 -8.170 13.613 1.00 97.75 318 SER A O 1
ATOM 2409 N N . ILE A 1 319 ? -22.023 -7.139 15.594 1.00 97.56 319 ILE A N 1
ATOM 2410 C CA . ILE A 1 319 ? -20.629 -7.558 15.800 1.00 97.56 319 ILE A CA 1
ATOM 2411 C C . ILE A 1 319 ? -20.525 -9.086 15.859 1.00 97.56 319 ILE A C 1
ATOM 2413 O O . ILE A 1 319 ? -19.700 -9.671 15.161 1.00 97.56 319 ILE A O 1
ATOM 2417 N N . VAL A 1 320 ? -21.367 -9.741 16.666 1.00 97.25 320 VAL A N 1
ATOM 2418 C CA . VAL A 1 320 ? -21.306 -11.199 16.863 1.00 97.25 320 VAL A CA 1
ATOM 2419 C C . VAL A 1 320 ? -21.650 -11.951 15.581 1.00 97.25 320 VAL A C 1
ATOM 2421 O O . VAL A 1 320 ? -20.903 -12.846 15.187 1.00 97.25 320 VAL A O 1
ATOM 2424 N N . LEU A 1 321 ? -22.747 -11.594 14.905 1.00 97.75 321 LEU A N 1
ATOM 2425 C CA . LEU A 1 321 ? -23.134 -12.250 13.654 1.00 97.75 321 LEU A CA 1
ATOM 2426 C C . LEU A 1 321 ? -22.130 -11.971 12.533 1.00 97.75 321 LEU A C 1
ATOM 2428 O O . LEU A 1 321 ? -21.791 -12.890 11.796 1.00 97.75 321 LEU A O 1
ATOM 2432 N N . GLY A 1 322 ? -21.613 -10.744 12.431 1.00 97.81 322 GLY A N 1
ATOM 2433 C CA . GLY A 1 322 ? -20.598 -10.405 11.437 1.00 97.81 322 GLY A CA 1
ATOM 2434 C C . GLY A 1 322 ? -19.305 -11.197 11.613 1.00 97.81 322 GLY A C 1
ATOM 2435 O O . GLY A 1 322 ? -18.819 -11.796 10.654 1.00 97.81 322 GLY A O 1
ATOM 2436 N N . LEU A 1 323 ? -18.786 -11.261 12.844 1.00 97.19 323 LEU A N 1
ATOM 2437 C CA . LEU A 1 323 ? -17.564 -11.997 13.168 1.00 97.19 323 LEU A CA 1
ATOM 2438 C C . LEU A 1 323 ? -17.726 -13.500 12.922 1.00 97.19 323 LEU A C 1
ATOM 2440 O O . LEU A 1 323 ? -16.888 -14.118 12.269 1.00 97.19 323 LEU A O 1
ATOM 2444 N N . THR A 1 324 ? -18.808 -14.086 13.436 1.00 97.12 324 THR A N 1
ATOM 2445 C CA . THR A 1 324 ? -19.043 -15.532 13.333 1.00 97.12 324 THR A CA 1
ATOM 2446 C C . THR A 1 324 ? -19.283 -15.971 11.896 1.00 97.12 324 THR A C 1
ATOM 2448 O O . THR A 1 324 ? -18.690 -16.957 11.467 1.00 97.12 324 THR A O 1
ATOM 2451 N N . ALA A 1 325 ? -20.087 -15.228 11.129 1.00 96.81 325 ALA A N 1
ATOM 2452 C CA . ALA A 1 325 ? -20.354 -15.555 9.734 1.00 96.81 325 ALA A CA 1
ATOM 2453 C C . ALA A 1 325 ? -19.104 -15.407 8.858 1.00 96.81 325 ALA A C 1
ATOM 2455 O O . ALA A 1 325 ? -18.852 -16.269 8.019 1.00 96.81 325 ALA A O 1
ATOM 2456 N N . TRP A 1 326 ? -18.297 -14.359 9.071 1.00 96.12 326 TRP A N 1
ATOM 2457 C CA . TRP A 1 326 ? -17.037 -14.193 8.346 1.00 96.12 326 TRP A CA 1
ATOM 2458 C C . TRP A 1 326 ? -16.068 -15.347 8.629 1.00 96.12 326 TRP A C 1
ATOM 2460 O O . TRP A 1 326 ? -15.626 -16.002 7.688 1.00 96.12 326 TRP A O 1
ATOM 2470 N N . ILE A 1 327 ? -15.787 -15.637 9.905 1.00 95.62 327 ILE A N 1
ATOM 2471 C CA . ILE A 1 327 ? -14.864 -16.716 10.284 1.00 95.62 327 ILE A CA 1
ATOM 2472 C C . ILE A 1 327 ? -15.365 -18.063 9.757 1.00 95.62 327 ILE A C 1
ATOM 2474 O O . ILE A 1 327 ? -14.587 -18.817 9.180 1.00 95.62 327 ILE A O 1
ATOM 2478 N N . ALA A 1 328 ? -16.659 -18.363 9.907 1.00 95.75 328 ALA A N 1
ATOM 2479 C CA . ALA A 1 328 ? -17.234 -19.603 9.394 1.00 95.75 328 ALA A CA 1
ATOM 2480 C C . ALA A 1 328 ? -17.027 -19.741 7.879 1.00 95.75 328 ALA A C 1
ATOM 2482 O O . ALA A 1 328 ? -16.641 -20.808 7.410 1.00 95.75 328 ALA A O 1
ATOM 2483 N N . MET A 1 329 ? -17.224 -18.663 7.118 1.00 95.06 329 MET A N 1
ATOM 2484 C CA . MET A 1 329 ? -17.014 -18.678 5.671 1.00 95.06 329 MET A CA 1
ATOM 2485 C C . MET A 1 329 ? -15.544 -18.801 5.271 1.00 95.06 329 MET A C 1
ATOM 2487 O O . MET A 1 329 ? -15.267 -19.446 4.265 1.00 95.06 329 MET A O 1
ATOM 2491 N N . GLU A 1 330 ? -14.609 -18.263 6.057 1.00 93.12 330 GLU A N 1
ATOM 2492 C CA . GLU A 1 330 ? -13.173 -18.451 5.813 1.00 93.12 330 GLU A CA 1
ATOM 2493 C C . GLU A 1 330 ? -12.775 -19.939 5.918 1.00 93.12 330 GLU A C 1
ATOM 2495 O O . GLU A 1 330 ? -11.898 -20.393 5.192 1.00 93.12 330 GLU A O 1
ATOM 2500 N N . PHE A 1 331 ? -13.456 -20.722 6.768 1.00 94.06 331 PHE A N 1
ATOM 2501 C CA . PHE A 1 331 ? -13.229 -22.169 6.887 1.00 94.06 331 PHE A CA 1
ATOM 2502 C C . PHE A 1 331 ? -14.032 -23.014 5.891 1.00 94.06 331 PHE A C 1
ATOM 2504 O O . PHE A 1 331 ? -13.544 -24.044 5.435 1.00 94.06 331 PHE A O 1
ATOM 2511 N N . ILE A 1 332 ? -15.273 -22.625 5.586 1.00 94.56 332 ILE A N 1
ATOM 2512 C CA . ILE A 1 332 ? -16.181 -23.427 4.750 1.00 94.56 332 ILE A CA 1
ATOM 2513 C C . ILE A 1 332 ? -15.912 -23.204 3.260 1.00 94.56 332 ILE A C 1
ATOM 2515 O O . ILE A 1 332 ? -15.917 -24.159 2.487 1.00 94.56 332 ILE A O 1
ATOM 2519 N N . ALA A 1 333 ? -15.729 -21.950 2.845 1.00 92.00 333 ALA A N 1
ATOM 2520 C CA . ALA A 1 333 ? -15.595 -21.587 1.439 1.00 92.00 333 ALA A CA 1
ATOM 2521 C C . ALA A 1 333 ? -14.718 -20.328 1.268 1.00 92.00 333 ALA A C 1
ATOM 2523 O O . ALA A 1 333 ? -15.230 -19.267 0.893 1.00 92.00 333 ALA A O 1
ATOM 2524 N N . PRO A 1 334 ? -13.397 -20.431 1.522 1.00 86.06 334 PRO A N 1
ATOM 2525 C CA . PRO A 1 334 ? -12.468 -19.303 1.404 1.00 86.06 334 PRO A CA 1
ATOM 2526 C C . PRO A 1 334 ? -12.407 -18.722 -0.017 1.00 86.06 334 PRO A C 1
ATOM 2528 O O . PRO A 1 334 ? -12.219 -17.520 -0.184 1.00 86.06 334 PRO A O 1
ATOM 2531 N N . GLU A 1 335 ? -12.626 -19.560 -1.035 1.00 84.19 335 GLU A N 1
ATOM 2532 C CA . GLU A 1 335 ? -12.603 -19.189 -2.458 1.00 84.19 335 GLU A CA 1
ATOM 2533 C C . GLU A 1 335 ? -14.008 -19.031 -3.066 1.00 84.19 335 GLU A C 1
ATOM 2535 O O . GLU A 1 335 ? -14.195 -19.113 -4.280 1.00 84.19 335 GLU A O 1
ATOM 2540 N N . ALA A 1 336 ? -15.034 -18.828 -2.234 1.00 83.50 336 ALA A N 1
ATOM 2541 C CA . ALA A 1 336 ? -16.380 -18.575 -2.732 1.00 83.50 336 ALA A CA 1
ATOM 2542 C C . ALA A 1 336 ? -16.422 -17.334 -3.641 1.00 83.50 336 ALA A C 1
ATOM 2544 O O . ALA A 1 336 ? -15.741 -16.337 -3.401 1.00 83.50 336 ALA A O 1
ATOM 2545 N N . ALA A 1 337 ? -17.317 -17.358 -4.637 1.00 80.06 337 ALA A N 1
ATOM 2546 C CA . ALA A 1 337 ? -17.541 -16.217 -5.529 1.00 80.06 337 ALA A CA 1
ATOM 2547 C C . ALA A 1 337 ? -17.879 -14.928 -4.756 1.00 80.06 337 ALA A C 1
ATOM 2549 O O . ALA A 1 337 ? -17.488 -13.838 -5.163 1.00 80.06 337 ALA A O 1
ATOM 2550 N N . LEU A 1 338 ? -18.583 -15.054 -3.626 1.00 83.38 338 LEU A N 1
ATOM 2551 C CA . LEU A 1 338 ? -18.736 -13.982 -2.650 1.00 83.38 338 LEU A CA 1
ATOM 2552 C C . LEU A 1 338 ? -17.699 -14.171 -1.542 1.00 83.38 338 LEU A C 1
ATOM 2554 O O . LEU A 1 338 ? -17.812 -15.105 -0.750 1.00 83.38 338 LEU A O 1
ATOM 2558 N N . GLN A 1 339 ? -16.724 -13.266 -1.468 1.00 88.69 339 GLN A N 1
ATOM 2559 C CA . GLN A 1 339 ? -15.641 -13.388 -0.493 1.00 88.69 339 GLN A CA 1
ATOM 2560 C C . GLN A 1 339 ? -16.179 -13.387 0.956 1.00 88.69 339 GLN A C 1
ATOM 2562 O O . GLN A 1 339 ? -17.126 -12.643 1.254 1.00 88.69 339 GLN A O 1
ATOM 2567 N N . PRO A 1 340 ? -15.574 -14.165 1.875 1.00 92.88 340 PRO A N 1
ATOM 2568 C CA . PRO A 1 340 ? -16.085 -14.386 3.232 1.00 92.88 340 PRO A CA 1
ATOM 2569 C C . PRO A 1 340 ? -16.463 -13.120 4.016 1.00 92.88 340 PRO A C 1
ATOM 2571 O O . PRO A 1 340 ? -17.487 -13.084 4.703 1.00 92.88 340 PRO A O 1
ATOM 2574 N N . GLN A 1 341 ? -15.678 -12.046 3.899 1.00 93.81 341 GLN A N 1
ATOM 2575 C CA . GLN A 1 341 ? -15.924 -10.796 4.623 1.00 93.81 341 GLN A CA 1
ATOM 2576 C C . GLN A 1 341 ? -17.227 -10.095 4.208 1.00 93.81 341 GLN A C 1
ATOM 2578 O O . GLN A 1 341 ? -17.802 -9.365 5.014 1.00 93.81 341 GLN A O 1
ATOM 2583 N N . PHE A 1 342 ? -17.745 -10.338 2.996 1.00 93.69 342 PHE A N 1
ATOM 2584 C CA . PHE A 1 342 ? -19.053 -9.816 2.583 1.00 93.69 342 PHE A CA 1
ATOM 2585 C C . PHE A 1 342 ? -20.202 -10.576 3.224 1.00 93.69 342 PHE A C 1
ATOM 2587 O O . PHE A 1 342 ? -21.210 -9.965 3.574 1.00 93.69 342 PHE A O 1
ATOM 2594 N N . VAL A 1 343 ? -20.048 -11.883 3.440 1.00 94.88 343 VAL A N 1
ATOM 2595 C CA . VAL A 1 343 ? -21.021 -12.651 4.223 1.00 94.88 343 VAL A CA 1
ATOM 2596 C C . VAL A 1 343 ? -21.054 -12.126 5.656 1.00 94.88 343 VAL A C 1
ATOM 2598 O O . VAL A 1 343 ? -22.133 -11.875 6.189 1.00 94.88 343 VAL A O 1
ATOM 2601 N N . GLY A 1 344 ? -19.882 -11.848 6.237 1.00 96.44 344 GLY A N 1
ATOM 2602 C CA . GLY A 1 344 ? -19.770 -11.145 7.515 1.00 96.44 344 GLY A CA 1
ATOM 2603 C C 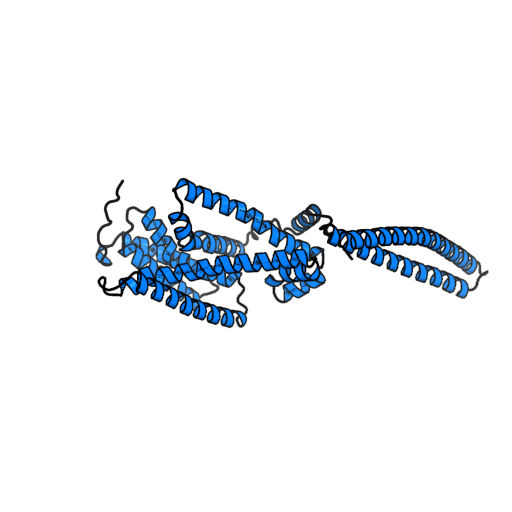. GLY A 1 344 ? -20.470 -9.785 7.510 1.00 96.44 344 GLY A C 1
ATOM 2604 O O . GLY A 1 344 ? -21.293 -9.508 8.377 1.00 96.44 344 GLY A O 1
ATOM 2605 N N . LEU A 1 345 ? -20.218 -8.949 6.501 1.00 96.75 345 LEU A N 1
ATOM 2606 C CA . LEU A 1 345 ? -20.855 -7.638 6.358 1.00 96.75 345 LEU A CA 1
ATOM 2607 C C . LEU A 1 345 ? -22.391 -7.734 6.295 1.00 96.75 345 LEU A C 1
ATOM 2609 O O . LEU A 1 345 ? -23.089 -6.980 6.975 1.00 96.75 345 LEU A O 1
ATOM 2613 N N . LEU A 1 346 ? -22.926 -8.673 5.510 1.00 96.94 346 LEU A N 1
ATOM 2614 C CA . LEU A 1 346 ? -24.367 -8.903 5.380 1.00 96.94 346 LEU A CA 1
ATOM 2615 C C . LEU A 1 346 ? -24.979 -9.428 6.684 1.00 96.94 346 LEU A 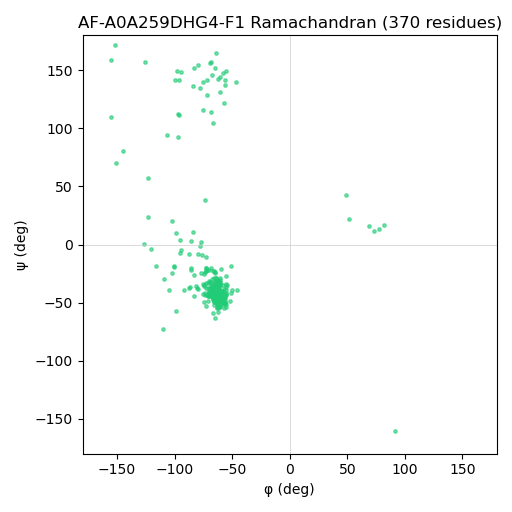C 1
ATOM 2617 O O . LEU A 1 346 ? -26.032 -8.947 7.105 1.00 96.94 346 LEU A O 1
ATOM 2621 N N . ALA A 1 347 ? -24.310 -10.369 7.354 1.00 97.75 347 ALA A N 1
ATOM 2622 C CA . ALA A 1 347 ? -24.733 -10.883 8.654 1.00 97.75 347 ALA A CA 1
ATOM 2623 C C . ALA A 1 347 ? -24.720 -9.784 9.727 1.00 97.75 347 ALA A C 1
ATOM 2625 O O . ALA A 1 347 ? -25.645 -9.685 10.533 1.00 97.75 347 ALA A O 1
ATOM 2626 N N . SER A 1 348 ? -23.718 -8.906 9.685 1.00 98.00 348 SER A N 1
ATOM 2627 C CA . SER A 1 348 ? -23.613 -7.726 10.538 1.00 98.00 348 SER A CA 1
ATOM 2628 C C . SER A 1 348 ? -24.781 -6.768 10.297 1.00 98.00 348 SER A C 1
ATOM 2630 O O . SER A 1 348 ? -25.490 -6.410 11.235 1.00 98.00 348 SER A O 1
ATOM 2632 N N . ALA A 1 349 ? -25.087 -6.443 9.036 1.00 97.94 349 ALA A N 1
ATOM 2633 C CA . ALA A 1 349 ? -26.253 -5.635 8.670 1.00 97.94 349 ALA A CA 1
ATOM 2634 C C . ALA A 1 349 ? -27.574 -6.255 9.154 1.00 97.94 349 ALA A C 1
ATOM 2636 O O . ALA A 1 349 ? -28.394 -5.566 9.769 1.00 97.94 349 ALA A O 1
ATOM 2637 N N . ALA A 1 350 ? -27.764 -7.559 8.946 1.00 97.50 350 ALA A N 1
ATOM 2638 C CA . ALA A 1 350 ? -28.939 -8.284 9.418 1.00 97.50 350 ALA A CA 1
ATOM 2639 C C . ALA A 1 350 ? -29.055 -8.246 10.952 1.00 97.50 350 ALA A C 1
ATOM 2641 O O . ALA A 1 350 ? -30.133 -7.965 11.481 1.00 97.50 350 ALA A O 1
ATOM 2642 N N . GLY A 1 351 ? -27.944 -8.451 11.666 1.00 96.50 351 GLY A N 1
ATOM 2643 C CA . GLY A 1 351 ? -27.871 -8.343 13.121 1.00 96.50 351 GLY A CA 1
ATOM 2644 C C . GLY A 1 351 ? -28.204 -6.944 13.625 1.00 96.50 351 GLY A C 1
ATOM 2645 O O . GLY A 1 351 ? -29.025 -6.791 14.533 1.00 96.50 351 GLY A O 1
ATOM 2646 N N . MET A 1 352 ? -27.656 -5.913 12.979 1.00 96.88 352 MET A N 1
ATOM 2647 C CA . MET A 1 352 ? -27.945 -4.522 13.312 1.00 96.88 352 MET A CA 1
ATOM 2648 C C . MET A 1 352 ? -29.434 -4.221 13.163 1.00 96.88 352 MET A C 1
ATOM 2650 O O . MET A 1 352 ? -30.035 -3.629 14.063 1.00 96.88 352 MET A O 1
ATOM 2654 N N . ILE A 1 353 ? -30.053 -4.671 12.068 1.00 95.75 353 ILE A N 1
ATOM 2655 C CA . ILE A 1 353 ? -31.482 -4.476 11.809 1.00 95.75 353 ILE A CA 1
ATOM 2656 C C . ILE A 1 353 ? -32.333 -5.231 12.836 1.00 95.75 353 ILE A C 1
ATOM 2658 O O . ILE A 1 353 ? -33.203 -4.634 13.477 1.00 95.75 353 ILE A O 1
ATOM 2662 N N . ALA A 1 354 ? -32.073 -6.526 13.028 1.00 93.94 354 ALA A N 1
ATOM 2663 C CA . ALA A 1 354 ? -32.853 -7.385 13.912 1.00 93.94 354 ALA A CA 1
ATOM 2664 C C . ALA A 1 354 ? -32.788 -6.921 15.375 1.00 93.94 354 ALA A C 1
ATOM 2666 O O . ALA A 1 354 ? -33.830 -6.743 16.015 1.00 93.94 354 ALA A O 1
ATOM 2667 N N . GLY A 1 355 ? -31.584 -6.657 15.890 1.00 92.69 355 GLY A N 1
ATOM 2668 C CA . GLY A 1 355 ? -31.392 -6.209 17.268 1.00 92.69 355 GLY A CA 1
ATOM 2669 C C . GLY A 1 355 ? -31.899 -4.783 17.499 1.00 92.69 355 GLY A C 1
ATOM 2670 O O . GLY A 1 355 ? -32.432 -4.484 18.569 1.00 92.69 355 GLY A O 1
ATOM 2671 N N . SER A 1 356 ? -31.838 -3.916 16.480 1.00 91.44 356 SER A N 1
ATOM 2672 C CA . SER A 1 356 ? -32.333 -2.540 16.606 1.00 91.44 356 SER A CA 1
ATOM 2673 C C . SER A 1 356 ? -33.860 -2.439 16.599 1.00 91.44 356 SER A C 1
ATOM 2675 O O . SER A 1 356 ? -34.426 -1.616 17.319 1.00 91.44 356 SER A O 1
ATOM 2677 N N . LEU A 1 357 ? -34.545 -3.278 15.814 1.00 89.19 357 LEU A N 1
ATOM 2678 C CA . LEU A 1 357 ? -36.011 -3.279 15.715 1.00 89.19 357 LEU A CA 1
ATOM 2679 C C . LEU A 1 357 ? -36.693 -4.074 16.834 1.00 89.19 357 LEU A C 1
ATOM 2681 O O . LEU A 1 357 ? -37.831 -3.770 17.192 1.00 89.19 357 LEU A O 1
ATOM 2685 N N . LYS A 1 358 ? -36.010 -5.070 17.409 1.00 82.44 358 LYS A N 1
ATOM 2686 C CA . LYS A 1 358 ? -36.531 -5.906 18.501 1.00 82.44 358 LYS A CA 1
ATOM 2687 C C . LYS A 1 358 ? -35.625 -5.864 19.744 1.00 82.44 358 LYS A C 1
ATOM 2689 O O . LYS A 1 358 ? -35.221 -6.915 20.237 1.00 82.44 358 LYS A O 1
ATOM 2694 N N . PRO A 1 359 ? -35.347 -4.680 20.326 1.00 71.06 359 PRO A N 1
ATOM 2695 C CA . PRO A 1 359 ? -34.352 -4.545 21.392 1.00 71.06 359 PRO A CA 1
ATOM 2696 C C . PRO A 1 359 ? -34.705 -5.347 22.652 1.00 71.06 359 PRO A C 1
ATOM 2698 O O . PRO A 1 359 ? -33.816 -5.871 23.312 1.00 71.06 359 PRO A O 1
ATOM 2701 N N . ARG A 1 360 ? -35.999 -5.521 22.960 1.00 65.56 360 ARG A N 1
ATOM 2702 C CA . ARG A 1 360 ? -36.459 -6.273 24.143 1.00 65.56 360 ARG A CA 1
ATOM 2703 C C . ARG A 1 360 ? -36.131 -7.769 24.100 1.00 65.56 360 ARG A C 1
ATOM 2705 O O . ARG A 1 360 ? -35.948 -8.353 25.158 1.00 65.56 360 ARG A O 1
ATOM 2712 N N . LEU A 1 361 ? -36.041 -8.369 22.910 1.00 66.19 361 LEU A N 1
ATOM 2713 C CA . LEU A 1 361 ? -35.668 -9.782 22.746 1.00 66.19 361 LEU A CA 1
ATOM 2714 C C . LEU A 1 361 ? -34.185 -10.034 23.045 1.00 66.19 361 LEU A C 1
ATOM 2716 O O . LEU A 1 361 ? -33.812 -11.153 23.368 1.00 66.19 361 LEU A O 1
ATOM 2720 N N . PHE A 1 362 ? -33.360 -8.989 22.967 1.00 61.84 362 PHE A N 1
ATOM 2721 C CA . PHE A 1 362 ? -31.906 -9.070 23.090 1.00 61.84 362 PHE A CA 1
ATOM 2722 C C . PHE A 1 362 ? -31.367 -8.169 24.218 1.00 61.84 362 PHE A C 1
ATOM 2724 O O . PHE A 1 362 ? -30.218 -7.742 24.182 1.00 61.84 362 PHE A O 1
ATOM 2731 N N . GLY A 1 363 ? -32.203 -7.836 25.213 1.00 60.00 363 GLY A N 1
ATOM 2732 C CA . GLY A 1 363 ? -31.791 -7.100 26.419 1.00 60.00 363 GLY A CA 1
ATOM 2733 C C . GLY A 1 363 ? -31.489 -5.600 26.238 1.00 60.00 363 GLY A C 1
ATOM 2734 O O . GLY A 1 363 ? -30.947 -4.968 27.143 1.00 60.00 363 GLY A O 1
ATOM 2735 N N . GLY A 1 364 ? -31.837 -5.001 25.096 1.00 57.91 364 GLY A N 1
ATOM 2736 C CA . GLY A 1 364 ? -31.554 -3.600 24.768 1.00 57.91 364 GLY A CA 1
ATOM 2737 C C . GLY A 1 364 ? -32.492 -2.588 25.438 1.00 57.91 364 GLY A C 1
ATOM 2738 O O . GLY A 1 364 ? -33.718 -2.725 25.402 1.00 57.91 364 GLY A O 1
ATOM 2739 N N . ARG A 1 365 ? -31.920 -1.512 25.996 1.00 57.50 365 ARG A N 1
ATOM 2740 C CA . ARG A 1 365 ? -32.660 -0.315 26.446 1.00 57.50 365 ARG A CA 1
ATOM 2741 C C . ARG A 1 365 ? -32.996 0.592 25.247 1.00 57.50 365 ARG A C 1
ATOM 2743 O O . ARG A 1 365 ? -32.318 0.538 24.222 1.00 57.50 365 ARG A O 1
ATOM 2750 N N . ARG A 1 366 ? -34.065 1.403 25.353 1.00 56.62 366 ARG A N 1
ATOM 2751 C CA . ARG A 1 366 ? -34.465 2.367 24.300 1.00 56.62 366 ARG A CA 1
ATOM 2752 C C . ARG A 1 366 ? -33.299 3.319 23.956 1.00 56.62 366 ARG A C 1
ATOM 2754 O O . ARG A 1 366 ? -32.511 3.617 24.852 1.00 56.62 366 ARG A O 1
ATOM 2761 N N . PRO A 1 367 ? -33.205 3.803 22.701 1.00 56.75 367 PRO A N 1
ATOM 2762 C CA . PRO A 1 367 ? -32.155 4.735 22.298 1.00 56.75 367 PRO A CA 1
ATOM 2763 C C . PRO A 1 367 ? -32.146 5.990 23.183 1.00 56.75 367 PRO A C 1
ATOM 2765 O O . PRO A 1 367 ? -33.211 6.488 23.558 1.00 56.75 367 PRO A O 1
ATOM 2768 N N . LEU A 1 368 ? -30.950 6.492 23.506 1.00 55.97 368 LEU A N 1
ATOM 2769 C CA . LEU A 1 368 ? -30.765 7.766 24.209 1.00 55.97 368 LEU A CA 1
ATOM 2770 C C . LEU A 1 368 ? -31.327 8.924 23.352 1.00 55.97 368 LEU A C 1
ATOM 2772 O O . LEU A 1 368 ? -31.191 8.879 22.125 1.00 55.97 368 LEU A O 1
ATOM 2776 N N . PRO A 1 369 ? -31.954 9.956 23.951 1.00 49.25 369 PRO A N 1
ATOM 2777 C CA . PRO A 1 369 ? -32.395 11.131 23.203 1.00 49.25 369 PRO A CA 1
ATOM 2778 C C . PRO A 1 369 ? -31.182 11.819 22.561 1.00 49.25 369 PRO A C 1
ATOM 2780 O O . PRO A 1 369 ? -30.179 12.047 23.234 1.00 49.25 369 PRO A O 1
ATOM 2783 N N . ARG A 1 370 ? -31.251 12.145 21.263 1.00 53.44 370 ARG A N 1
ATOM 2784 C CA . ARG A 1 370 ? -30.197 12.932 20.601 1.00 53.44 370 ARG A CA 1
ATOM 2785 C C . ARG A 1 370 ? -30.273 14.378 21.097 1.00 53.44 370 ARG A C 1
ATOM 2787 O O . ARG A 1 370 ? -31.346 14.973 21.034 1.00 53.44 370 ARG A O 1
ATOM 2794 N N . HIS A 1 371 ? -29.149 14.933 21.548 1.00 49.44 371 HIS A N 1
ATOM 2795 C CA . HIS A 1 371 ? -28.993 16.381 21.660 1.00 49.44 371 HIS A CA 1
ATOM 2796 C C . HIS A 1 371 ? -28.952 16.942 20.233 1.00 49.44 371 HIS A C 1
ATOM 2798 O O . HIS A 1 371 ? -28.089 16.551 19.447 1.00 49.44 371 HIS A O 1
ATOM 2804 N N . THR A 1 372 ? -29.976 17.722 19.884 1.00 46.69 372 THR A N 1
ATOM 2805 C CA . THR A 1 372 ? -30.106 18.454 18.614 1.00 46.69 372 THR A CA 1
ATOM 2806 C C . THR A 1 372 ? -29.096 19.570 18.499 1.00 46.69 372 THR A C 1
ATOM 2808 O O . THR A 1 372 ? -28.903 20.250 19.535 1.00 46.69 372 THR A O 1
#

Mean predicted aligned error: 12.88 Å